Protein AF-A0A535XKU3-F1 (afdb_monomer_lite)

Structure (mmCIF, N/CA/C/O backbone):
data_AF-A0A535XKU3-F1
#
_entry.id   AF-A0A535XKU3-F1
#
loop_
_atom_site.group_PDB
_atom_site.id
_atom_site.type_symbol
_atom_site.label_atom_id
_atom_site.label_alt_id
_atom_site.label_comp_id
_atom_site.label_asym_id
_atom_site.label_entity_id
_atom_site.label_seq_id
_atom_site.pdbx_PDB_ins_code
_atom_site.Cartn_x
_atom_site.Cartn_y
_atom_site.Cartn_z
_atom_site.occupancy
_atom_site.B_iso_or_equiv
_atom_site.auth_seq_id
_atom_site.auth_comp_id
_atom_site.auth_asym_id
_atom_site.auth_atom_id
_atom_site.pdbx_PDB_model_num
ATOM 1 N N . MET A 1 1 ? -12.700 18.873 -24.920 1.00 51.47 1 MET A N 1
ATOM 2 C CA . MET A 1 1 ? -11.256 18.627 -25.142 1.00 51.47 1 MET A CA 1
ATOM 3 C C . MET A 1 1 ? -10.896 19.449 -26.360 1.00 51.47 1 MET A C 1
ATOM 5 O O . MET A 1 1 ? -11.514 19.213 -27.385 1.00 51.47 1 MET A O 1
ATOM 9 N N . LEU A 1 2 ? -10.023 20.450 -26.223 1.00 60.78 2 LEU A N 1
ATOM 10 C CA . LEU A 1 2 ? -9.558 21.243 -27.368 1.00 60.78 2 LEU A CA 1
ATOM 11 C C . LEU A 1 2 ? -8.724 20.337 -28.286 1.00 60.78 2 LEU A C 1
ATOM 13 O O . LEU A 1 2 ? -8.028 19.442 -27.786 1.00 60.78 2 LEU A O 1
ATOM 17 N N . ASP A 1 3 ? -8.842 20.503 -29.600 1.00 53.78 3 ASP A N 1
ATOM 18 C CA . ASP A 1 3 ? -8.375 19.524 -30.586 1.00 53.78 3 ASP A CA 1
ATOM 19 C C . ASP A 1 3 ? -6.848 19.604 -30.783 1.00 53.78 3 ASP A C 1
ATOM 21 O O . ASP A 1 3 ? -6.345 20.221 -31.712 1.00 53.78 3 ASP A O 1
ATOM 25 N N . ARG A 1 4 ? -6.103 19.029 -29.823 1.00 57.22 4 ARG A N 1
ATOM 26 C CA . ARG A 1 4 ? -4.641 18.780 -29.814 1.00 57.22 4 ARG A CA 1
ATOM 27 C C . ARG A 1 4 ? -3.812 19.767 -30.660 1.00 57.22 4 ARG A C 1
ATOM 29 O O . ARG A 1 4 ? -3.172 19.344 -31.629 1.00 57.22 4 ARG A O 1
ATOM 36 N N . PRO A 1 5 ? -3.762 21.053 -30.290 1.00 54.91 5 PRO A N 1
ATOM 37 C CA . PRO A 1 5 ? -3.045 22.015 -31.102 1.00 54.91 5 PRO A CA 1
ATOM 38 C C . PRO A 1 5 ? -1.519 21.767 -30.997 1.00 54.91 5 PRO A C 1
ATOM 40 O O . PRO A 1 5 ? -1.044 21.229 -29.985 1.00 54.91 5 PRO A O 1
ATOM 43 N N . PRO A 1 6 ? -0.736 22.057 -32.055 1.00 56.41 6 PRO A N 1
ATOM 44 C CA . PRO A 1 6 ? 0.703 21.788 -32.091 1.00 56.41 6 PRO A CA 1
ATOM 45 C C . PRO A 1 6 ? 1.466 22.561 -31.001 1.00 56.41 6 PRO A C 1
ATOM 47 O O . PRO A 1 6 ? 0.994 23.562 -30.470 1.00 56.41 6 PRO A O 1
ATOM 50 N N . ALA A 1 7 ? 2.680 22.115 -30.659 1.00 53.59 7 ALA A N 1
ATOM 51 C CA . ALA A 1 7 ? 3.541 22.878 -29.753 1.00 53.59 7 ALA A CA 1
ATOM 52 C C . ALA A 1 7 ? 3.771 24.289 -30.336 1.00 53.59 7 ALA A C 1
ATOM 54 O O . ALA A 1 7 ? 4.195 24.390 -31.484 1.00 53.59 7 ALA A O 1
ATOM 55 N N . ASN A 1 8 ? 3.500 25.337 -29.544 1.00 58.53 8 ASN A N 1
ATOM 56 C CA . ASN A 1 8 ? 3.530 26.772 -29.909 1.00 58.53 8 ASN A CA 1
ATOM 57 C C . ASN A 1 8 ? 2.250 27.343 -30.553 1.00 58.53 8 ASN A C 1
ATOM 59 O O . ASN A 1 8 ? 2.294 28.380 -31.206 1.00 58.53 8 ASN A O 1
ATOM 63 N N . SER A 1 9 ? 1.096 26.717 -30.347 1.00 62.38 9 SER A N 1
ATOM 64 C CA . SER A 1 9 ? -0.198 27.178 -30.866 1.00 62.38 9 SER A CA 1
ATOM 65 C C . SER A 1 9 ? -0.868 28.302 -30.063 1.00 62.38 9 SER A C 1
ATOM 67 O O . SER A 1 9 ? -2.088 28.421 -30.098 1.00 62.38 9 SER A O 1
ATOM 69 N N . TYR A 1 10 ? -0.137 29.073 -29.253 1.00 69.56 10 TYR A N 1
ATOM 70 C CA . TYR A 1 10 ? -0.736 30.164 -28.471 1.00 69.56 10 TYR A CA 1
ATOM 71 C C . TYR A 1 10 ? -0.954 31.382 -29.383 1.00 69.56 10 TYR A C 1
ATOM 73 O O . TYR A 1 10 ? -0.220 32.368 -29.333 1.00 69.56 10 TYR A O 1
ATOM 81 N N . ASP A 1 11 ? -1.935 31.245 -30.271 1.00 72.94 11 ASP A N 1
ATOM 82 C CA . ASP A 1 11 ? -2.368 32.220 -31.264 1.00 72.94 11 ASP A CA 1
ATOM 83 C C . ASP A 1 11 ? -3.844 32.599 -31.055 1.00 72.94 11 ASP A C 1
ATOM 85 O O . ASP A 1 11 ? -4.521 32.124 -30.138 1.00 72.94 11 ASP A O 1
ATOM 89 N N . LYS A 1 12 ? -4.355 33.504 -31.892 1.00 77.00 12 LYS A N 1
ATOM 90 C CA . LYS A 1 12 ? -5.713 34.035 -31.740 1.00 77.00 12 LYS A CA 1
ATOM 91 C C . LYS A 1 12 ? -6.785 32.954 -31.907 1.00 77.00 12 LYS A C 1
ATOM 93 O O . LYS A 1 12 ? -7.783 33.003 -31.196 1.00 77.00 12 LYS A O 1
ATOM 98 N N . ALA A 1 13 ? -6.589 31.999 -32.815 1.00 80.00 13 ALA A N 1
ATOM 99 C CA . ALA A 1 13 ? -7.567 30.945 -33.070 1.00 80.00 13 ALA A CA 1
ATOM 100 C C . ALA A 1 13 ? -7.682 30.018 -31.855 1.00 80.00 13 ALA A C 1
ATOM 102 O O . ALA A 1 13 ? -8.785 29.759 -31.376 1.00 80.00 13 ALA A O 1
ATOM 103 N N . PHE A 1 14 ? -6.544 29.623 -31.281 1.00 80.44 14 PHE A N 1
ATOM 104 C CA . PHE A 1 14 ? -6.528 28.855 -30.041 1.00 80.44 14 PHE A CA 1
ATOM 105 C C . PHE A 1 14 ? -7.216 29.598 -28.890 1.00 80.44 14 PHE A C 1
ATOM 107 O O . PHE A 1 14 ? -8.011 28.998 -28.167 1.00 80.44 14 PHE A O 1
ATOM 114 N N . MET A 1 15 ? -6.959 30.902 -28.723 1.00 82.25 15 MET A N 1
ATOM 115 C CA . MET A 1 15 ? -7.605 31.678 -27.657 1.00 82.25 15 MET A CA 1
ATOM 116 C C . MET A 1 15 ? -9.124 31.774 -27.841 1.00 82.25 15 MET A C 1
ATOM 118 O O . MET A 1 15 ? -9.846 31.731 -26.850 1.00 82.25 15 MET A O 1
ATOM 122 N N . GLN A 1 16 ? -9.622 31.825 -29.080 1.00 85.38 16 GLN A N 1
ATOM 123 C CA . GLN A 1 16 ? -11.060 31.784 -29.372 1.00 85.38 16 GLN A CA 1
ATOM 124 C C . GLN A 1 16 ? -11.686 30.419 -29.058 1.00 85.38 16 GLN A C 1
ATOM 126 O O . GLN A 1 16 ? -12.783 30.356 -28.504 1.00 85.38 16 GLN A O 1
ATOM 131 N N . GLU A 1 17 ? -11.000 29.319 -29.373 1.00 85.19 17 GLU A N 1
ATOM 132 C CA . GLU A 1 17 ? -11.467 27.978 -29.003 1.00 85.19 17 GLU A CA 1
ATOM 133 C C . GLU A 1 17 ? -11.475 27.778 -27.484 1.00 85.19 17 GLU A C 1
ATOM 135 O O . GLU A 1 17 ? -12.427 27.225 -26.924 1.00 85.19 17 GLU A O 1
ATOM 140 N N . LEU A 1 18 ? -10.426 28.253 -26.809 1.00 83.56 18 LEU A N 1
ATOM 141 C CA . LEU A 1 18 ? -10.328 28.224 -25.356 1.00 83.56 18 LEU A CA 1
ATOM 142 C C . LEU A 1 18 ? -11.462 29.034 -24.718 1.00 83.56 18 LEU A C 1
ATOM 144 O O . LEU A 1 18 ? -12.114 28.540 -23.800 1.00 83.56 18 LEU A O 1
ATOM 148 N N . ASP A 1 19 ? -11.732 30.231 -25.234 1.00 87.06 19 ASP A N 1
ATOM 149 C CA . ASP A 1 19 ? -12.830 31.092 -24.796 1.00 87.06 19 ASP A CA 1
ATOM 150 C C . ASP A 1 19 ? -14.194 30.388 -24.886 1.00 87.06 19 ASP A C 1
ATOM 152 O O . ASP A 1 19 ? -14.945 30.337 -23.906 1.00 87.06 19 ASP A O 1
ATOM 156 N N . ALA A 1 20 ? -14.481 29.763 -26.032 1.00 88.25 20 ALA A N 1
ATOM 157 C CA . ALA A 1 20 ? -15.722 29.026 -26.255 1.00 88.25 20 ALA A CA 1
ATOM 158 C C . ALA A 1 20 ? -15.867 27.828 -25.300 1.00 88.25 20 ALA A C 1
ATOM 160 O O . ALA A 1 20 ? -16.939 27.615 -24.727 1.00 88.25 20 ALA A O 1
ATOM 161 N N . ALA A 1 21 ? -14.785 27.075 -25.079 1.00 87.69 21 ALA A N 1
ATOM 162 C CA . ALA A 1 21 ? -14.783 25.935 -24.164 1.00 87.69 21 ALA A CA 1
ATOM 163 C C . ALA A 1 21 ? -14.995 26.356 -22.699 1.00 87.69 21 ALA A C 1
ATOM 165 O O . ALA A 1 21 ? -15.673 25.656 -21.942 1.00 87.69 21 ALA A O 1
ATOM 166 N N . ILE A 1 22 ? -14.440 27.503 -22.292 1.00 86.88 22 ILE A N 1
ATOM 167 C CA . ILE A 1 22 ? -14.681 28.072 -20.961 1.00 86.88 22 ILE A CA 1
ATOM 168 C C . ILE A 1 22 ? -16.154 28.455 -20.817 1.00 86.88 22 ILE A C 1
ATOM 170 O O . ILE A 1 22 ? -16.773 28.116 -19.808 1.00 86.88 22 ILE A O 1
ATOM 174 N N . ASP A 1 23 ? -16.735 29.124 -21.811 1.00 89.44 23 ASP A N 1
ATOM 175 C CA . ASP A 1 23 ? -18.141 29.533 -21.767 1.00 89.44 23 ASP A CA 1
ATOM 176 C C . ASP A 1 23 ? -19.107 28.346 -21.701 1.00 89.44 23 ASP A C 1
ATOM 178 O O . ASP A 1 23 ? -20.092 28.401 -20.959 1.00 89.44 23 ASP A O 1
ATOM 182 N N . GLU A 1 24 ? -18.821 27.262 -22.418 1.00 90.56 24 GLU A N 1
ATOM 183 C CA . GLU A 1 24 ? -19.588 26.018 -22.325 1.00 90.56 24 GLU A CA 1
ATOM 184 C C . GLU A 1 24 ? -19.524 25.436 -20.903 1.00 90.56 24 GLU A C 1
ATOM 186 O O . GLU A 1 24 ? -20.558 25.230 -20.261 1.00 90.56 24 GLU A O 1
ATOM 191 N N . ALA A 1 25 ? -18.315 25.258 -20.361 1.00 88.94 25 ALA A N 1
ATOM 192 C CA . ALA A 1 25 ? -18.111 24.686 -19.030 1.00 88.94 25 ALA A CA 1
ATOM 193 C C . ALA A 1 25 ? -18.710 25.545 -17.901 1.00 88.94 25 ALA A C 1
ATOM 195 O O . ALA A 1 25 ? -19.148 25.022 -16.873 1.00 88.94 25 ALA A O 1
ATOM 196 N N . ARG A 1 26 ? -18.744 26.871 -18.078 1.00 88.25 26 ARG A N 1
ATOM 197 C CA . ARG A 1 26 ? -19.343 27.814 -17.122 1.00 88.25 26 ARG A CA 1
ATOM 198 C C . ARG A 1 26 ? -20.859 27.697 -17.041 1.00 88.25 26 ARG A C 1
ATOM 200 O O . ARG A 1 26 ? -21.403 27.901 -15.957 1.00 88.25 26 ARG A O 1
ATOM 207 N N . ARG A 1 27 ? -21.521 27.390 -18.160 1.00 89.31 27 ARG A N 1
ATOM 208 C CA . ARG A 1 27 ? -22.987 27.278 -18.259 1.00 89.31 27 ARG A CA 1
ATOM 209 C C . ARG A 1 27 ? -23.516 25.908 -17.842 1.00 89.31 27 ARG A C 1
ATOM 211 O O . ARG A 1 27 ? -24.702 25.792 -17.557 1.00 89.31 27 ARG A O 1
ATOM 218 N N . ASP A 1 28 ? -22.664 24.889 -17.790 1.00 91.31 28 ASP A N 1
ATOM 219 C CA . ASP A 1 28 ? -23.056 23.549 -17.359 1.00 91.31 28 ASP A CA 1
ATOM 220 C C . ASP A 1 28 ? -23.010 23.410 -15.824 1.00 91.31 28 ASP A C 1
ATOM 222 O O . ASP A 1 28 ? -21.952 23.449 -15.187 1.00 91.31 28 ASP A O 1
ATOM 226 N N . ASP A 1 29 ? -24.169 23.221 -15.195 1.00 90.62 29 ASP A N 1
ATOM 227 C CA . ASP A 1 29 ? -24.290 23.017 -13.748 1.00 90.62 29 ASP A CA 1
ATOM 228 C C . ASP A 1 29 ? -23.737 21.673 -13.256 1.00 90.62 29 ASP A C 1
ATOM 230 O O . ASP A 1 29 ? -23.380 21.552 -12.072 1.00 90.62 29 ASP A O 1
ATOM 234 N N . ALA A 1 30 ? -23.622 20.671 -14.132 1.00 91.50 30 ALA A N 1
ATOM 235 C CA . ALA A 1 30 ? -22.990 19.395 -13.811 1.00 91.50 30 ALA A CA 1
ATOM 236 C C . ALA A 1 30 ? -21.473 19.552 -13.628 1.00 91.50 30 ALA A C 1
ATOM 238 O O . ALA A 1 30 ? -20.871 18.846 -12.812 1.00 91.50 30 ALA A O 1
ATOM 239 N N . VAL A 1 31 ? -20.857 20.518 -14.316 1.00 89.12 31 VAL A N 1
ATOM 240 C CA . VAL A 1 31 ? -19.437 20.844 -14.159 1.00 89.12 31 VAL A CA 1
ATOM 241 C C . VAL A 1 31 ? -19.216 21.552 -12.821 1.00 89.12 31 VAL A C 1
ATOM 243 O O . VAL A 1 31 ? -19.847 22.566 -12.516 1.00 89.12 31 VAL A O 1
ATOM 246 N N . LYS A 1 32 ? -18.308 21.012 -11.997 1.00 89.06 32 LYS A N 1
ATOM 247 C CA . LYS A 1 32 ? -17.927 21.586 -10.688 1.00 89.06 32 LYS A CA 1
ATOM 248 C C . LYS A 1 32 ? -16.533 22.213 -10.676 1.00 89.06 32 LYS A C 1
ATOM 250 O O . LYS A 1 32 ? -16.275 23.090 -9.859 1.00 89.06 32 LYS A O 1
ATOM 255 N N . ALA A 1 33 ? -15.664 21.786 -11.587 1.00 91.38 33 ALA A N 1
ATOM 256 C CA . ALA A 1 33 ? -14.316 22.308 -11.748 1.00 91.38 33 ALA A CA 1
ATOM 257 C C . ALA A 1 33 ? -13.871 22.192 -13.212 1.00 91.38 33 ALA A C 1
ATOM 259 O O . ALA A 1 33 ? -14.327 21.299 -13.930 1.00 91.38 33 ALA A O 1
ATOM 260 N N . ILE A 1 34 ? -12.967 23.073 -13.633 1.00 90.00 34 ILE A N 1
ATOM 261 C CA . ILE A 1 34 ? -12.342 23.091 -14.956 1.00 90.00 34 ILE A CA 1
ATOM 262 C C . ILE A 1 34 ? -10.872 22.711 -14.776 1.00 90.00 34 ILE A C 1
ATOM 264 O O . ILE A 1 34 ? -10.136 23.384 -14.063 1.00 90.00 34 ILE A O 1
ATOM 268 N N . LEU A 1 35 ? -10.436 21.625 -15.416 1.00 89.50 35 LEU A N 1
ATOM 269 C CA . LEU A 1 35 ? -9.040 21.189 -15.386 1.00 89.50 35 LEU A CA 1
ATOM 270 C C . LEU A 1 35 ? -8.351 21.558 -16.698 1.00 89.50 35 LEU A C 1
ATOM 272 O O . LEU A 1 35 ? -8.635 20.967 -17.743 1.00 89.50 35 LEU A O 1
ATOM 276 N N . LEU A 1 36 ? -7.403 22.482 -16.624 1.00 88.88 36 LEU A N 1
ATOM 277 C CA . LEU A 1 36 ? -6.532 22.838 -17.729 1.00 88.88 36 LEU A CA 1
ATOM 278 C C . LEU A 1 36 ? -5.290 21.942 -17.703 1.00 88.88 36 LEU A C 1
ATOM 280 O O . LEU A 1 36 ? -4.497 21.976 -16.763 1.00 88.88 36 LEU A O 1
ATOM 284 N N . ARG A 1 37 ? -5.124 21.121 -18.739 1.00 86.75 37 ARG A N 1
ATOM 285 C CA . ARG A 1 37 ? -3.999 20.189 -18.885 1.00 86.75 37 ARG A CA 1
ATOM 286 C C . ARG A 1 37 ? -3.537 20.123 -20.329 1.00 86.75 37 ARG A C 1
ATOM 288 O O . ARG A 1 37 ? -4.346 20.249 -21.247 1.00 86.75 37 ARG A O 1
ATOM 295 N N . SER A 1 38 ? -2.263 19.814 -20.519 1.00 81.88 38 SER A N 1
ATOM 296 C CA . SER A 1 38 ? -1.728 19.546 -21.848 1.00 81.88 38 SER A CA 1
ATOM 297 C C . SER A 1 38 ? -2.027 18.121 -22.316 1.00 81.88 38 SER A C 1
ATOM 299 O O . SER A 1 38 ? -2.174 17.182 -21.522 1.00 81.88 38 SER A O 1
ATOM 301 N N . ALA A 1 39 ? -2.118 17.963 -23.635 1.00 75.12 39 ALA A N 1
ATOM 302 C CA . ALA A 1 39 ? -2.051 16.664 -24.299 1.00 75.12 39 ALA A CA 1
ATOM 303 C C . ALA A 1 39 ? -0.596 16.210 -24.534 1.00 75.12 39 ALA A C 1
ATOM 305 O O . ALA A 1 39 ? -0.365 15.036 -24.812 1.00 75.12 39 ALA A O 1
ATOM 306 N N . SER A 1 40 ? 0.370 17.127 -24.421 1.00 75.75 40 SER A N 1
ATOM 307 C CA . SER A 1 40 ? 1.803 16.855 -24.505 1.00 75.75 40 SER A CA 1
ATOM 308 C C . SER A 1 40 ? 2.372 16.524 -23.128 1.00 75.75 40 SER A C 1
ATOM 310 O O . SER A 1 40 ? 2.024 17.147 -22.127 1.00 75.75 40 SER A O 1
ATOM 312 N N . GLU A 1 41 ? 3.293 15.566 -23.085 1.00 73.06 41 GLU A N 1
ATOM 313 C CA . GLU A 1 41 ? 4.081 15.255 -21.884 1.00 73.06 41 GLU A CA 1
ATOM 314 C C . GLU A 1 41 ? 5.313 16.162 -21.748 1.00 73.06 41 GLU A C 1
ATOM 316 O O . GLU A 1 41 ? 5.941 16.210 -20.698 1.00 73.06 41 GLU A O 1
ATOM 321 N N . LYS A 1 42 ? 5.673 16.903 -22.807 1.00 80.94 42 LYS A N 1
ATOM 322 C CA . LYS A 1 42 ? 6.863 17.766 -22.817 1.00 80.94 42 LYS A CA 1
ATOM 323 C C . LYS A 1 42 ? 6.548 19.211 -22.433 1.00 80.94 42 LYS A C 1
ATOM 325 O O . LYS A 1 42 ? 7.361 19.866 -21.784 1.00 80.94 42 LYS A O 1
ATOM 330 N N . PHE A 1 43 ? 5.383 19.714 -22.831 1.00 84.44 43 PHE A N 1
ATOM 331 C CA . PHE A 1 43 ? 4.981 21.105 -22.625 1.00 84.44 43 PHE A CA 1
ATOM 332 C C . PHE A 1 43 ? 3.595 21.157 -22.000 1.00 84.44 43 PHE A C 1
ATOM 334 O O . PHE A 1 43 ? 2.662 20.597 -22.567 1.00 84.44 43 PHE A O 1
ATOM 341 N N . PHE A 1 44 ? 3.453 21.876 -20.886 1.00 85.81 44 PHE A N 1
ATOM 342 C CA . PHE A 1 44 ? 2.147 22.346 -20.430 1.00 85.81 44 PHE A CA 1
ATOM 343 C C . PHE A 1 44 ? 1.601 23.370 -21.433 1.00 85.81 44 PHE A C 1
ATOM 345 O O . PHE A 1 44 ? 0.498 23.227 -21.947 1.00 85.81 44 PHE A O 1
ATOM 352 N N . SER A 1 45 ? 2.434 24.354 -21.769 1.00 83.81 45 SER A N 1
ATOM 353 C CA . SER A 1 45 ? 2.299 25.220 -22.936 1.00 83.81 45 SER A CA 1
ATOM 354 C C . SER A 1 45 ? 3.633 25.938 -23.148 1.00 83.81 45 SER A C 1
ATOM 356 O O . SER A 1 45 ? 4.283 26.360 -22.188 1.00 83.81 45 SER A O 1
ATOM 358 N N . ALA A 1 46 ? 4.057 26.023 -24.407 1.00 67.81 46 ALA A N 1
ATOM 359 C CA . ALA A 1 46 ? 5.312 26.649 -24.811 1.00 67.81 46 ALA A CA 1
ATOM 360 C C . ALA A 1 46 ? 5.181 28.163 -25.073 1.00 67.81 46 ALA A C 1
ATOM 362 O O . ALA A 1 46 ? 6.173 28.800 -25.411 1.00 67.81 46 ALA A O 1
ATOM 363 N N . GLY A 1 47 ? 3.980 28.733 -24.912 1.00 72.62 47 GLY A N 1
ATOM 364 C CA . GLY A 1 47 ? 3.701 30.132 -25.239 1.00 72.62 47 GLY A CA 1
ATOM 365 C C . GLY A 1 47 ? 3.458 30.370 -26.735 1.00 72.62 47 GLY A C 1
ATOM 366 O O . GLY A 1 47 ? 3.197 29.430 -27.491 1.00 72.62 47 GLY A O 1
ATOM 367 N N . ALA A 1 48 ? 3.472 31.646 -27.136 1.00 69.81 48 ALA A N 1
ATOM 368 C CA . ALA A 1 48 ? 3.238 32.075 -28.517 1.00 69.81 48 ALA A CA 1
ATOM 369 C C . ALA A 1 48 ? 4.448 31.810 -29.415 1.00 69.81 48 ALA A C 1
ATOM 371 O O . ALA A 1 48 ? 5.594 31.891 -28.970 1.00 69.81 48 ALA A O 1
ATOM 372 N N . ASP A 1 49 ? 4.199 31.563 -30.701 1.00 70.25 49 ASP A N 1
ATOM 373 C CA . ASP A 1 49 ? 5.265 31.508 -31.696 1.00 70.25 49 ASP A CA 1
ATOM 374 C C . ASP A 1 49 ? 5.845 32.914 -31.938 1.00 70.25 49 ASP A C 1
ATOM 376 O O . ASP A 1 49 ? 5.234 33.782 -32.569 1.00 70.25 49 ASP A O 1
ATOM 380 N N . VAL A 1 50 ? 7.065 33.126 -31.440 1.00 68.88 50 VAL A N 1
ATOM 381 C CA . VAL A 1 50 ? 7.810 34.389 -31.555 1.00 68.88 50 VAL A CA 1
ATOM 382 C C . VAL A 1 50 ? 8.020 34.802 -33.016 1.00 68.88 50 VAL A C 1
ATOM 384 O O . VAL A 1 50 ? 8.014 35.994 -33.327 1.00 68.88 50 VAL A O 1
ATOM 387 N N . SER A 1 51 ? 8.169 33.842 -33.933 1.00 66.38 51 SER A N 1
ATOM 388 C CA . SER A 1 51 ? 8.376 34.124 -35.357 1.00 66.38 51 SER A CA 1
ATOM 389 C C . SER A 1 51 ? 7.105 34.621 -36.046 1.00 66.38 51 SER A C 1
ATOM 391 O O . SER A 1 51 ? 7.187 35.449 -36.954 1.00 66.38 51 SER A O 1
ATOM 393 N N . VAL A 1 52 ? 5.937 34.165 -35.587 1.00 65.38 52 VAL A N 1
ATOM 394 C CA . VAL A 1 52 ? 4.627 34.643 -36.049 1.00 65.38 52 VAL A CA 1
ATOM 395 C C . VAL A 1 52 ? 4.371 36.044 -35.504 1.00 65.38 52 VAL A C 1
ATOM 397 O O . VAL A 1 52 ? 4.008 36.942 -36.263 1.00 65.38 52 VAL A O 1
ATOM 400 N N . PHE A 1 53 ? 4.665 36.270 -34.223 1.00 65.75 53 PHE A N 1
ATOM 401 C CA . PHE A 1 53 ? 4.563 37.591 -33.604 1.00 65.75 53 PHE A CA 1
ATOM 402 C C . PHE A 1 53 ? 5.429 38.636 -34.311 1.00 65.75 53 PHE A C 1
ATOM 404 O O . PHE A 1 53 ? 4.931 39.707 -34.647 1.00 65.75 53 PHE A O 1
ATOM 411 N N . ALA A 1 54 ? 6.689 38.311 -34.612 1.00 66.75 54 ALA A N 1
ATOM 412 C CA . ALA A 1 54 ? 7.611 39.217 -35.299 1.00 66.75 54 ALA A CA 1
ATOM 413 C C . ALA A 1 54 ? 7.192 39.566 -36.743 1.00 66.75 54 ALA A C 1
ATOM 415 O O . ALA A 1 54 ? 7.666 40.559 -37.290 1.00 66.75 54 ALA A O 1
ATOM 416 N N . ARG A 1 55 ? 6.328 38.753 -37.369 1.00 68.88 55 ARG A N 1
ATOM 417 C CA . ARG A 1 55 ? 5.808 38.964 -38.733 1.00 68.88 55 ARG A CA 1
ATOM 418 C C . ARG A 1 55 ? 4.441 39.653 -38.771 1.00 68.88 55 ARG A C 1
ATOM 420 O O . ARG A 1 55 ? 4.026 40.067 -39.849 1.00 68.88 55 ARG A O 1
ATOM 427 N N . SER A 1 56 ? 3.753 39.745 -37.634 1.00 69.31 56 SER A N 1
ATOM 428 C CA . SER A 1 56 ? 2.394 40.291 -37.531 1.00 69.31 56 SER A CA 1
ATOM 429 C C . SER A 1 56 ? 2.416 41.812 -37.372 1.00 69.31 56 SER A C 1
ATOM 431 O O . SER A 1 56 ? 3.316 42.364 -36.734 1.00 69.31 56 SER A O 1
ATOM 433 N N . GLY A 1 57 ? 1.412 42.499 -37.920 1.00 77.81 57 GLY A N 1
ATOM 434 C CA . GLY A 1 57 ? 1.241 43.943 -37.719 1.00 77.81 57 GLY A CA 1
ATOM 435 C C . GLY A 1 57 ? 0.822 44.293 -36.282 1.00 77.81 57 GLY A C 1
ATOM 436 O O . GLY A 1 57 ? 0.290 43.453 -35.558 1.00 77.81 57 GLY A O 1
ATOM 437 N N . LEU A 1 58 ? 1.008 45.555 -35.873 1.00 75.31 58 LEU A N 1
ATOM 438 C CA . LEU A 1 58 ? 0.602 46.057 -34.546 1.00 75.31 58 LEU A CA 1
ATOM 439 C C . LEU A 1 58 ? -0.883 45.791 -34.234 1.00 75.31 58 LEU A C 1
ATOM 441 O O . LEU A 1 58 ? -1.218 45.403 -33.116 1.00 75.31 58 LEU A O 1
ATOM 445 N N . ASP A 1 59 ? -1.768 45.945 -35.222 1.00 78.69 59 ASP A N 1
ATOM 446 C CA . ASP A 1 59 ? -3.208 45.715 -35.049 1.00 78.69 59 ASP A CA 1
ATOM 447 C C . ASP A 1 59 ? -3.542 44.237 -34.793 1.00 78.69 59 ASP A C 1
ATOM 449 O O . ASP A 1 59 ? -4.397 43.923 -33.963 1.00 78.69 59 ASP A O 1
ATOM 453 N N . GLU A 1 60 ? -2.839 43.313 -35.452 1.00 75.12 60 GLU A N 1
ATOM 454 C CA . GLU A 1 60 ? -3.019 41.870 -35.257 1.00 75.12 60 GLU A CA 1
ATOM 455 C C . GLU A 1 60 ? -2.503 41.423 -33.888 1.00 75.12 60 GLU A C 1
ATOM 457 O O . GLU A 1 60 ? -3.173 40.651 -33.196 1.00 75.12 60 GLU A O 1
ATOM 462 N N . GLN A 1 61 ? -1.354 41.959 -33.462 1.00 72.56 61 GLN A N 1
ATOM 463 C CA . GLN A 1 61 ? -0.808 41.727 -32.125 1.00 72.56 61 GLN A CA 1
ATOM 464 C C . GLN A 1 61 ? -1.771 42.237 -31.045 1.00 72.56 61 GLN A C 1
ATOM 466 O O . GLN A 1 61 ? -2.090 41.502 -30.112 1.00 72.56 61 GLN A O 1
ATOM 471 N N . ASN A 1 62 ? -2.306 43.451 -31.196 1.00 76.88 62 ASN A N 1
ATOM 472 C CA . ASN A 1 62 ? -3.289 44.007 -30.265 1.00 76.88 62 ASN A CA 1
ATOM 473 C C . ASN A 1 62 ? -4.574 43.168 -30.218 1.00 76.88 62 ASN A C 1
ATOM 475 O O . ASN A 1 62 ? -5.073 42.865 -29.134 1.00 76.88 62 ASN A O 1
ATOM 479 N N . ALA A 1 63 ? -5.093 42.738 -31.371 1.00 78.75 63 ALA A N 1
ATOM 480 C CA . ALA A 1 63 ? -6.288 41.900 -31.436 1.00 78.75 63 ALA A CA 1
ATOM 481 C C . ALA A 1 63 ? -6.090 40.536 -30.753 1.00 78.75 63 ALA A C 1
ATOM 483 O O . ALA A 1 63 ? -7.013 40.028 -30.114 1.00 78.75 63 ALA A O 1
ATOM 484 N N . PHE A 1 64 ? -4.899 39.944 -30.872 1.00 78.94 64 PHE A N 1
ATOM 485 C CA . PHE A 1 64 ? -4.543 38.741 -30.125 1.00 78.94 64 PHE A CA 1
ATOM 486 C C . PHE A 1 64 ? -4.515 39.002 -28.615 1.00 78.94 64 PHE A C 1
ATOM 488 O O . PHE A 1 64 ? -5.130 38.252 -27.864 1.00 78.94 64 PHE A O 1
ATOM 495 N N . VAL A 1 65 ? -3.852 40.074 -28.169 1.00 76.69 65 VAL A N 1
ATOM 496 C CA . VAL A 1 65 ? -3.727 40.421 -26.742 1.00 76.69 65 VAL A CA 1
ATOM 497 C C . VAL A 1 65 ? -5.093 40.642 -26.096 1.00 76.69 65 VAL A C 1
ATOM 499 O O . VAL A 1 65 ? -5.334 40.165 -24.986 1.00 76.69 65 VAL A O 1
ATOM 502 N N . VAL A 1 66 ? -6.004 41.339 -26.780 1.00 81.75 66 VAL A N 1
ATOM 503 C CA . VAL A 1 66 ? -7.377 41.545 -26.294 1.00 81.75 66 VAL A CA 1
ATOM 504 C C . VAL A 1 66 ? -8.098 40.206 -26.156 1.00 81.75 66 VAL A C 1
ATOM 506 O O . VAL A 1 66 ? -8.583 39.891 -25.072 1.00 81.75 66 VAL A O 1
ATOM 509 N N . CYS A 1 67 ? -8.081 39.379 -27.205 1.00 82.25 67 CYS A N 1
ATOM 510 C CA . CYS A 1 67 ? -8.714 38.060 -27.189 1.00 82.25 67 CYS A CA 1
ATOM 511 C C . CYS A 1 67 ? -8.145 37.156 -26.083 1.00 82.25 67 CYS A C 1
ATOM 513 O O . CYS A 1 67 ? -8.900 36.490 -25.377 1.00 82.25 67 CYS A O 1
ATOM 515 N N . ALA A 1 68 ? -6.825 37.172 -25.888 1.00 79.19 68 ALA A N 1
ATOM 516 C CA . ALA A 1 68 ? -6.171 36.389 -24.855 1.00 79.19 68 ALA A CA 1
ATOM 517 C C . ALA A 1 68 ? -6.586 36.837 -23.446 1.00 79.19 68 ALA A C 1
ATOM 519 O O . ALA A 1 68 ? -6.920 35.990 -22.622 1.00 79.19 68 ALA A O 1
ATOM 520 N N . ASN A 1 69 ? -6.617 38.148 -23.175 1.00 80.69 69 ASN A N 1
ATOM 521 C CA . ASN A 1 69 ? -7.041 38.677 -21.874 1.00 80.69 69 ASN A CA 1
ATOM 522 C C . ASN A 1 69 ? -8.524 38.429 -21.584 1.00 80.69 69 ASN A C 1
ATOM 524 O O . ASN A 1 69 ? -8.878 38.164 -20.436 1.00 80.69 69 ASN A O 1
ATOM 528 N N . GLU A 1 70 ? -9.389 38.516 -22.594 1.00 83.31 70 GLU A N 1
ATOM 529 C CA . GLU A 1 70 ? -10.811 38.199 -22.443 1.00 83.31 70 GLU A CA 1
ATOM 530 C C . GLU A 1 70 ? -10.999 36.721 -22.095 1.00 83.31 70 GLU A C 1
ATOM 532 O O . GLU A 1 70 ? -11.622 36.409 -21.078 1.00 83.31 70 GLU A O 1
ATOM 537 N N . ALA A 1 71 ? -10.382 35.825 -22.868 1.00 83.88 71 ALA A N 1
ATOM 538 C CA . ALA A 1 71 ? -10.460 34.386 -22.646 1.00 83.88 71 ALA A CA 1
ATOM 539 C C . ALA A 1 71 ? -9.905 33.983 -21.271 1.00 83.88 71 ALA A C 1
ATOM 541 O O . ALA A 1 71 ? -10.567 33.272 -20.514 1.00 83.88 71 ALA A O 1
ATOM 542 N N . THR A 1 72 ? -8.716 34.468 -20.891 1.00 81.31 72 THR A N 1
ATOM 543 C CA . THR A 1 72 ? -8.119 34.120 -19.591 1.00 81.31 72 THR A CA 1
ATOM 544 C C . THR A 1 72 ? -8.811 34.809 -18.416 1.00 81.31 72 THR A C 1
ATOM 546 O O . THR A 1 72 ? -8.913 34.220 -17.340 1.00 81.31 72 THR A O 1
ATOM 549 N N . GLY A 1 73 ? -9.370 36.008 -18.600 1.00 82.88 73 GLY A N 1
ATOM 550 C CA . GLY A 1 73 ? -10.180 36.697 -17.588 1.00 82.88 73 GLY A CA 1
ATOM 551 C C . GLY A 1 73 ? -11.473 35.953 -17.227 1.00 82.88 73 GLY A C 1
ATOM 552 O O . GLY A 1 73 ? -11.996 36.088 -16.114 1.00 82.88 73 GLY A O 1
ATOM 553 N N . LYS A 1 74 ? -11.983 35.096 -18.119 1.00 87.00 74 LYS A N 1
ATOM 554 C CA . LYS A 1 74 ? -13.125 34.223 -17.810 1.00 87.00 74 LYS A CA 1
ATOM 555 C C . LYS A 1 74 ? -12.795 33.134 -16.789 1.00 87.00 74 LYS A C 1
ATOM 557 O O . LYS A 1 74 ? -13.719 32.685 -16.110 1.00 87.00 74 LYS A O 1
ATOM 562 N N . PHE A 1 75 ? -11.523 32.757 -16.623 1.00 83.25 75 PHE A N 1
ATOM 563 C CA . PHE A 1 75 ? -11.106 31.846 -15.552 1.00 83.25 75 PHE A CA 1
ATOM 564 C C . PHE A 1 75 ? -11.272 32.456 -14.155 1.00 83.25 75 PHE A C 1
ATOM 566 O O . PHE A 1 75 ? -11.616 31.745 -13.224 1.00 83.25 75 PHE A O 1
ATOM 573 N N . GLU A 1 76 ? -11.104 33.769 -14.002 1.00 76.88 76 GLU A N 1
ATOM 574 C CA . GLU A 1 76 ? -11.242 34.433 -12.694 1.00 76.88 76 GLU A CA 1
ATOM 575 C C . GLU A 1 76 ? -12.699 34.758 -12.350 1.00 76.88 76 GLU A C 1
ATOM 577 O O . GLU A 1 76 ? -13.077 34.843 -11.186 1.00 76.88 76 GLU A O 1
ATOM 582 N N . SER A 1 77 ? -13.530 34.975 -13.372 1.00 84.38 77 SER A N 1
ATOM 583 C CA . SER A 1 77 ? -14.945 35.321 -13.193 1.00 84.38 77 SER A CA 1
ATOM 584 C C . SER A 1 77 ? -15.876 34.109 -13.235 1.00 84.38 77 SER A C 1
ATOM 586 O O . SER A 1 77 ? -17.099 34.259 -13.134 1.00 84.38 77 SER A O 1
ATOM 588 N N . THR A 1 78 ? -15.351 32.900 -13.446 1.00 86.69 78 THR A N 1
ATOM 589 C CA . THR A 1 78 ? -16.173 31.690 -13.417 1.00 86.69 78 THR A CA 1
ATOM 590 C C . THR A 1 78 ? -16.533 31.300 -11.981 1.00 86.69 78 THR A C 1
ATOM 592 O O . THR A 1 78 ? -15.691 31.372 -11.095 1.00 86.69 78 THR A O 1
ATOM 595 N N . PRO A 1 79 ? -17.768 30.828 -11.723 1.00 84.75 79 PRO A N 1
ATOM 596 C CA . PRO A 1 79 ? -18.122 30.242 -10.430 1.00 84.75 79 PRO A CA 1
ATOM 597 C C . PRO A 1 79 ? -17.530 28.833 -10.223 1.00 84.75 79 PRO A C 1
ATOM 599 O O . PRO A 1 79 ? -17.753 28.220 -9.180 1.00 84.75 79 PRO A O 1
ATOM 602 N N . LYS A 1 80 ? -16.851 28.269 -11.231 1.00 89.25 80 LYS A N 1
ATOM 603 C CA . LYS A 1 80 ? -16.235 26.935 -11.186 1.00 89.25 80 LYS A CA 1
ATOM 604 C C . LYS A 1 80 ? -14.770 27.058 -10.776 1.00 89.25 80 LYS A C 1
ATOM 606 O O . LYS A 1 80 ? -14.081 27.909 -11.317 1.00 89.25 80 LYS A O 1
ATOM 611 N N . VAL A 1 81 ? -14.286 26.144 -9.934 1.00 91.25 81 VAL A N 1
ATOM 612 C CA . VAL A 1 81 ? -12.857 26.070 -9.584 1.00 91.25 81 VAL A CA 1
ATOM 613 C C . VAL A 1 81 ? -12.037 25.691 -10.818 1.00 91.25 81 VAL A C 1
ATOM 615 O O . VAL A 1 81 ? -12.302 24.653 -11.429 1.00 91.25 81 VAL A O 1
ATOM 618 N N . VAL A 1 82 ? -11.035 26.485 -11.176 1.00 92.25 82 VAL A N 1
ATOM 619 C CA . VAL A 1 82 ? -10.135 26.247 -12.310 1.00 92.25 82 VAL A CA 1
ATOM 620 C C . VAL A 1 82 ? -8.770 25.782 -11.807 1.00 92.25 82 VAL A C 1
ATOM 622 O O . VAL A 1 82 ? -8.135 26.442 -10.988 1.00 92.25 82 VAL A O 1
ATOM 625 N N . VAL A 1 83 ? -8.290 24.644 -12.311 1.00 93.44 83 VAL A N 1
ATOM 626 C CA . VAL A 1 83 ? -7.007 24.047 -11.913 1.00 93.44 83 VAL A CA 1
ATOM 627 C C . VAL A 1 83 ? -6.088 23.904 -13.122 1.00 93.44 83 VAL A C 1
ATOM 629 O O . VAL A 1 83 ? -6.450 23.245 -14.096 1.00 93.44 83 VAL A O 1
ATOM 632 N N . ALA A 1 84 ? -4.875 24.449 -13.043 1.00 92.62 84 ALA A N 1
ATOM 633 C CA . ALA A 1 84 ? -3.793 24.171 -13.982 1.00 92.62 84 ALA A CA 1
ATOM 634 C C . ALA A 1 84 ? -3.009 22.934 -13.524 1.00 92.62 84 ALA A C 1
ATOM 636 O O . ALA A 1 84 ? -2.352 22.964 -12.485 1.00 92.62 84 ALA A O 1
ATOM 637 N N . ALA A 1 85 ? -3.057 21.854 -14.306 1.00 92.62 85 ALA A N 1
ATOM 638 C CA . ALA A 1 85 ? -2.239 20.660 -14.107 1.00 92.62 85 ALA A CA 1
ATOM 639 C C . ALA A 1 85 ? -0.997 20.717 -15.004 1.00 92.62 85 ALA A C 1
ATOM 641 O O . ALA A 1 85 ? -1.035 20.346 -16.181 1.00 92.62 85 ALA A O 1
ATOM 642 N N . ILE A 1 86 ? 0.102 21.199 -14.433 1.00 91.75 86 ILE A N 1
ATOM 643 C CA . ILE A 1 86 ? 1.375 21.430 -15.110 1.00 91.75 86 ILE A CA 1
ATOM 644 C C . ILE A 1 86 ? 2.198 20.141 -15.067 1.00 91.75 86 ILE A C 1
ATOM 646 O O . ILE A 1 86 ? 2.635 19.720 -14.008 1.00 91.75 86 ILE A O 1
ATOM 650 N N . ASN A 1 87 ? 2.420 19.500 -16.213 1.00 88.62 87 ASN A N 1
ATOM 651 C CA . ASN A 1 87 ? 3.166 18.237 -16.322 1.00 88.62 87 ASN A CA 1
ATOM 652 C C . ASN A 1 87 ? 4.355 18.304 -17.297 1.00 88.62 87 ASN A C 1
ATOM 654 O O . ASN A 1 87 ? 4.897 17.278 -17.688 1.00 88.62 87 ASN A O 1
ATOM 658 N N . GLY A 1 88 ? 4.732 19.511 -17.708 1.00 88.19 88 GLY A N 1
ATOM 659 C CA . GLY A 1 88 ? 5.785 19.785 -18.674 1.00 88.19 88 GLY A CA 1
ATOM 660 C C . GLY A 1 88 ? 6.093 21.278 -18.689 1.00 88.19 88 GLY A C 1
ATOM 661 O O . GLY A 1 88 ? 5.513 22.041 -17.916 1.00 88.19 88 GLY A O 1
ATOM 662 N N . HIS A 1 89 ? 6.983 21.715 -19.580 1.00 91.31 89 HIS A N 1
ATOM 663 C CA . HIS A 1 89 ? 7.411 23.115 -19.651 1.00 91.31 89 HIS A CA 1
ATOM 664 C C . HIS A 1 89 ? 6.211 24.077 -19.678 1.00 91.31 89 HIS A C 1
ATOM 666 O O . HIS A 1 89 ? 5.329 23.954 -20.531 1.00 91.31 89 HIS A O 1
ATOM 672 N N . CYS A 1 90 ? 6.185 25.002 -18.720 1.00 91.25 90 CYS A N 1
ATOM 673 C CA . CYS A 1 90 ? 5.139 26.001 -18.516 1.00 91.25 90 CYS A CA 1
ATOM 674 C C . CYS A 1 90 ? 5.799 27.372 -18.643 1.00 91.25 90 CYS A C 1
ATOM 676 O O . CYS A 1 90 ? 6.318 27.922 -17.668 1.00 91.25 90 CYS A O 1
ATOM 678 N N . LEU A 1 91 ? 5.897 27.844 -19.883 1.00 88.62 91 LEU A N 1
ATOM 679 C CA . LEU A 1 91 ? 6.720 28.993 -20.249 1.00 88.62 91 LEU A CA 1
ATOM 680 C C . LEU A 1 91 ? 5.848 30.081 -20.880 1.00 88.62 91 LEU A C 1
ATOM 682 O O . LEU A 1 91 ? 4.895 29.768 -21.599 1.00 88.62 91 LEU A O 1
ATOM 686 N N . GLY A 1 92 ? 6.140 31.343 -20.573 1.00 84.69 92 GLY A N 1
ATOM 687 C CA . GLY A 1 92 ? 5.491 32.498 -21.197 1.00 84.69 92 GLY A CA 1
ATOM 688 C C . GLY A 1 92 ? 3.987 32.502 -21.070 1.00 84.69 92 GLY A C 1
ATOM 689 O O . GLY A 1 92 ? 3.455 32.409 -19.966 1.00 84.69 92 GLY A O 1
ATOM 690 N N . GLY A 1 93 ? 3.304 32.542 -22.218 1.00 80.25 93 GLY A N 1
ATOM 691 C CA . GLY A 1 93 ? 1.843 32.456 -22.308 1.00 80.25 93 GLY A CA 1
ATOM 692 C C . GLY A 1 93 ? 1.259 31.225 -21.598 1.00 80.25 93 GLY A C 1
ATOM 693 O O . GLY A 1 93 ? 0.163 31.275 -21.048 1.00 80.25 93 GLY A O 1
ATOM 694 N N . GLY A 1 94 ? 2.016 30.125 -21.518 1.00 85.06 94 GLY A N 1
ATOM 695 C CA . GLY A 1 94 ? 1.632 28.955 -20.734 1.00 85.06 94 GLY A CA 1
ATOM 696 C C . GLY A 1 94 ? 1.606 29.211 -19.229 1.00 85.06 94 GLY A C 1
ATOM 697 O O . GLY A 1 94 ? 0.676 28.775 -18.550 1.00 85.06 94 GLY A O 1
ATOM 698 N N . LEU A 1 95 ? 2.596 29.944 -18.714 1.00 88.31 95 LEU A N 1
ATOM 699 C CA . LEU A 1 95 ? 2.610 30.372 -17.318 1.00 88.31 95 LEU A CA 1
ATOM 700 C C . LEU A 1 95 ? 1.533 31.427 -17.064 1.00 88.31 95 LEU A C 1
ATOM 702 O O . LEU A 1 95 ? 0.825 31.334 -16.070 1.00 88.31 95 LEU A O 1
ATOM 706 N N . GLU A 1 96 ? 1.348 32.380 -17.976 1.00 86.62 96 GLU A N 1
ATOM 707 C CA . GLU A 1 96 ? 0.270 33.371 -17.904 1.00 86.62 96 GLU A CA 1
ATOM 708 C C . GLU A 1 96 ? -1.106 32.726 -17.732 1.00 86.62 96 GLU A C 1
ATOM 710 O O . GLU A 1 96 ? -1.846 33.090 -16.821 1.00 86.62 96 GLU A O 1
ATOM 715 N N . MET A 1 97 ? -1.406 31.712 -18.541 1.00 85.75 97 MET A N 1
ATOM 716 C CA . MET A 1 97 ? -2.653 30.960 -18.457 1.00 85.75 97 MET A CA 1
ATOM 717 C C . MET A 1 97 ? -2.775 30.177 -17.138 1.00 85.75 97 MET A C 1
ATOM 719 O O . MET A 1 97 ? -3.847 30.141 -16.534 1.00 85.75 97 MET A O 1
ATOM 723 N N . ALA A 1 98 ? -1.678 29.586 -16.648 1.00 90.00 98 ALA A N 1
ATOM 724 C CA . ALA A 1 98 ? -1.670 28.914 -15.349 1.00 90.00 98 ALA A CA 1
ATOM 725 C C . ALA A 1 98 ? -1.938 29.890 -14.190 1.00 90.00 98 ALA A C 1
ATOM 727 O O . ALA A 1 98 ? -2.661 29.547 -13.256 1.00 90.00 98 ALA A O 1
ATOM 728 N N . LEU A 1 99 ? -1.404 31.114 -14.257 1.00 89.19 99 LEU A N 1
ATOM 729 C CA . LEU A 1 99 ? -1.598 32.163 -13.247 1.00 89.19 99 LEU A CA 1
ATOM 730 C C . LEU A 1 99 ? -3.047 32.667 -13.163 1.00 89.19 99 LEU A C 1
ATOM 732 O O . LEU A 1 99 ? -3.407 33.269 -12.156 1.00 89.19 99 LEU A O 1
ATOM 736 N N . CYS A 1 100 ? -3.869 32.428 -14.188 1.00 88.19 100 CYS A N 1
ATOM 737 C CA . CYS A 1 100 ? -5.300 32.743 -14.186 1.00 88.19 100 CYS A CA 1
ATOM 738 C C . CYS A 1 100 ? -6.168 31.665 -13.519 1.00 88.19 100 CYS A C 1
ATOM 740 O O . CYS A 1 100 ? -7.356 31.892 -13.312 1.00 88.19 100 CYS A O 1
ATOM 742 N N . CYS A 1 101 ? -5.606 30.493 -13.212 1.00 90.25 101 CYS A N 1
ATOM 743 C CA . CYS A 1 101 ? -6.324 29.412 -12.538 1.00 90.25 101 CYS A CA 1
ATOM 744 C C . CYS A 1 101 ? -6.330 29.623 -11.016 1.00 90.25 101 CYS A C 1
ATOM 746 O O . CYS A 1 101 ? -5.337 30.094 -10.456 1.00 90.25 101 CYS A O 1
ATOM 748 N N . ASP A 1 102 ? -7.398 29.190 -10.339 1.00 89.94 102 ASP A N 1
ATOM 749 C CA . ASP A 1 102 ? -7.505 29.229 -8.872 1.00 89.94 102 ASP A CA 1
ATOM 750 C C . ASP A 1 102 ? -6.400 28.411 -8.196 1.00 89.94 102 ASP A C 1
ATOM 752 O O . ASP A 1 102 ? -5.856 28.818 -7.169 1.00 89.94 102 ASP A O 1
ATOM 756 N N . PHE A 1 103 ? -6.055 27.264 -8.791 1.00 91.12 103 PHE A N 1
ATOM 757 C CA . PHE A 1 103 ? -5.037 26.349 -8.283 1.00 91.12 103 PHE A CA 1
ATOM 758 C C . PHE A 1 103 ? -4.072 25.904 -9.387 1.00 91.12 103 PHE A C 1
ATOM 760 O O . PHE A 1 103 ? -4.472 25.644 -10.523 1.00 91.12 103 PHE A O 1
ATOM 767 N N . ARG A 1 104 ? -2.793 25.771 -9.054 1.00 93.38 104 ARG A N 1
ATOM 768 C CA . ARG A 1 104 ? -1.698 25.379 -9.946 1.00 93.38 104 ARG A CA 1
ATOM 769 C C . ARG A 1 104 ? -0.981 24.191 -9.324 1.00 93.38 104 ARG A C 1
ATOM 771 O O . ARG A 1 104 ? -0.231 24.345 -8.363 1.00 93.38 104 ARG A O 1
ATOM 778 N N . ILE A 1 105 ? -1.218 23.008 -9.874 1.00 93.50 105 ILE A N 1
ATOM 779 C CA . ILE A 1 105 ? -0.596 21.762 -9.429 1.00 93.50 105 ILE A CA 1
ATOM 780 C C . ILE A 1 105 ? 0.449 21.372 -10.463 1.00 93.50 105 ILE A C 1
ATOM 782 O O . ILE A 1 105 ? 0.119 21.145 -11.628 1.00 93.50 105 ILE A O 1
ATOM 786 N N . ALA A 1 106 ? 1.703 21.286 -10.045 1.00 91.56 106 ALA A N 1
ATOM 787 C CA . ALA A 1 106 ? 2.803 20.845 -10.883 1.00 91.56 106 ALA A CA 1
ATOM 788 C C . ALA A 1 106 ? 3.166 19.386 -10.603 1.00 91.56 106 ALA A C 1
ATOM 790 O O . ALA A 1 106 ? 3.160 18.932 -9.468 1.00 91.56 106 ALA A O 1
ATOM 791 N N . ALA A 1 107 ? 3.514 18.644 -11.643 1.00 88.00 107 ALA A N 1
ATOM 792 C CA . ALA A 1 107 ? 4.173 17.356 -11.526 1.00 88.00 107 ALA A CA 1
ATOM 793 C C . ALA A 1 107 ? 5.644 17.551 -11.136 1.00 88.00 107 ALA A C 1
ATOM 795 O O . ALA A 1 107 ? 6.298 18.447 -11.668 1.00 88.00 107 ALA A O 1
ATOM 796 N N . GLU A 1 108 ? 6.213 16.696 -10.299 1.00 85.69 108 GLU A N 1
ATOM 797 C CA . GLU A 1 108 ? 7.667 16.615 -10.162 1.00 85.69 108 GLU A CA 1
ATOM 798 C C . GLU A 1 108 ? 8.303 16.257 -11.517 1.00 85.69 108 GLU A C 1
ATOM 800 O O . GLU A 1 108 ? 7.748 15.466 -12.287 1.00 85.69 108 GLU A O 1
ATOM 805 N N . GLY A 1 109 ? 9.459 16.844 -11.840 1.00 84.19 109 GLY A N 1
ATOM 806 C CA . GLY A 1 109 ? 10.117 16.579 -13.119 1.00 84.19 109 GLY A CA 1
ATOM 807 C C . GLY A 1 109 ? 11.240 17.545 -13.484 1.00 84.19 109 GLY A C 1
ATOM 808 O O . GLY A 1 109 ? 11.502 18.536 -12.810 1.00 84.19 109 GLY A O 1
ATOM 809 N N . SER A 1 110 ? 11.909 17.261 -14.604 1.00 84.88 110 SER A N 1
ATOM 810 C CA . SER A 1 110 ? 13.066 18.022 -15.106 1.00 84.88 110 SER A CA 1
ATOM 811 C C . SER A 1 110 ? 12.707 19.200 -16.025 1.00 84.88 110 SER A C 1
ATOM 813 O O . SER A 1 110 ? 13.585 19.784 -16.664 1.00 84.88 110 SER A O 1
ATOM 815 N N . TYR A 1 111 ? 11.426 19.558 -16.116 1.00 89.75 111 TYR A N 1
ATOM 816 C CA . TYR A 1 111 ? 10.957 20.664 -16.946 1.00 89.75 111 TYR A CA 1
ATOM 817 C C . TYR A 1 111 ? 11.067 22.012 -16.217 1.00 89.75 111 TYR A C 1
ATOM 819 O O . TYR A 1 111 ? 11.452 22.100 -15.050 1.00 89.75 111 TYR A O 1
ATOM 827 N N . ARG A 1 112 ? 10.778 23.095 -16.943 1.00 93.12 112 ARG A N 1
ATOM 828 C CA . ARG A 1 112 ? 10.970 24.473 -16.472 1.00 93.12 112 ARG A CA 1
ATOM 829 C C . ARG A 1 112 ? 9.661 25.255 -16.446 1.00 93.12 112 ARG A C 1
ATOM 831 O O . ARG A 1 112 ? 8.861 25.131 -17.373 1.00 93.12 112 ARG A O 1
ATOM 838 N N . ILE A 1 113 ? 9.496 26.070 -15.407 1.00 92.81 113 ILE A N 1
ATOM 839 C CA . ILE A 1 113 ? 8.390 27.012 -15.208 1.00 92.81 113 ILE A CA 1
ATOM 840 C C . ILE A 1 113 ? 8.980 28.424 -15.148 1.00 92.81 113 ILE A C 1
ATOM 842 O O . ILE A 1 113 ? 9.950 28.645 -14.421 1.00 92.81 113 ILE A O 1
ATOM 846 N N . GLY A 1 114 ? 8.450 29.372 -15.919 1.00 90.12 114 GLY A N 1
ATOM 847 C CA . GLY A 1 114 ? 8.942 30.754 -15.900 1.00 90.12 114 GLY A CA 1
ATOM 848 C C . GLY A 1 114 ? 8.562 31.575 -17.129 1.00 90.12 114 GLY A C 1
ATOM 849 O O . GLY A 1 114 ? 7.729 31.158 -17.928 1.00 90.12 114 GLY A O 1
ATOM 850 N N . LEU A 1 115 ? 9.195 32.740 -17.275 1.00 86.50 115 LEU A N 1
ATOM 851 C CA . LEU A 1 115 ? 8.936 33.704 -18.355 1.00 86.50 115 LEU A CA 1
ATOM 852 C C . LEU A 1 115 ? 10.200 33.966 -19.195 1.00 86.50 115 LEU A C 1
ATOM 854 O O . LEU A 1 115 ? 10.775 35.052 -19.116 1.00 86.50 115 LEU A O 1
ATOM 858 N N . PRO A 1 116 ? 10.715 32.984 -19.954 1.00 84.31 116 PRO A N 1
ATOM 859 C CA . PRO A 1 116 ? 11.974 33.146 -20.679 1.00 84.31 116 PRO A CA 1
ATOM 860 C C . PRO A 1 116 ? 11.910 34.171 -21.825 1.00 84.31 116 PRO A C 1
ATOM 862 O O . PRO A 1 116 ? 12.954 34.523 -22.368 1.00 84.31 116 PRO A O 1
ATOM 865 N N . GLU A 1 117 ? 10.736 34.678 -22.199 1.00 75.12 117 GLU A N 1
ATOM 866 C CA . GLU A 1 117 ? 10.518 35.554 -23.363 1.00 75.12 117 GLU A CA 1
ATOM 867 C C . GLU A 1 117 ? 11.311 36.865 -23.265 1.00 75.12 117 GLU A C 1
ATOM 869 O O . GLU A 1 117 ? 11.737 37.416 -24.279 1.00 75.12 117 GLU A O 1
ATOM 874 N N . VAL A 1 118 ? 11.611 37.307 -22.042 1.00 73.75 118 VAL A N 1
ATOM 875 C CA . VAL A 1 118 ? 12.455 38.480 -21.764 1.00 73.75 118 VAL A CA 1
ATOM 876 C C . VAL A 1 118 ? 13.855 38.315 -22.348 1.00 73.75 118 VAL A C 1
ATOM 878 O O . VAL A 1 118 ? 14.431 39.263 -22.879 1.00 73.75 118 VAL A O 1
ATOM 881 N N . THR A 1 119 ? 14.395 37.094 -22.310 1.00 75.69 119 THR A N 1
ATOM 882 C CA . THR A 1 119 ? 15.713 36.785 -22.889 1.00 75.69 119 THR A CA 1
ATOM 883 C C . THR A 1 119 ? 15.715 36.863 -24.416 1.00 75.69 119 THR A C 1
ATOM 885 O O . THR A 1 119 ? 16.775 36.986 -25.024 1.00 75.69 119 THR A O 1
ATOM 888 N N . LEU A 1 120 ? 14.528 36.850 -25.030 1.00 69.50 120 LEU A N 1
ATOM 889 C CA . LEU A 1 120 ? 14.303 37.014 -26.464 1.00 69.50 120 LEU A CA 1
ATOM 890 C C . LEU A 1 120 ? 13.937 38.463 -26.836 1.00 69.50 120 LEU A C 1
ATOM 892 O O . LEU A 1 120 ? 13.574 38.724 -27.980 1.00 69.50 120 LEU A O 1
ATOM 896 N N . GLY A 1 121 ? 14.026 39.408 -25.890 1.00 67.31 121 GLY A N 1
ATOM 897 C CA . GLY A 1 121 ? 13.700 40.820 -26.109 1.00 67.31 121 GLY A CA 1
ATOM 898 C C . GLY A 1 121 ? 12.202 41.138 -26.085 1.00 67.31 121 GLY A C 1
ATOM 899 O O . GLY A 1 121 ? 11.810 42.234 -26.480 1.00 67.31 121 GLY A O 1
ATOM 900 N N . LEU A 1 122 ? 11.362 40.207 -25.623 1.00 68.50 122 LEU A N 1
ATOM 901 C CA . LEU A 1 122 ? 9.919 40.399 -25.494 1.00 68.50 122 LEU A CA 1
ATOM 902 C C . LEU A 1 122 ? 9.560 40.742 -24.048 1.00 68.50 122 LEU A C 1
ATOM 904 O O . LEU A 1 122 ? 9.953 40.038 -23.119 1.00 68.50 122 LEU A O 1
ATOM 908 N N . LEU A 1 123 ? 8.783 41.806 -23.845 1.00 64.12 123 LEU A N 1
ATOM 909 C CA . LEU A 1 123 ? 8.283 42.132 -22.513 1.00 64.12 123 LEU A CA 1
ATOM 910 C C . LEU A 1 123 ? 7.070 41.247 -22.168 1.00 64.12 123 LEU A C 1
ATOM 912 O O . LEU A 1 123 ? 6.099 41.236 -22.927 1.00 64.12 123 LEU A O 1
ATOM 916 N N . PRO A 1 124 ? 7.090 40.527 -21.033 1.00 66.81 124 PRO A N 1
ATOM 917 C CA . PRO A 1 124 ? 5.928 39.803 -20.535 1.00 66.81 124 PRO A CA 1
ATOM 918 C C . PRO A 1 124 ? 4.817 40.789 -20.156 1.00 66.81 124 PRO A C 1
ATOM 920 O O . PRO A 1 124 ? 5.098 41.870 -19.635 1.00 66.81 124 PRO A O 1
ATOM 923 N N . GLY A 1 125 ? 3.555 40.425 -20.396 1.00 61.88 125 GLY A N 1
ATOM 924 C CA . GLY A 1 125 ? 2.436 41.334 -20.105 1.00 61.88 125 GLY A CA 1
ATOM 925 C C . GLY A 1 125 ? 1.164 41.124 -20.915 1.00 61.88 125 GLY A C 1
ATOM 926 O O . GLY A 1 125 ? 0.231 41.910 -20.771 1.00 61.88 125 GLY A O 1
ATOM 927 N N . THR A 1 126 ? 1.110 40.115 -21.782 1.00 59.66 126 THR A N 1
ATOM 928 C CA . THR A 1 126 ? 0.081 40.022 -22.822 1.00 59.66 126 THR A CA 1
ATOM 929 C C . THR A 1 126 ? -1.112 39.136 -22.461 1.00 59.66 126 THR A C 1
ATOM 931 O O . THR A 1 126 ? -2.107 39.191 -23.179 1.00 59.66 126 THR A O 1
ATOM 934 N N . GLY A 1 127 ? -1.102 38.412 -21.331 1.00 60.12 127 GLY A N 1
ATOM 935 C CA . GLY A 1 127 ? -2.278 37.616 -20.937 1.00 60.12 127 GLY A CA 1
ATOM 936 C C . GLY A 1 127 ? -2.379 37.111 -19.493 1.00 60.12 127 GLY A C 1
ATOM 937 O O . GLY A 1 127 ? -3.365 36.447 -19.171 1.00 60.12 127 GLY A O 1
ATOM 938 N N . GLY A 1 128 ? -1.423 37.401 -18.598 1.00 69.12 128 GLY A N 1
ATOM 939 C CA . GLY A 1 128 ? -1.407 36.769 -17.263 1.00 69.12 128 GLY A CA 1
ATOM 940 C C . GLY A 1 128 ? -0.443 37.326 -16.217 1.00 69.12 128 GLY A C 1
ATOM 941 O O . GLY A 1 128 ? -0.739 37.289 -15.021 1.00 69.12 128 GLY A O 1
ATOM 942 N N . THR A 1 129 ? 0.707 37.854 -16.630 1.00 77.38 129 THR A N 1
ATOM 943 C CA . THR A 1 129 ? 1.818 38.209 -15.726 1.00 77.38 129 THR A CA 1
ATOM 944 C C . THR A 1 129 ? 1.530 39.352 -14.754 1.00 77.38 129 THR A C 1
ATOM 946 O O . THR A 1 129 ? 2.131 39.397 -13.678 1.00 77.38 129 THR A O 1
ATOM 949 N N . GLN A 1 130 ? 0.533 40.196 -15.027 1.00 79.00 130 GLN A N 1
ATOM 950 C CA . GLN A 1 130 ? 0.012 41.204 -14.096 1.00 79.00 130 GLN A CA 1
ATOM 951 C C . GLN A 1 130 ? -0.504 40.611 -12.769 1.00 79.00 130 GLN A C 1
ATOM 953 O O . GLN A 1 130 ? -0.693 41.340 -11.793 1.00 79.00 130 GLN A O 1
ATOM 958 N N . ARG A 1 131 ? -0.711 39.288 -12.710 1.00 83.25 131 ARG A N 1
ATOM 959 C CA . ARG A 1 131 ? -1.150 38.538 -11.520 1.00 83.25 131 ARG A CA 1
ATOM 960 C C . ARG A 1 131 ? 0.009 38.142 -10.604 1.00 83.25 131 ARG A C 1
ATOM 962 O O . ARG A 1 131 ? -0.197 37.984 -9.401 1.00 83.25 131 ARG A O 1
ATOM 969 N N . LEU A 1 132 ? 1.240 38.066 -11.124 1.00 85.81 132 LEU A N 1
ATOM 970 C CA . LEU A 1 132 ? 2.425 37.676 -10.349 1.00 85.81 132 LEU A CA 1
ATOM 971 C C . LEU A 1 132 ? 2.640 38.528 -9.091 1.00 85.81 132 LEU A C 1
ATOM 973 O O . LEU A 1 132 ? 2.870 37.944 -8.033 1.00 85.81 132 LEU A O 1
ATOM 977 N N . PRO A 1 133 ? 2.530 39.874 -9.121 1.00 87.94 133 PRO A N 1
ATOM 978 C CA . PRO A 1 133 ? 2.734 40.678 -7.919 1.00 87.94 133 PRO A CA 1
ATOM 979 C C . PRO A 1 133 ? 1.771 40.341 -6.777 1.00 87.94 133 PRO A C 1
ATOM 981 O O . PRO A 1 133 ? 2.156 40.482 -5.618 1.00 87.94 133 PRO A O 1
ATOM 984 N N . ARG A 1 134 ? 0.544 39.895 -7.089 1.00 84.38 134 ARG A N 1
ATOM 985 C CA . ARG A 1 134 ? -0.442 39.467 -6.083 1.00 84.38 134 ARG A CA 1
ATOM 986 C C . ARG A 1 134 ? -0.104 38.097 -5.500 1.00 84.38 134 ARG A C 1
ATOM 988 O O . ARG A 1 134 ? -0.341 37.881 -4.320 1.00 84.38 134 ARG A O 1
ATOM 995 N N . LEU A 1 135 ? 0.457 37.206 -6.315 1.00 83.88 135 LEU A N 1
ATOM 996 C CA . LEU A 1 135 ? 0.772 35.829 -5.929 1.00 83.88 135 LEU A CA 1
ATOM 997 C C . LEU A 1 135 ? 2.093 35.718 -5.159 1.00 83.88 135 LEU A C 1
ATOM 999 O O . LEU A 1 135 ? 2.143 35.105 -4.099 1.00 83.88 135 LEU A O 1
ATOM 1003 N N . ILE A 1 136 ? 3.160 36.337 -5.669 1.00 87.75 136 ILE A N 1
ATOM 1004 C CA . ILE A 1 136 ? 4.529 36.144 -5.155 1.00 87.75 136 ILE A CA 1
ATOM 1005 C C . ILE A 1 136 ? 5.170 37.432 -4.620 1.00 87.75 136 ILE A C 1
ATOM 1007 O O . ILE A 1 136 ? 6.327 37.434 -4.197 1.00 87.75 136 ILE A O 1
ATOM 1011 N N . GLY A 1 137 ? 4.426 38.540 -4.617 1.00 88.81 137 GLY A N 1
ATOM 1012 C CA . GLY A 1 137 ? 4.909 39.856 -4.208 1.00 88.81 137 GLY A CA 1
ATOM 1013 C C . GLY A 1 137 ? 5.636 40.610 -5.327 1.00 88.81 137 GLY A C 1
ATOM 1014 O O . GLY A 1 137 ? 6.272 40.031 -6.210 1.00 88.81 137 GLY A O 1
ATOM 1015 N N . ARG A 1 138 ? 5.564 41.948 -5.280 1.00 88.62 138 ARG A N 1
ATOM 1016 C CA . ARG A 1 138 ? 6.051 42.847 -6.346 1.00 88.62 138 ARG A CA 1
ATOM 1017 C C . ARG A 1 138 ? 7.527 42.648 -6.697 1.00 88.62 138 ARG A C 1
ATOM 1019 O O . ARG A 1 138 ? 7.867 42.664 -7.873 1.00 88.62 138 ARG A O 1
ATOM 1026 N N . GLN A 1 139 ? 8.394 42.461 -5.703 1.00 88.12 139 GLN A N 1
ATOM 1027 C CA . GLN A 1 139 ? 9.836 42.329 -5.931 1.00 88.12 139 GLN A CA 1
ATOM 1028 C C . GLN A 1 139 ? 10.183 41.044 -6.693 1.00 88.12 139 GLN A C 1
ATOM 1030 O O . GLN A 1 139 ? 10.878 41.110 -7.702 1.00 88.12 139 GLN A O 1
ATOM 1035 N N . LYS A 1 140 ? 9.656 39.890 -6.256 1.00 86.31 140 LYS A N 1
ATOM 1036 C CA . LYS A 1 140 ? 9.876 38.601 -6.931 1.00 86.31 140 LYS A CA 1
ATOM 1037 C C . LYS A 1 140 ? 9.241 38.575 -8.320 1.00 86.31 140 LYS A C 1
ATOM 1039 O O . LYS A 1 140 ? 9.842 38.062 -9.256 1.00 86.31 140 LYS A O 1
ATOM 1044 N N . ALA A 1 141 ? 8.054 39.166 -8.460 1.00 87.75 141 ALA A N 1
ATOM 1045 C CA . ALA A 1 141 ? 7.388 39.299 -9.748 1.00 87.75 141 ALA A CA 1
ATOM 1046 C C . ALA A 1 141 ? 8.230 40.111 -10.744 1.00 87.75 141 ALA A C 1
ATOM 1048 O O . ALA A 1 141 ? 8.430 39.666 -11.868 1.00 87.75 141 ALA A O 1
ATOM 1049 N N . LEU A 1 142 ? 8.760 41.269 -10.331 1.00 87.06 142 LEU A N 1
ATOM 1050 C CA . LEU A 1 142 ? 9.642 42.082 -11.174 1.00 87.06 142 LEU A CA 1
ATOM 1051 C C . LEU A 1 142 ? 10.936 41.349 -11.527 1.00 87.06 142 LEU A C 1
ATOM 1053 O O . LEU A 1 142 ? 11.372 41.431 -12.667 1.00 87.06 142 LEU A O 1
ATOM 1057 N N . ASP A 1 143 ? 11.530 40.610 -10.591 1.00 85.12 143 ASP A N 1
ATOM 1058 C CA . ASP A 1 143 ? 12.730 39.817 -10.871 1.00 85.12 143 ASP A CA 1
ATOM 1059 C C . ASP A 1 143 ? 12.471 38.751 -11.949 1.00 85.12 143 ASP A C 1
ATOM 1061 O O . ASP A 1 143 ? 13.203 38.680 -12.937 1.00 85.12 143 ASP A O 1
ATOM 1065 N N . LEU A 1 144 ? 11.368 38.001 -11.824 1.00 85.62 144 LEU A N 1
ATOM 1066 C CA . LEU A 1 144 ? 10.944 37.010 -12.817 1.00 85.62 144 LEU A CA 1
ATOM 1067 C C . LEU A 1 144 ? 10.688 37.658 -14.190 1.00 85.62 144 LEU A C 1
ATOM 1069 O O . LEU A 1 144 ? 11.149 37.145 -15.207 1.00 85.62 144 LEU A O 1
ATOM 1073 N N . MET A 1 145 ? 9.987 38.798 -14.206 1.00 85.19 145 MET A N 1
ATOM 1074 C CA . MET A 1 145 ? 9.607 39.525 -15.424 1.00 85.19 145 MET A CA 1
ATOM 1075 C C . MET A 1 145 ? 10.761 40.287 -16.090 1.00 85.19 145 MET A C 1
ATOM 1077 O O . MET A 1 145 ? 10.658 40.594 -17.269 1.00 85.19 145 MET A O 1
ATOM 1081 N N . LEU A 1 146 ? 11.836 40.626 -15.373 1.00 85.12 146 LEU A N 1
ATOM 1082 C CA . LEU A 1 146 ? 12.975 41.373 -15.932 1.00 85.12 146 LEU A CA 1
ATOM 1083 C C . LEU A 1 146 ? 14.162 40.479 -16.284 1.00 85.12 146 LEU A C 1
ATOM 1085 O O . LEU A 1 146 ? 14.933 40.814 -17.180 1.00 85.12 146 LEU A O 1
ATOM 1089 N N . ARG A 1 147 ? 14.342 39.358 -15.580 1.00 85.56 147 ARG A N 1
ATOM 1090 C CA . ARG A 1 147 ? 15.457 38.430 -15.829 1.00 85.56 147 ARG A CA 1
ATOM 1091 C C . ARG A 1 147 ? 15.068 37.237 -16.692 1.00 85.56 147 ARG A C 1
ATOM 1093 O O . ARG A 1 147 ? 15.948 36.533 -17.177 1.00 85.56 147 ARG A O 1
ATOM 1100 N N . GLY A 1 148 ? 13.770 36.986 -16.850 1.00 83.69 148 GLY A N 1
ATOM 1101 C CA . GLY A 1 148 ? 13.253 35.813 -17.545 1.00 83.69 148 GLY A CA 1
ATOM 1102 C C . GLY A 1 148 ? 13.650 34.491 -16.888 1.00 83.69 148 GLY A C 1
ATOM 1103 O O . GLY A 1 148 ? 13.837 33.474 -17.558 1.00 83.69 148 GLY A O 1
ATOM 1104 N N . THR A 1 149 ? 13.828 34.506 -15.564 1.00 85.31 149 THR A N 1
ATOM 1105 C CA . THR A 1 149 ? 14.268 33.340 -14.800 1.00 85.31 149 THR A CA 1
ATOM 1106 C C . THR A 1 149 ? 13.259 32.206 -14.955 1.00 85.31 149 THR A C 1
ATOM 1108 O O . THR A 1 149 ? 12.057 32.379 -14.752 1.00 85.31 149 THR A O 1
ATOM 1111 N N . THR A 1 150 ? 13.761 31.016 -15.278 1.00 90.31 150 THR A N 1
ATOM 1112 C CA . THR A 1 150 ? 12.985 29.779 -15.185 1.00 90.31 150 THR A CA 1
ATOM 1113 C C . THR A 1 150 ? 13.438 28.980 -13.979 1.00 90.31 150 THR A C 1
ATOM 1115 O O . THR A 1 150 ? 14.567 29.144 -13.516 1.00 90.31 150 THR A O 1
ATOM 1118 N N . MET A 1 151 ? 12.591 28.085 -13.487 1.00 93.06 151 MET A N 1
ATOM 1119 C CA . MET A 1 151 ? 12.872 27.269 -12.309 1.00 93.06 151 MET A CA 1
ATOM 1120 C C . MET A 1 151 ? 12.232 25.881 -12.420 1.00 93.06 151 MET A C 1
ATOM 1122 O O . MET A 1 151 ? 11.406 25.653 -13.308 1.00 93.06 151 MET A O 1
ATOM 1126 N N . GLY A 1 152 ? 12.676 24.931 -11.593 1.00 92.94 152 GLY A N 1
ATOM 1127 C CA . GLY A 1 152 ? 12.053 23.604 -11.530 1.00 92.94 152 GLY A CA 1
ATOM 1128 C C . GLY A 1 152 ? 10.716 23.643 -10.776 1.00 92.94 152 GLY A C 1
ATOM 1129 O O . GLY A 1 152 ? 10.421 24.651 -10.130 1.00 92.94 152 GLY A O 1
ATOM 1130 N N . PRO A 1 153 ? 9.914 22.564 -10.805 1.00 91.50 153 PRO A N 1
ATOM 1131 C CA . PRO A 1 153 ? 8.632 22.503 -10.095 1.00 91.50 153 PRO A CA 1
ATOM 1132 C C . PRO A 1 153 ? 8.745 22.842 -8.602 1.00 91.50 153 PRO A C 1
ATOM 1134 O O . PRO A 1 153 ? 7.987 23.666 -8.097 1.00 91.50 153 PRO A O 1
ATOM 1137 N N . GLN A 1 154 ? 9.743 22.283 -7.911 1.00 88.44 154 GLN A N 1
ATOM 1138 C CA . GLN A 1 154 ? 9.966 22.534 -6.481 1.00 88.44 154 GLN A CA 1
ATOM 1139 C C . GLN A 1 154 ? 10.369 23.981 -6.172 1.00 88.44 154 GLN A C 1
ATOM 1141 O O . GLN A 1 154 ? 9.891 24.573 -5.205 1.00 88.44 154 GLN A O 1
ATOM 1146 N N . ASP A 1 155 ? 11.197 24.589 -7.020 1.00 90.75 155 ASP A N 1
ATOM 1147 C CA . ASP A 1 155 ? 11.555 26.002 -6.882 1.00 90.75 155 ASP A CA 1
ATOM 1148 C C . ASP A 1 155 ? 10.340 26.906 -7.145 1.00 90.75 155 ASP A C 1
ATOM 1150 O O . ASP A 1 155 ? 10.150 27.906 -6.456 1.00 90.75 155 ASP A O 1
ATOM 1154 N N . ALA A 1 156 ? 9.483 26.535 -8.105 1.00 91.75 156 ALA A N 1
ATOM 1155 C CA . ALA A 1 156 ? 8.237 27.242 -8.390 1.00 91.75 156 ALA A CA 1
ATOM 1156 C C . ALA A 1 156 ? 7.256 27.165 -7.215 1.00 91.75 156 ALA A C 1
ATOM 1158 O O . ALA A 1 156 ? 6.579 28.154 -6.925 1.00 91.75 156 ALA A O 1
ATOM 1159 N N . LEU A 1 157 ? 7.211 26.029 -6.511 1.00 91.75 157 LEU A N 1
ATOM 1160 C CA . LEU A 1 157 ? 6.437 25.874 -5.280 1.00 91.75 157 LEU A CA 1
ATOM 1161 C C . LEU A 1 157 ? 6.983 26.791 -4.184 1.00 91.75 157 LEU A C 1
ATOM 1163 O O . LEU A 1 157 ? 6.238 27.570 -3.594 1.00 91.75 157 LEU A O 1
ATOM 1167 N N . ALA A 1 158 ? 8.300 26.775 -3.962 1.00 89.38 158 ALA A N 1
ATOM 1168 C CA . ALA A 1 158 ? 8.958 27.647 -2.988 1.00 89.38 158 ALA A CA 1
ATOM 1169 C C . ALA A 1 158 ? 8.797 29.144 -3.320 1.00 89.38 158 ALA A C 1
ATOM 1171 O O . ALA A 1 158 ? 8.745 29.994 -2.424 1.00 89.38 158 ALA A O 1
ATOM 1172 N N . ALA A 1 159 ? 8.702 29.484 -4.606 1.00 87.62 159 ALA A N 1
ATOM 1173 C CA . ALA A 1 159 ? 8.458 30.840 -5.073 1.00 87.62 159 ALA A CA 1
ATOM 1174 C C . ALA A 1 159 ? 6.996 31.292 -4.905 1.00 87.62 159 ALA A C 1
ATOM 1176 O O . ALA A 1 159 ? 6.761 32.499 -4.935 1.00 87.62 159 ALA A O 1
ATOM 1177 N N . GLY A 1 160 ? 6.046 30.369 -4.699 1.00 89.00 160 GLY A N 1
ATOM 1178 C CA . GLY A 1 160 ? 4.602 30.639 -4.663 1.00 89.00 160 GLY A CA 1
ATOM 1179 C C . GLY A 1 160 ? 3.960 30.748 -6.052 1.00 89.00 160 GLY A C 1
ATOM 1180 O O . GLY A 1 160 ? 2.884 31.321 -6.196 1.00 89.00 160 GLY A O 1
ATOM 1181 N N . ILE A 1 161 ? 4.640 30.250 -7.089 1.00 91.31 161 ILE A N 1
ATOM 1182 C CA . ILE A 1 161 ? 4.151 30.254 -8.474 1.00 91.31 161 ILE A CA 1
ATOM 1183 C C . ILE A 1 161 ? 3.192 29.085 -8.703 1.00 91.31 161 ILE A C 1
ATOM 1185 O O . ILE A 1 161 ? 2.183 29.251 -9.383 1.00 91.31 161 ILE A O 1
ATOM 1189 N N . VAL A 1 162 ? 3.479 27.922 -8.119 1.00 92.62 162 VAL A N 1
ATOM 1190 C CA . VAL A 1 162 ? 2.559 26.777 -8.069 1.00 92.62 162 VAL A CA 1
ATOM 1191 C C . VAL A 1 162 ? 2.141 26.529 -6.626 1.00 92.62 162 VAL A C 1
ATOM 1193 O O . VAL A 1 162 ? 2.892 26.839 -5.704 1.00 92.62 162 VAL A O 1
ATOM 1196 N N . ASP A 1 163 ? 0.935 26.010 -6.432 1.00 90.12 163 ASP A N 1
ATOM 1197 C CA . ASP A 1 163 ? 0.352 25.785 -5.107 1.00 90.12 163 ASP A CA 1
ATOM 1198 C C . ASP A 1 163 ? 0.753 24.426 -4.529 1.00 90.12 163 ASP A C 1
ATOM 1200 O O . ASP A 1 163 ? 0.840 24.264 -3.312 1.00 90.12 163 ASP A O 1
ATOM 1204 N N . GLU A 1 164 ? 1.011 23.448 -5.401 1.00 87.88 164 GLU A N 1
ATOM 1205 C CA . GLU A 1 164 ? 1.389 22.093 -5.013 1.00 87.88 164 GLU A CA 1
ATOM 1206 C C . GLU A 1 164 ? 2.290 21.452 -6.074 1.00 87.88 164 GLU A C 1
ATOM 1208 O O . GLU A 1 164 ? 2.082 21.645 -7.273 1.00 87.88 164 GLU A O 1
ATOM 1213 N N . VAL A 1 165 ? 3.281 20.672 -5.634 1.00 82.31 165 VAL A N 1
ATOM 1214 C CA . VAL A 1 165 ? 4.054 19.775 -6.504 1.00 82.31 165 VAL A CA 1
ATOM 1215 C C . VAL A 1 165 ? 3.761 18.343 -6.094 1.00 82.31 165 VAL A C 1
ATOM 1217 O O . VAL A 1 165 ? 3.984 17.967 -4.943 1.00 82.31 165 VAL A O 1
ATOM 1220 N N . VAL A 1 166 ? 3.273 17.550 -7.040 1.00 79.88 166 VAL A N 1
ATOM 1221 C CA . VAL A 1 166 ? 2.920 16.143 -6.853 1.00 79.88 166 VAL A CA 1
ATOM 1222 C C . VAL A 1 166 ? 3.826 15.267 -7.702 1.00 79.88 166 VAL A C 1
ATOM 1224 O O . VAL A 1 166 ? 4.146 15.599 -8.838 1.00 79.88 166 VAL A O 1
ATOM 1227 N N . ASP A 1 167 ? 4.245 14.124 -7.178 1.00 77.81 167 ASP A N 1
ATOM 1228 C CA . ASP A 1 167 ? 4.973 13.143 -7.982 1.00 77.81 167 ASP A CA 1
ATOM 1229 C C . ASP A 1 167 ? 4.050 12.536 -9.061 1.00 77.81 167 ASP A C 1
ATOM 1231 O O . ASP A 1 167 ? 2.818 12.618 -8.972 1.00 77.81 167 ASP A O 1
ATOM 1235 N N . THR A 1 168 ? 4.622 11.907 -10.085 1.00 77.56 168 THR A N 1
ATOM 1236 C CA . THR A 1 168 ? 3.847 11.295 -11.172 1.00 77.56 168 THR A CA 1
ATOM 1237 C C . THR A 1 168 ? 4.194 9.838 -11.393 1.00 77.56 168 THR A C 1
ATOM 1239 O O . THR A 1 168 ? 5.277 9.352 -11.081 1.00 77.56 168 THR A O 1
ATOM 1242 N N . ILE A 1 169 ? 3.230 9.114 -11.959 1.00 81.56 169 ILE A N 1
ATOM 1243 C CA . ILE A 1 169 ? 3.427 7.740 -12.390 1.00 81.56 169 ILE A CA 1
ATOM 1244 C C . ILE A 1 169 ? 2.830 7.559 -13.786 1.00 81.56 169 ILE A C 1
ATOM 1246 O O . ILE A 1 169 ? 1.759 8.114 -14.061 1.00 81.56 169 ILE A O 1
ATOM 1250 N N . PRO A 1 170 ? 3.461 6.767 -14.670 1.00 79.19 170 PRO A N 1
ATOM 1251 C CA . PRO A 1 170 ? 2.859 6.436 -15.951 1.00 79.19 170 PRO A CA 1
ATOM 1252 C C . PRO A 1 170 ? 1.485 5.788 -15.764 1.00 79.19 170 PRO A C 1
ATOM 1254 O O . PRO A 1 170 ? 1.302 4.909 -14.917 1.00 79.19 170 PRO A O 1
ATOM 1257 N N . LYS A 1 171 ? 0.503 6.184 -16.575 1.00 82.81 171 LYS A N 1
ATOM 1258 C CA . LYS A 1 171 ? -0.746 5.431 -16.693 1.00 82.81 171 LYS A CA 1
ATOM 1259 C C . LYS A 1 171 ? -0.552 4.391 -17.789 1.00 82.81 171 LYS A C 1
ATOM 1261 O O . LYS A 1 171 ? -0.642 4.725 -18.964 1.00 82.81 171 LYS A O 1
ATOM 1266 N N . GLY A 1 172 ? -0.312 3.149 -17.381 1.00 85.25 172 GLY A N 1
ATOM 1267 C CA . GLY A 1 172 ? -0.131 2.050 -18.318 1.00 85.25 172 GLY A CA 1
ATOM 1268 C C . GLY A 1 172 ? -1.366 1.795 -19.184 1.00 85.25 172 GLY A C 1
ATOM 1269 O O . GLY A 1 172 ? -2.485 2.194 -18.847 1.00 85.25 172 GLY A O 1
ATOM 1270 N N . SER A 1 173 ? -1.136 1.076 -20.274 1.00 87.62 173 SER A N 1
ATOM 1271 C CA . SER A 1 173 ? -2.089 0.652 -21.298 1.00 87.62 173 SER A CA 1
ATOM 1272 C C . SER A 1 173 ? -2.151 -0.877 -21.408 1.00 87.62 173 SER A C 1
ATOM 1274 O O . SER A 1 173 ? -1.276 -1.598 -20.921 1.00 87.62 173 SER A O 1
ATOM 1276 N N . ALA A 1 174 ? -3.169 -1.402 -22.095 1.00 90.12 174 ALA A N 1
ATOM 1277 C CA . ALA A 1 174 ? -3.262 -2.837 -22.375 1.00 90.12 174 ALA A CA 1
ATOM 1278 C C . ALA A 1 174 ? -2.062 -3.367 -23.190 1.00 90.12 174 ALA A C 1
ATOM 1280 O O . ALA A 1 174 ? -1.616 -4.489 -22.960 1.00 90.12 174 ALA A O 1
ATOM 1281 N N . SER A 1 175 ? -1.497 -2.556 -24.092 1.00 91.62 175 SER A N 1
ATOM 1282 C CA . SER A 1 175 ? -0.281 -2.905 -24.841 1.00 91.62 175 SER A CA 1
ATOM 1283 C C . SER A 1 175 ? 0.956 -3.009 -23.951 1.00 91.62 175 SER A C 1
ATOM 1285 O O . SER A 1 175 ? 1.784 -3.891 -24.156 1.00 91.62 175 SER A O 1
ATOM 1287 N N . GLU A 1 176 ? 1.084 -2.157 -22.933 1.00 90.19 176 GLU A N 1
ATOM 1288 C CA . GLU A 1 176 ? 2.195 -2.252 -21.977 1.00 90.19 176 GLU A CA 1
ATOM 1289 C C . GLU A 1 176 ? 2.035 -3.443 -21.029 1.00 90.19 176 GLU A C 1
ATOM 1291 O O . GLU A 1 176 ? 3.031 -4.039 -20.620 1.00 90.19 176 GLU A O 1
ATOM 1296 N N . VAL A 1 177 ? 0.794 -3.840 -20.717 1.00 96.81 177 VAL A N 1
ATOM 1297 C CA . VAL A 1 177 ? 0.521 -5.102 -20.013 1.00 96.81 177 VAL A CA 1
ATOM 1298 C C . VAL A 1 177 ? 1.028 -6.293 -20.822 1.00 96.81 177 VAL A C 1
ATOM 1300 O O . VAL A 1 177 ? 1.758 -7.118 -20.272 1.00 96.81 177 VAL A O 1
ATOM 1303 N N . ASP A 1 178 ? 0.677 -6.369 -22.107 1.00 97.19 178 ASP A N 1
ATOM 1304 C CA . ASP A 1 178 ? 1.149 -7.428 -23.006 1.00 97.19 178 ASP A CA 1
ATOM 1305 C C . ASP A 1 178 ? 2.682 -7.434 -23.076 1.00 97.19 178 ASP A C 1
ATOM 1307 O O . ASP A 1 178 ? 3.312 -8.437 -22.743 1.00 97.19 178 ASP A O 1
ATOM 1311 N N . ALA A 1 179 ? 3.301 -6.277 -23.337 1.00 96.31 179 ALA A N 1
ATOM 1312 C CA . ALA A 1 179 ? 4.755 -6.144 -23.398 1.00 96.31 179 ALA A CA 1
ATOM 1313 C C . ALA A 1 179 ? 5.458 -6.606 -22.105 1.00 96.31 179 ALA A C 1
ATOM 1315 O O . ALA A 1 179 ? 6.462 -7.322 -22.165 1.00 96.31 179 ALA A O 1
ATOM 1316 N N . ALA A 1 180 ? 4.928 -6.248 -20.930 1.00 97.50 180 ALA A N 1
ATOM 1317 C CA . ALA A 1 180 ? 5.490 -6.658 -19.644 1.00 97.50 180 ALA A CA 1
ATOM 1318 C C . ALA A 1 180 ? 5.347 -8.168 -19.396 1.00 97.50 180 ALA A C 1
ATOM 1320 O O . ALA A 1 180 ? 6.277 -8.809 -18.895 1.00 97.50 180 ALA A O 1
ATOM 1321 N N . VAL A 1 181 ? 4.203 -8.761 -19.752 1.00 98.62 181 VAL A N 1
ATOM 1322 C CA . VAL A 1 181 ? 3.983 -10.206 -19.603 1.00 98.62 181 VAL A CA 1
ATOM 1323 C C . VAL A 1 181 ? 4.822 -11.000 -20.606 1.00 98.62 181 VAL A C 1
ATOM 1325 O O . VAL A 1 181 ? 5.383 -12.037 -20.244 1.00 98.62 181 VAL A O 1
ATOM 1328 N N . GLU A 1 182 ? 4.977 -10.512 -21.833 1.00 98.44 182 GLU A N 1
ATOM 1329 C CA . GLU A 1 182 ? 5.852 -11.098 -22.850 1.00 98.44 182 GLU A CA 1
ATOM 1330 C C . GLU A 1 182 ? 7.324 -11.055 -22.430 1.00 98.44 182 GLU A C 1
ATOM 1332 O O . GLU A 1 182 ? 8.024 -12.071 -22.513 1.00 98.44 182 GLU A O 1
ATOM 1337 N N . ALA A 1 183 ? 7.789 -9.927 -21.888 1.00 98.06 183 ALA A N 1
ATOM 1338 C CA . ALA A 1 183 ? 9.129 -9.814 -21.316 1.00 98.06 183 ALA A CA 1
ATOM 1339 C C . ALA A 1 183 ? 9.337 -10.814 -20.164 1.00 98.06 183 ALA A C 1
ATOM 1341 O O . ALA A 1 183 ? 10.354 -11.516 -20.124 1.00 98.06 183 ALA A O 1
ATOM 1342 N N . ALA A 1 184 ? 8.346 -10.951 -19.275 1.00 98.69 184 ALA A N 1
ATOM 1343 C CA . ALA A 1 184 ? 8.372 -11.924 -18.186 1.00 98.69 184 ALA A CA 1
ATOM 1344 C C . ALA A 1 184 ? 8.407 -13.374 -18.676 1.00 98.69 184 ALA A C 1
ATOM 1346 O O . ALA A 1 184 ? 9.160 -14.192 -18.137 1.00 98.69 184 ALA A O 1
ATOM 1347 N N . ALA A 1 185 ? 7.627 -13.705 -19.703 1.00 98.69 185 ALA A N 1
ATOM 1348 C CA . ALA A 1 185 ? 7.613 -15.034 -20.301 1.00 98.69 185 ALA A CA 1
ATOM 1349 C C . ALA A 1 185 ? 8.944 -15.353 -21.001 1.00 98.69 185 ALA A C 1
ATOM 1351 O O . ALA A 1 185 ? 9.460 -16.463 -20.857 1.00 98.69 185 ALA A O 1
ATOM 1352 N N . LYS A 1 186 ? 9.535 -14.379 -21.703 1.00 98.56 186 LYS A N 1
ATOM 1353 C CA . LYS A 1 186 ? 10.830 -14.518 -22.386 1.00 98.56 186 LYS A CA 1
ATOM 1354 C C . LYS A 1 186 ? 11.990 -14.718 -21.407 1.00 98.56 186 LYS A C 1
ATOM 1356 O O . LYS A 1 186 ? 12.876 -15.526 -21.676 1.00 98.56 186 LYS A O 1
ATOM 1361 N N . ALA A 1 187 ? 11.987 -14.019 -20.272 1.00 98.44 187 ALA A N 1
ATOM 1362 C CA . ALA A 1 187 ? 13.043 -14.119 -19.259 1.00 98.44 187 ALA A CA 1
ATOM 1363 C C . ALA A 1 187 ? 12.962 -15.400 -18.403 1.00 98.44 187 ALA A C 1
ATOM 1365 O O . ALA A 1 187 ? 13.966 -15.834 -17.826 1.00 98.44 187 ALA A O 1
ATOM 1366 N N . LEU A 1 188 ? 11.781 -16.023 -18.326 1.00 98.50 188 LEU A N 1
ATOM 1367 C CA . LEU A 1 188 ? 11.501 -17.142 -17.426 1.00 98.50 188 LEU A CA 1
ATOM 1368 C C . LEU A 1 188 ? 12.455 -18.338 -17.580 1.00 98.50 188 LEU A C 1
ATOM 1370 O O . LEU A 1 188 ? 12.962 -18.783 -16.550 1.00 98.50 188 LEU A O 1
ATOM 1374 N N . PRO A 1 189 ? 12.750 -18.870 -18.786 1.00 98.31 189 PRO A N 1
ATOM 1375 C CA . PRO A 1 189 ? 13.612 -20.047 -18.911 1.00 98.31 189 PRO A CA 1
ATOM 1376 C C . PRO A 1 189 ? 15.017 -19.815 -18.344 1.00 98.31 189 PRO A C 1
ATOM 1378 O O . PRO A 1 189 ? 15.522 -20.650 -17.593 1.00 98.31 189 PRO A O 1
ATOM 1381 N N . ALA A 1 190 ? 15.620 -18.659 -18.643 1.00 98.00 190 ALA A N 1
ATOM 1382 C CA . ALA A 1 190 ? 16.953 -18.308 -18.161 1.00 98.00 190 ALA A CA 1
ATOM 1383 C C . ALA A 1 190 ? 16.966 -18.158 -16.633 1.00 98.00 190 ALA A C 1
ATOM 1385 O O . ALA A 1 190 ? 17.788 -18.779 -15.960 1.00 98.00 190 ALA A O 1
ATOM 1386 N N . TRP A 1 191 ? 16.010 -17.417 -16.065 1.00 98.25 191 TRP A N 1
ATOM 1387 C CA . TRP A 1 191 ? 15.918 -17.211 -14.617 1.00 98.25 191 TRP A CA 1
ATOM 1388 C C . TRP A 1 191 ? 15.621 -18.501 -13.836 1.00 98.25 191 TRP A C 1
ATOM 1390 O O . TRP A 1 191 ? 16.265 -18.793 -12.822 1.00 98.25 191 TRP A O 1
ATOM 1400 N N . ALA A 1 192 ? 14.693 -19.319 -14.336 1.00 96.69 192 ALA A N 1
ATOM 1401 C CA . ALA A 1 192 ? 14.330 -20.603 -13.742 1.00 96.69 192 ALA A CA 1
ATOM 1402 C C . ALA A 1 192 ? 15.478 -21.626 -13.787 1.00 96.69 192 ALA A C 1
ATOM 1404 O O . ALA A 1 192 ? 15.532 -22.516 -12.936 1.00 96.69 192 ALA A O 1
ATOM 1405 N N . SER A 1 193 ? 16.388 -21.506 -14.762 1.00 95.94 193 SER A N 1
ATOM 1406 C CA . SER A 1 193 ? 17.554 -22.388 -14.903 1.00 95.94 193 SER A CA 1
ATOM 1407 C C . SER A 1 193 ? 18.678 -22.097 -13.902 1.00 95.94 193 SER A C 1
ATOM 1409 O O . SER A 1 193 ? 19.513 -22.968 -13.652 1.00 95.94 193 SER A O 1
ATOM 1411 N N . LEU A 1 194 ? 18.705 -20.900 -13.300 1.00 96.81 194 LEU A N 1
ATOM 1412 C CA . LEU A 1 194 ? 19.696 -20.562 -12.280 1.00 96.81 194 LEU A CA 1
ATOM 1413 C C . LEU A 1 194 ? 19.554 -21.481 -11.059 1.00 96.81 194 LEU A C 1
ATOM 1415 O O . LEU A 1 194 ? 18.455 -21.898 -10.686 1.00 96.81 194 LEU A O 1
ATOM 1419 N N . SER A 1 195 ? 20.668 -21.771 -10.384 1.00 95.75 195 SER A N 1
ATOM 1420 C CA . SER A 1 195 ? 20.607 -22.444 -9.086 1.00 95.75 195 SER A CA 1
ATOM 1421 C C . SER A 1 195 ? 19.947 -21.536 -8.044 1.00 95.75 195 SER A C 1
ATOM 1423 O O . SER A 1 195 ? 19.993 -20.306 -8.151 1.00 95.75 195 SER A O 1
ATOM 1425 N N . GLY A 1 196 ? 19.364 -22.140 -7.004 1.00 95.56 196 GLY A N 1
ATOM 1426 C CA . GLY A 1 196 ? 18.801 -21.395 -5.875 1.00 95.56 196 GLY A CA 1
ATOM 1427 C C . GLY A 1 196 ? 19.804 -20.412 -5.266 1.00 95.56 196 GLY A C 1
ATOM 1428 O O . GLY A 1 196 ? 19.467 -19.256 -5.046 1.00 95.56 196 GLY A O 1
ATOM 1429 N N . THR A 1 197 ? 21.066 -20.828 -5.124 1.00 97.19 197 THR A N 1
ATOM 1430 C CA . THR A 1 197 ? 22.169 -19.994 -4.623 1.00 97.19 197 THR A CA 1
ATOM 1431 C C . THR A 1 197 ? 22.449 -18.777 -5.509 1.00 97.19 197 THR A C 1
ATOM 1433 O O . THR A 1 197 ? 22.648 -17.680 -4.994 1.00 97.19 197 THR A O 1
ATOM 1436 N N . LYS A 1 198 ? 22.419 -18.926 -6.844 1.00 97.75 198 LYS A N 1
ATOM 1437 C CA . LYS A 1 198 ? 22.602 -17.789 -7.766 1.00 97.75 198 LYS A CA 1
ATOM 1438 C C . LYS A 1 198 ? 21.449 -16.790 -7.662 1.00 97.75 198 LYS A C 1
ATOM 1440 O O . LYS A 1 198 ? 21.693 -15.589 -7.647 1.00 97.75 198 LYS A O 1
ATOM 1445 N N . ARG A 1 199 ? 20.203 -17.265 -7.536 1.00 98.00 199 ARG A N 1
ATOM 1446 C CA . ARG A 1 199 ? 19.048 -16.379 -7.291 1.00 98.00 199 ARG A CA 1
ATOM 1447 C C . ARG A 1 199 ? 19.140 -15.688 -5.929 1.00 98.00 199 ARG A C 1
ATOM 1449 O O . ARG A 1 199 ? 18.893 -14.489 -5.843 1.00 98.00 199 ARG A O 1
ATOM 1456 N N . ALA A 1 200 ? 19.552 -16.417 -4.890 1.00 98.00 200 ALA A N 1
ATOM 1457 C CA . ALA A 1 200 ? 19.757 -15.875 -3.550 1.00 98.00 200 ALA A CA 1
ATOM 1458 C C . ALA A 1 200 ? 20.792 -14.742 -3.534 1.00 98.00 200 ALA A C 1
ATOM 1460 O O . ALA A 1 200 ? 20.576 -13.744 -2.855 1.00 98.00 200 ALA A O 1
ATOM 1461 N N . ALA A 1 201 ? 21.875 -14.849 -4.313 1.00 98.31 201 ALA A N 1
ATOM 1462 C CA . ALA A 1 201 ? 22.896 -13.804 -4.403 1.00 98.31 201 ALA A CA 1
ATOM 1463 C C . ALA A 1 201 ? 22.318 -12.452 -4.869 1.00 98.31 201 ALA A C 1
ATOM 1465 O O . ALA A 1 201 ? 22.569 -11.432 -4.229 1.00 98.31 201 ALA A O 1
ATOM 1466 N N . PHE A 1 202 ? 21.477 -12.446 -5.914 1.00 98.38 202 PHE A N 1
ATOM 1467 C CA . PHE A 1 202 ? 20.771 -11.231 -6.349 1.00 98.38 202 PHE A CA 1
ATOM 1468 C C . PHE A 1 202 ? 19.855 -10.679 -5.252 1.00 98.38 202 PHE A C 1
ATOM 1470 O O . PHE A 1 202 ? 19.847 -9.479 -4.994 1.00 98.38 202 PHE A O 1
ATOM 1477 N N . MET A 1 203 ? 19.100 -11.549 -4.578 1.00 98.50 203 MET A N 1
ATOM 1478 C CA . MET A 1 203 ? 18.168 -11.135 -3.527 1.00 98.50 203 MET A CA 1
ATOM 1479 C C . MET A 1 203 ? 18.885 -10.564 -2.293 1.00 98.50 203 MET A C 1
ATOM 1481 O O . MET A 1 203 ? 18.431 -9.564 -1.742 1.00 98.50 203 MET A O 1
ATOM 1485 N N . HIS A 1 204 ? 20.023 -11.136 -1.886 1.00 98.62 204 HIS A N 1
ATOM 1486 C CA . HIS A 1 204 ? 20.857 -10.584 -0.815 1.00 98.62 204 HIS A CA 1
ATOM 1487 C C . HIS A 1 204 ? 21.448 -9.223 -1.195 1.00 98.62 204 HIS A C 1
ATOM 1489 O O . HIS A 1 204 ? 21.397 -8.293 -0.391 1.00 98.62 204 HIS A O 1
ATOM 1495 N N . ALA A 1 205 ? 21.950 -9.069 -2.424 1.00 98.44 205 ALA A N 1
ATOM 1496 C CA . ALA A 1 205 ? 22.431 -7.777 -2.909 1.00 98.44 205 ALA A CA 1
ATOM 1497 C C . ALA A 1 205 ? 21.309 -6.723 -2.910 1.00 98.44 205 ALA A C 1
ATOM 1499 O O . ALA A 1 205 ? 21.512 -5.594 -2.453 1.00 98.44 205 ALA A O 1
ATOM 1500 N N . ALA A 1 206 ? 20.108 -7.100 -3.365 1.00 98.44 206 ALA A N 1
ATOM 1501 C CA . ALA A 1 206 ? 18.935 -6.231 -3.345 1.00 98.44 206 ALA A CA 1
ATOM 1502 C C . ALA A 1 206 ? 18.554 -5.827 -1.913 1.00 98.44 206 ALA A C 1
ATOM 1504 O O . ALA A 1 206 ? 18.273 -4.655 -1.673 1.00 98.44 206 ALA A O 1
ATOM 1505 N N . ALA A 1 207 ? 18.602 -6.751 -0.947 1.00 98.56 207 ALA A N 1
ATOM 1506 C CA . ALA A 1 207 ? 18.304 -6.448 0.452 1.00 98.56 207 ALA A CA 1
ATOM 1507 C C . ALA A 1 207 ? 19.228 -5.365 1.030 1.00 98.56 207 ALA A C 1
ATOM 1509 O O . ALA A 1 207 ? 18.750 -4.436 1.681 1.00 98.56 207 ALA A O 1
ATOM 1510 N N . VAL A 1 208 ? 20.532 -5.432 0.733 1.00 98.56 208 VAL A N 1
ATOM 1511 C CA . VAL A 1 208 ? 21.512 -4.417 1.160 1.00 98.56 208 VAL A CA 1
ATOM 1512 C C . VAL A 1 208 ? 21.170 -3.043 0.578 1.00 98.56 208 VAL A C 1
ATOM 1514 O O . VAL A 1 208 ? 21.145 -2.052 1.310 1.00 98.56 208 VAL A O 1
ATOM 1517 N N . LYS A 1 209 ? 20.863 -2.973 -0.724 1.00 97.81 209 LYS A N 1
ATOM 1518 C CA . LYS A 1 209 ? 20.498 -1.714 -1.396 1.00 97.81 209 LYS A CA 1
ATOM 1519 C C . LYS A 1 209 ? 19.185 -1.135 -0.871 1.00 97.81 209 LYS A C 1
ATOM 1521 O O . LYS A 1 209 ? 19.125 0.056 -0.579 1.00 97.81 209 LYS A O 1
ATOM 1526 N N . VAL A 1 210 ? 18.164 -1.972 -0.685 1.00 98.25 210 VAL A N 1
ATOM 1527 C CA . VAL A 1 210 ? 16.874 -1.552 -0.116 1.00 98.25 210 VAL A CA 1
ATOM 1528 C C . VAL A 1 210 ? 17.059 -1.024 1.301 1.00 98.25 210 VAL A C 1
ATOM 1530 O O . VAL A 1 210 ? 16.531 0.037 1.616 1.00 98.25 210 VAL A O 1
ATOM 1533 N N . LYS A 1 211 ? 17.853 -1.703 2.138 1.00 98.38 211 LYS A N 1
ATOM 1534 C CA . LYS A 1 211 ? 18.143 -1.259 3.508 1.00 98.38 211 LYS A CA 1
ATOM 1535 C C . LYS A 1 211 ? 18.787 0.130 3.541 1.00 98.38 211 LYS A C 1
ATOM 1537 O O . LYS A 1 211 ? 18.413 0.944 4.379 1.00 98.38 211 LYS A O 1
ATOM 1542 N N . ALA A 1 212 ? 19.708 0.413 2.620 1.00 97.69 212 ALA A N 1
ATOM 1543 C CA . ALA A 1 212 ? 20.325 1.733 2.492 1.00 97.69 212 ALA A CA 1
ATOM 1544 C C . ALA A 1 212 ? 19.332 2.815 2.020 1.00 97.69 212 ALA A C 1
ATOM 1546 O O . ALA A 1 212 ? 19.436 3.963 2.441 1.00 97.69 212 ALA A O 1
ATOM 1547 N N . ALA A 1 213 ? 18.348 2.449 1.194 1.00 96.88 213 ALA A N 1
ATOM 1548 C CA . ALA A 1 213 ? 17.327 3.355 0.665 1.00 96.88 213 ALA A CA 1
ATOM 1549 C C . ALA A 1 213 ? 16.102 3.547 1.588 1.00 96.88 213 ALA A C 1
ATOM 1551 O O . ALA A 1 213 ? 15.207 4.324 1.254 1.00 96.88 213 ALA A O 1
ATOM 1552 N N . VAL A 1 214 ? 16.040 2.876 2.749 1.00 98.50 214 VAL A N 1
ATOM 1553 C CA . VAL A 1 214 ? 14.901 2.961 3.688 1.00 98.50 214 VAL A CA 1
ATOM 1554 C C . VAL A 1 214 ? 14.505 4.402 4.037 1.00 98.50 214 VAL A C 1
ATOM 1556 O O . VAL A 1 214 ? 13.305 4.670 3.995 1.00 98.50 214 VAL A O 1
ATOM 1559 N N . PRO A 1 215 ? 15.426 5.339 4.354 1.00 97.88 215 PRO A N 1
ATOM 1560 C CA . PRO A 1 215 ? 15.035 6.707 4.701 1.00 97.88 215 PRO A CA 1
ATOM 1561 C C . PRO A 1 215 ? 14.260 7.419 3.584 1.00 97.88 215 PRO A C 1
ATOM 1563 O O . PRO A 1 215 ? 13.258 8.080 3.850 1.00 97.88 215 PRO A O 1
ATOM 1566 N N . GLU A 1 216 ? 14.687 7.241 2.332 1.00 95.50 216 GLU A N 1
ATOM 1567 C CA . GLU A 1 216 ? 14.041 7.834 1.156 1.00 95.50 216 GLU A CA 1
ATOM 1568 C C . GLU A 1 216 ? 12.680 7.178 0.882 1.00 95.50 216 GLU A C 1
ATOM 1570 O O . GLU A 1 216 ? 11.664 7.863 0.766 1.00 95.50 216 GLU A O 1
ATOM 1575 N N . ILE A 1 217 ? 12.643 5.841 0.855 1.00 97.75 217 ILE A N 1
ATOM 1576 C CA . ILE A 1 217 ? 11.427 5.060 0.589 1.00 97.75 217 ILE A CA 1
ATOM 1577 C C . ILE A 1 217 ? 10.358 5.324 1.659 1.00 97.75 217 ILE A C 1
ATOM 1579 O O . ILE A 1 217 ? 9.177 5.455 1.339 1.00 97.75 217 ILE A O 1
ATOM 1583 N N . ALA A 1 218 ? 10.754 5.411 2.932 1.00 98.00 218 ALA A N 1
ATOM 1584 C CA . ALA A 1 218 ? 9.834 5.661 4.035 1.00 98.00 218 ALA A CA 1
ATOM 1585 C C . ALA A 1 218 ? 9.222 7.065 3.966 1.00 98.00 218 ALA A C 1
ATOM 1587 O O . ALA A 1 218 ? 8.017 7.205 4.166 1.00 98.00 218 ALA A O 1
ATOM 1588 N N . LYS A 1 219 ? 10.024 8.086 3.635 1.00 96.38 219 LYS A N 1
ATOM 1589 C CA . LYS A 1 219 ? 9.524 9.451 3.430 1.00 96.38 219 LYS A CA 1
ATOM 1590 C C . LYS A 1 219 ? 8.477 9.484 2.318 1.00 96.38 219 LYS A C 1
ATOM 1592 O O . LYS A 1 219 ? 7.393 10.020 2.524 1.00 96.38 219 LYS A O 1
ATOM 1597 N N . LEU A 1 220 ? 8.774 8.862 1.177 1.00 94.00 220 LEU A N 1
ATOM 1598 C CA . LEU A 1 220 ? 7.851 8.793 0.043 1.00 94.00 220 LEU A CA 1
ATOM 1599 C C . LEU A 1 220 ? 6.546 8.072 0.411 1.00 94.00 220 LEU A C 1
ATOM 1601 O O . LEU A 1 220 ? 5.463 8.558 0.098 1.00 94.00 220 LEU A O 1
ATOM 1605 N N . LEU A 1 221 ? 6.639 6.964 1.155 1.00 96.69 221 LEU A N 1
ATOM 1606 C CA . LEU A 1 221 ? 5.470 6.222 1.632 1.00 96.69 221 LEU A CA 1
ATOM 1607 C C . LEU A 1 221 ? 4.593 7.051 2.586 1.00 96.69 221 LEU A C 1
ATOM 1609 O O . LEU A 1 221 ? 3.367 6.966 2.527 1.00 96.69 221 LEU A O 1
ATOM 1613 N N . THR A 1 222 ? 5.197 7.838 3.477 1.00 96.94 222 THR A N 1
ATOM 1614 C CA . THR A 1 222 ? 4.450 8.739 4.364 1.00 96.94 222 THR A CA 1
ATOM 1615 C C . THR A 1 222 ? 3.739 9.835 3.582 1.00 96.94 222 THR A C 1
ATOM 1617 O O . THR A 1 222 ? 2.571 10.090 3.862 1.00 96.94 222 THR A O 1
ATOM 1620 N N . LEU A 1 223 ? 4.396 10.433 2.586 1.00 91.75 223 LEU A N 1
ATOM 1621 C CA . LEU A 1 223 ? 3.797 11.480 1.756 1.00 91.75 223 LEU A CA 1
ATOM 1622 C C . LEU A 1 223 ? 2.631 10.957 0.902 1.00 91.75 223 LEU A C 1
ATOM 1624 O O . LEU A 1 223 ? 1.620 11.639 0.786 1.00 91.75 223 LEU A O 1
ATOM 1628 N N . GLU A 1 224 ? 2.736 9.747 0.341 1.00 90.50 224 GLU A N 1
ATOM 1629 C CA . GLU A 1 224 ? 1.685 9.204 -0.536 1.00 90.50 224 GLU A CA 1
ATOM 1630 C C . GLU A 1 224 ? 0.520 8.544 0.223 1.00 90.50 224 GLU A C 1
ATOM 1632 O O . GLU A 1 224 ? -0.625 8.620 -0.215 1.00 90.50 224 GLU A O 1
ATOM 1637 N N . GLN A 1 225 ? 0.792 7.852 1.338 1.00 95.00 225 GLN A N 1
ATOM 1638 C CA . GLN A 1 225 ? -0.213 7.045 2.045 1.00 95.00 225 GLN A CA 1
ATOM 1639 C C . GLN A 1 225 ? -0.708 7.712 3.336 1.00 95.00 225 GLN A C 1
ATOM 1641 O O . GLN A 1 225 ? -1.820 7.427 3.784 1.00 95.00 225 GLN A O 1
ATOM 1646 N N . GLY A 1 226 ? 0.103 8.578 3.948 1.00 94.62 226 GLY A N 1
ATOM 1647 C CA . GLY A 1 226 ? -0.237 9.337 5.154 1.00 94.62 226 GLY A CA 1
ATOM 1648 C C . GLY A 1 226 ? 0.204 8.714 6.484 1.00 94.62 226 GLY A C 1
ATOM 1649 O O . GLY A 1 226 ? 0.116 9.376 7.519 1.00 94.62 226 GLY A O 1
ATOM 1650 N N . LYS A 1 227 ? 0.690 7.464 6.530 1.00 96.81 227 LYS A N 1
ATOM 1651 C CA . LYS A 1 227 ? 1.145 6.860 7.799 1.00 96.81 227 LYS A CA 1
ATOM 1652 C C . LYS A 1 227 ? 2.338 7.612 8.398 1.00 96.81 227 LYS A C 1
ATOM 1654 O O . LYS A 1 227 ? 3.213 8.047 7.650 1.00 96.81 227 LYS A O 1
ATOM 1659 N N . PRO A 1 228 ? 2.452 7.658 9.739 1.00 97.81 228 PRO A N 1
ATOM 1660 C CA . PRO A 1 228 ? 3.614 8.233 10.407 1.00 97.81 228 PRO A CA 1
ATOM 1661 C C . PRO A 1 228 ? 4.939 7.667 9.896 1.00 97.81 228 PRO A C 1
ATOM 1663 O O . PRO A 1 228 ? 5.045 6.457 9.661 1.00 97.81 228 PRO A O 1
ATOM 1666 N N . LEU A 1 229 ? 5.963 8.517 9.798 1.00 98.06 229 LEU A N 1
ATOM 1667 C CA . LEU A 1 229 ? 7.279 8.154 9.265 1.00 98.06 229 LEU A CA 1
ATOM 1668 C C . LEU A 1 229 ? 7.883 6.934 9.972 1.00 98.06 229 LEU A C 1
ATOM 1670 O O . LEU A 1 229 ? 8.408 6.032 9.323 1.00 98.06 229 LEU A O 1
ATOM 1674 N N . ALA A 1 230 ? 7.726 6.834 11.295 1.00 96.69 230 ALA A N 1
ATOM 1675 C CA . ALA A 1 230 ? 8.177 5.669 12.057 1.00 96.69 230 ALA A CA 1
ATOM 1676 C C . ALA A 1 230 ? 7.531 4.354 11.572 1.00 96.69 230 ALA A C 1
ATOM 1678 O O . ALA A 1 230 ? 8.194 3.319 11.497 1.00 96.69 230 ALA A O 1
ATOM 1679 N N . HIS A 1 231 ? 6.248 4.382 11.196 1.00 96.50 231 HIS A N 1
ATOM 1680 C CA . HIS A 1 231 ? 5.552 3.216 10.647 1.00 96.50 231 HIS A CA 1
ATOM 1681 C C . HIS A 1 231 ? 6.017 2.903 9.222 1.00 96.50 231 HIS A C 1
ATOM 1683 O O . HIS A 1 231 ? 6.189 1.730 8.880 1.00 96.50 231 HIS A O 1
ATOM 1689 N N . ALA A 1 232 ? 6.257 3.931 8.406 1.00 97.88 232 ALA A N 1
ATOM 1690 C CA . ALA A 1 232 ? 6.796 3.765 7.061 1.00 97.88 232 ALA A CA 1
ATOM 1691 C C . ALA A 1 232 ? 8.211 3.158 7.073 1.00 97.88 232 ALA A C 1
ATOM 1693 O O . ALA A 1 232 ? 8.488 2.253 6.288 1.00 97.88 232 ALA A O 1
ATOM 1694 N N . VAL A 1 233 ? 9.074 3.564 8.013 1.00 98.31 233 VAL A N 1
ATOM 1695 C CA . VAL A 1 233 ? 10.417 2.982 8.211 1.00 98.31 233 VAL A CA 1
ATOM 1696 C C . VAL A 1 233 ? 10.332 1.494 8.549 1.00 98.31 233 VAL A C 1
ATOM 1698 O O . VAL A 1 233 ? 11.062 0.691 7.962 1.00 98.31 233 VAL A O 1
ATOM 1701 N N . ILE A 1 234 ? 9.420 1.103 9.448 1.00 97.12 234 ILE A N 1
ATOM 1702 C CA . ILE A 1 234 ? 9.185 -0.312 9.786 1.00 97.12 234 ILE A CA 1
ATOM 1703 C C . ILE A 1 234 ? 8.783 -1.100 8.533 1.00 97.12 234 ILE A C 1
ATOM 1705 O O . ILE A 1 234 ? 9.286 -2.202 8.301 1.00 97.12 234 ILE A O 1
ATOM 1709 N N . GLU A 1 235 ? 7.886 -0.548 7.716 1.00 97.56 235 GLU A N 1
ATOM 1710 C CA . GLU A 1 235 ? 7.408 -1.221 6.511 1.00 97.56 235 GLU A CA 1
ATOM 1711 C C . GLU A 1 235 ? 8.482 -1.333 5.421 1.00 97.56 235 GLU A C 1
ATOM 1713 O O . GLU A 1 235 ? 8.648 -2.405 4.839 1.00 97.56 235 GLU A O 1
ATOM 1718 N N . ALA A 1 236 ? 9.230 -0.260 5.162 1.00 97.94 236 ALA A N 1
ATOM 1719 C CA . ALA A 1 236 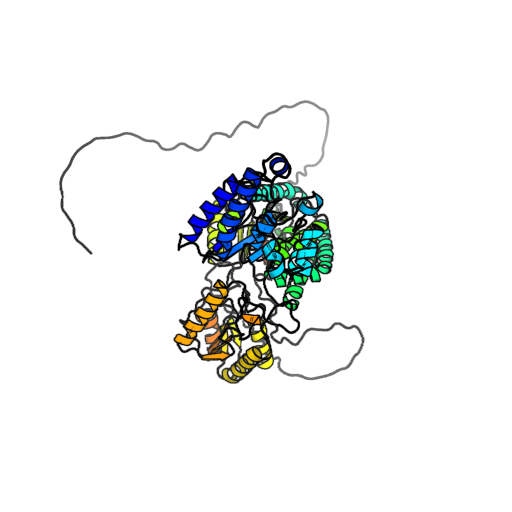? 10.313 -0.255 4.184 1.00 97.94 236 ALA A CA 1
ATOM 1720 C C . ALA A 1 236 ? 11.434 -1.226 4.592 1.00 97.94 236 ALA A C 1
ATOM 1722 O O . ALA A 1 236 ? 11.903 -2.018 3.774 1.00 97.94 236 ALA A O 1
ATOM 1723 N N . THR A 1 237 ? 11.792 -1.257 5.880 1.00 98.31 237 THR A N 1
ATOM 1724 C CA . THR A 1 237 ? 12.780 -2.209 6.422 1.00 98.31 237 THR A CA 1
ATOM 1725 C C . THR A 1 237 ? 12.346 -3.659 6.202 1.00 98.31 237 THR A C 1
ATOM 1727 O O . THR A 1 237 ? 13.163 -4.508 5.838 1.00 98.31 237 THR A O 1
ATOM 1730 N N . ARG A 1 238 ? 11.044 -3.951 6.337 1.00 96.31 238 ARG A N 1
ATOM 1731 C CA . ARG A 1 238 ? 10.491 -5.299 6.131 1.00 96.31 238 ARG A CA 1
ATOM 1732 C C . ARG A 1 238 ? 10.740 -5.843 4.722 1.00 96.31 238 ARG A C 1
ATOM 1734 O O . ARG A 1 238 ? 10.783 -7.060 4.546 1.00 96.31 238 ARG A O 1
ATOM 1741 N N . VAL A 1 239 ? 10.898 -4.982 3.715 1.00 98.00 239 VAL A N 1
ATOM 1742 C CA . VAL A 1 239 ? 11.226 -5.417 2.349 1.00 98.00 239 VAL A CA 1
ATOM 1743 C C . VAL A 1 239 ? 12.602 -6.080 2.310 1.00 98.00 239 VAL A C 1
ATOM 1745 O O . VAL A 1 239 ? 12.721 -7.180 1.771 1.00 98.00 239 VAL A O 1
ATOM 1748 N N . ALA A 1 240 ? 13.614 -5.457 2.923 1.00 97.94 240 ALA A N 1
ATOM 1749 C CA . ALA A 1 240 ? 14.962 -6.018 3.007 1.00 97.94 240 ALA A CA 1
ATOM 1750 C C . ALA A 1 240 ? 14.966 -7.347 3.782 1.00 97.94 240 ALA A C 1
ATOM 1752 O O . ALA A 1 240 ? 15.512 -8.337 3.300 1.00 97.94 240 ALA A O 1
ATOM 1753 N N . GLU A 1 241 ? 14.263 -7.407 4.916 1.00 97.56 241 GLU A N 1
ATOM 1754 C CA . GLU A 1 241 ? 14.126 -8.642 5.702 1.00 97.56 241 GLU A CA 1
ATOM 1755 C C . GLU A 1 241 ? 13.457 -9.774 4.904 1.00 97.56 241 GLU A C 1
ATOM 1757 O O . GLU A 1 241 ? 13.869 -10.930 4.986 1.00 97.56 241 GLU A O 1
ATOM 1762 N N . ASN A 1 242 ? 12.426 -9.463 4.110 1.00 97.75 242 ASN A N 1
ATOM 1763 C CA . ASN A 1 242 ? 11.757 -10.447 3.258 1.00 97.75 242 ASN A CA 1
ATOM 1764 C C . ASN A 1 242 ? 12.674 -10.948 2.134 1.00 97.75 242 ASN A C 1
ATOM 1766 O O . ASN A 1 242 ? 12.673 -12.144 1.837 1.00 97.75 242 ASN A O 1
ATOM 1770 N N . LEU A 1 243 ? 13.454 -10.057 1.518 1.00 98.38 243 LEU A N 1
ATOM 1771 C CA . LEU A 1 243 ? 14.452 -10.440 0.520 1.00 98.38 243 LEU A CA 1
ATOM 1772 C C . LEU A 1 243 ? 15.482 -11.396 1.129 1.00 98.38 243 LEU A C 1
ATOM 1774 O O . LEU A 1 243 ? 15.697 -12.468 0.570 1.00 98.38 243 LEU A O 1
ATOM 1778 N N . GLU A 1 244 ? 16.047 -11.068 2.294 1.00 97.69 244 GLU A N 1
ATOM 1779 C CA . GLU A 1 244 ? 17.000 -11.930 3.012 1.00 97.69 244 GLU A CA 1
ATOM 1780 C C . GLU A 1 244 ? 16.388 -13.284 3.377 1.00 97.69 244 GLU A C 1
ATOM 1782 O O . GLU A 1 244 ? 16.989 -14.334 3.133 1.00 97.69 244 GLU A O 1
ATOM 1787 N N . PHE A 1 245 ? 15.171 -13.270 3.918 1.00 97.50 245 PHE A N 1
ATOM 1788 C CA . PHE A 1 245 ? 14.474 -14.479 4.335 1.00 97.50 245 PHE A CA 1
ATOM 1789 C C . PHE A 1 245 ? 14.247 -15.444 3.165 1.00 97.50 245 PHE A C 1
ATOM 1791 O O . PHE A 1 245 ? 14.575 -16.628 3.260 1.00 97.50 245 PHE A O 1
ATOM 1798 N N . PHE A 1 246 ? 13.712 -14.951 2.043 1.00 97.69 246 PHE A N 1
ATOM 1799 C CA . PHE A 1 246 ? 13.436 -15.794 0.878 1.00 97.69 246 PHE A CA 1
ATOM 1800 C C . PHE A 1 246 ? 14.690 -16.115 0.057 1.00 97.69 246 PHE A C 1
ATOM 1802 O O . PHE A 1 246 ? 14.738 -17.187 -0.549 1.00 97.69 246 PHE A O 1
ATOM 1809 N N . ALA A 1 247 ? 15.730 -15.277 0.090 1.00 97.06 247 ALA A N 1
ATOM 1810 C CA . ALA A 1 247 ? 17.051 -15.634 -0.429 1.00 97.06 247 ALA A CA 1
ATOM 1811 C C . ALA A 1 247 ? 17.592 -16.870 0.298 1.00 97.06 247 ALA A C 1
ATOM 1813 O O . ALA A 1 247 ? 17.970 -17.854 -0.339 1.00 97.06 247 ALA A O 1
ATOM 1814 N N . GLY A 1 248 ? 17.488 -16.874 1.631 1.00 94.94 248 GLY A N 1
ATOM 1815 C CA . GLY A 1 248 ? 17.804 -18.022 2.472 1.00 94.94 248 GLY A CA 1
ATOM 1816 C C . GLY A 1 248 ? 16.924 -19.247 2.216 1.00 94.94 248 GLY A C 1
ATOM 1817 O O . GLY A 1 248 ? 17.254 -20.324 2.699 1.00 94.94 248 GLY A O 1
ATOM 1818 N N . PHE A 1 249 ? 15.831 -19.136 1.462 1.00 92.50 249 PHE A N 1
ATOM 1819 C CA . PHE A 1 249 ? 14.980 -20.267 1.097 1.00 92.50 249 PHE A CA 1
ATOM 1820 C C . PHE A 1 249 ? 15.193 -20.762 -0.343 1.00 92.50 249 PHE A C 1
ATOM 1822 O O . PHE A 1 249 ? 14.850 -21.902 -0.663 1.00 92.50 249 PHE A O 1
ATOM 1829 N N . ALA A 1 250 ? 15.788 -19.947 -1.218 1.00 94.69 250 ALA A N 1
ATOM 1830 C CA . ALA A 1 250 ? 15.869 -20.217 -2.654 1.00 94.69 250 ALA A CA 1
ATOM 1831 C C . ALA A 1 250 ? 16.603 -21.527 -3.005 1.00 94.69 250 ALA A C 1
ATOM 1833 O O . ALA A 1 250 ? 16.275 -22.157 -4.014 1.00 94.69 250 ALA A O 1
ATOM 1834 N N . ASP A 1 251 ? 17.564 -21.960 -2.181 1.00 91.50 251 ASP A N 1
ATOM 1835 C CA . ASP A 1 251 ? 18.318 -23.215 -2.329 1.00 91.50 251 ASP A CA 1
ATOM 1836 C C . ASP A 1 251 ? 17.747 -24.400 -1.526 1.00 91.50 251 ASP A C 1
ATOM 1838 O O . ASP A 1 251 ? 18.248 -25.517 -1.630 1.00 91.50 251 ASP A O 1
ATOM 1842 N N . LYS A 1 252 ? 16.664 -24.187 -0.768 1.00 92.88 252 LYS A N 1
ATOM 1843 C CA . LYS A 1 252 ? 16.023 -25.199 0.099 1.00 92.88 252 LYS A CA 1
ATOM 1844 C C . LYS A 1 252 ? 14.778 -25.821 -0.532 1.00 92.88 252 LYS A C 1
ATOM 1846 O O . LYS A 1 252 ? 14.138 -26.691 0.063 1.00 92.88 252 LYS A O 1
ATOM 1851 N N . LEU A 1 253 ? 14.442 -25.404 -1.752 1.00 87.69 253 LEU A N 1
ATOM 1852 C CA . LEU A 1 253 ? 13.345 -25.942 -2.550 1.00 87.69 253 LEU A CA 1
ATOM 1853 C C . LEU A 1 253 ? 13.685 -27.347 -3.057 1.00 87.69 253 LEU A C 1
ATOM 1855 O O . LEU A 1 253 ? 14.237 -27.523 -4.142 1.00 87.69 253 LEU A O 1
ATOM 1859 N N . ARG A 1 254 ? 13.327 -28.354 -2.259 1.00 87.75 254 ARG A N 1
ATOM 1860 C CA . ARG A 1 254 ? 13.571 -29.767 -2.560 1.00 87.75 254 ARG A CA 1
ATOM 1861 C C . ARG A 1 254 ? 12.309 -30.527 -2.956 1.00 87.75 254 ARG A C 1
ATOM 1863 O O . ARG A 1 254 ? 11.185 -30.165 -2.607 1.00 87.75 254 ARG A O 1
ATOM 1870 N N . GLY A 1 255 ? 12.545 -31.577 -3.727 1.00 88.88 255 GLY A N 1
ATOM 1871 C CA . GLY A 1 255 ? 11.588 -32.626 -4.029 1.00 88.88 255 GLY A CA 1
ATOM 1872 C C . GLY A 1 255 ? 11.533 -33.714 -2.957 1.00 88.88 255 GLY A C 1
ATOM 1873 O O . GLY A 1 255 ? 12.236 -33.627 -1.953 1.00 88.88 255 GLY A O 1
ATOM 1874 N N . ASP A 1 256 ? 10.751 -34.759 -3.222 1.00 92.12 256 ASP A N 1
ATOM 1875 C CA . ASP A 1 256 ? 10.654 -35.946 -2.361 1.00 92.12 256 ASP A CA 1
ATOM 1876 C C . ASP A 1 256 ? 10.917 -37.223 -3.163 1.00 92.12 256 ASP A C 1
ATOM 1878 O O . ASP A 1 256 ? 10.474 -37.334 -4.310 1.00 92.12 256 ASP A O 1
ATOM 1882 N N . TYR A 1 257 ? 11.571 -38.198 -2.533 1.00 92.25 257 TYR A N 1
ATOM 1883 C CA . TYR A 1 257 ? 11.582 -39.589 -2.982 1.00 92.25 257 TYR A CA 1
ATOM 1884 C C . TYR A 1 257 ? 10.304 -40.283 -2.508 1.00 92.25 257 TYR A C 1
ATOM 1886 O O . TYR A 1 257 ? 9.906 -40.131 -1.352 1.00 92.25 257 TYR A O 1
ATOM 1894 N N . VAL A 1 258 ? 9.663 -41.040 -3.394 1.00 91.94 258 VAL A N 1
ATOM 1895 C CA . VAL A 1 258 ? 8.438 -41.783 -3.102 1.00 91.94 258 VAL A CA 1
ATOM 1896 C C . VAL A 1 258 ? 8.712 -43.267 -3.346 1.00 91.94 258 VAL A C 1
ATOM 1898 O O . VAL A 1 258 ? 8.904 -43.650 -4.505 1.00 91.94 258 VAL A O 1
ATOM 1901 N N . PRO A 1 259 ? 8.750 -44.104 -2.291 1.00 87.00 259 PRO A N 1
ATOM 1902 C CA . PRO A 1 259 ? 8.841 -45.544 -2.471 1.00 87.00 259 PRO A CA 1
ATOM 1903 C C . PRO A 1 259 ? 7.574 -46.041 -3.169 1.00 87.00 259 PRO A C 1
ATOM 1905 O O . PRO A 1 259 ? 6.464 -45.618 -2.838 1.00 87.00 259 PRO A O 1
ATOM 1908 N N . LEU A 1 260 ? 7.755 -46.914 -4.153 1.00 91.62 260 LEU A N 1
ATOM 1909 C CA . LEU A 1 260 ? 6.669 -47.549 -4.888 1.00 91.62 260 LEU A CA 1
ATOM 1910 C C . LEU A 1 260 ? 6.573 -49.017 -4.478 1.00 91.62 260 LEU A C 1
ATOM 1912 O O . LEU A 1 260 ? 7.525 -49.581 -3.943 1.00 91.62 260 LEU A O 1
ATOM 1916 N N . GLU A 1 261 ? 5.412 -49.622 -4.717 1.00 92.75 261 GLU A N 1
ATOM 1917 C CA . GLU A 1 261 ? 5.178 -51.041 -4.432 1.00 92.75 261 GLU A CA 1
ATOM 1918 C C . GLU A 1 261 ? 6.135 -51.939 -5.232 1.00 92.75 261 GLU A C 1
ATOM 1920 O O . GLU A 1 261 ? 6.785 -52.823 -4.678 1.00 92.75 261 GLU A O 1
ATOM 1925 N N . ASP A 1 262 ? 6.288 -51.638 -6.524 1.00 92.12 262 ASP A N 1
ATOM 1926 C CA . ASP A 1 262 ? 7.278 -52.260 -7.399 1.00 92.12 262 ASP A CA 1
ATOM 1927 C C . ASP A 1 262 ? 8.689 -51.759 -7.050 1.00 92.12 262 ASP A C 1
ATOM 1929 O O . ASP A 1 262 ? 9.047 -50.621 -7.360 1.00 92.12 262 ASP A O 1
ATOM 1933 N N . GLN A 1 263 ? 9.495 -52.628 -6.435 1.00 87.50 263 GLN A N 1
ATOM 1934 C CA . GLN A 1 263 ? 10.857 -52.325 -5.975 1.00 87.50 263 GLN A CA 1
ATOM 1935 C C . GLN A 1 263 ? 11.842 -52.008 -7.117 1.00 87.50 263 GLN A C 1
ATOM 1937 O O . GLN A 1 263 ? 12.903 -51.437 -6.866 1.00 87.50 263 GLN A O 1
ATOM 1942 N N . ASN A 1 264 ? 11.498 -52.319 -8.374 1.00 91.69 264 ASN A N 1
ATOM 1943 C CA . ASN A 1 264 ? 12.303 -51.951 -9.547 1.00 91.69 264 ASN A CA 1
ATOM 1944 C C . ASN A 1 264 ? 11.982 -50.542 -10.072 1.00 91.69 264 ASN A C 1
ATOM 1946 O O . ASN A 1 264 ? 12.580 -50.068 -11.047 1.00 91.69 264 ASN A O 1
ATOM 1950 N N . LYS A 1 265 ? 11.034 -49.849 -9.436 1.00 90.38 265 LYS A N 1
ATOM 1951 C CA . LYS A 1 265 ? 10.637 -48.483 -9.762 1.00 90.38 265 LYS A CA 1
ATOM 1952 C C . LYS A 1 265 ? 10.801 -47.593 -8.542 1.00 90.38 265 LYS A C 1
ATOM 1954 O O . LYS A 1 265 ? 10.625 -48.001 -7.401 1.00 90.38 265 LYS A O 1
ATOM 1959 N N . PHE A 1 266 ? 11.076 -46.324 -8.797 1.00 89.38 266 PHE A N 1
ATOM 1960 C CA . PHE A 1 266 ? 11.036 -45.307 -7.758 1.00 89.38 266 PHE A CA 1
ATOM 1961 C C . PHE A 1 266 ? 10.319 -44.061 -8.262 1.00 89.38 266 PHE A C 1
ATOM 1963 O O . PHE A 1 266 ? 10.402 -43.697 -9.439 1.00 89.38 266 PHE A O 1
ATOM 1970 N N . GLY A 1 267 ? 9.590 -43.408 -7.361 1.00 92.00 267 GLY A N 1
ATOM 1971 C CA . GLY A 1 267 ? 8.954 -42.131 -7.627 1.00 92.00 267 GLY A CA 1
ATOM 1972 C C . GLY A 1 267 ? 9.863 -40.991 -7.193 1.00 92.00 267 GLY A C 1
ATOM 1973 O O . GLY A 1 267 ? 10.423 -41.006 -6.097 1.00 92.00 267 GLY A O 1
ATOM 1974 N N . LEU A 1 268 ? 9.977 -39.964 -8.027 1.00 93.88 268 LEU A N 1
ATOM 1975 C CA . LEU A 1 268 ? 10.533 -38.680 -7.618 1.00 93.88 268 LEU A CA 1
ATOM 1976 C C . LEU A 1 268 ? 9.452 -37.625 -7.759 1.00 93.88 268 LEU A C 1
ATOM 1978 O O . LEU A 1 268 ? 8.707 -37.613 -8.734 1.00 93.88 268 LEU A O 1
ATOM 1982 N N . THR A 1 269 ? 9.386 -36.702 -6.811 1.00 93.62 269 THR A N 1
ATOM 1983 C CA . THR A 1 269 ? 8.606 -35.478 -6.969 1.00 93.62 269 THR A CA 1
ATOM 1984 C C . THR A 1 269 ? 9.545 -34.293 -6.985 1.00 93.62 269 THR A C 1
ATOM 1986 O O . THR A 1 269 ? 10.439 -34.207 -6.158 1.00 93.62 269 THR A O 1
ATOM 1989 N N . MET A 1 270 ? 9.361 -33.382 -7.932 1.00 91.12 270 MET A N 1
ATOM 1990 C CA . MET A 1 270 ? 10.203 -32.204 -8.127 1.00 91.12 270 MET A CA 1
ATOM 1991 C C . MET A 1 270 ? 9.368 -30.942 -7.937 1.00 91.12 270 MET A C 1
ATOM 1993 O O . MET A 1 270 ? 8.217 -30.879 -8.383 1.00 91.12 270 MET A O 1
ATOM 1997 N N . ARG A 1 271 ? 9.960 -29.918 -7.318 1.00 91.12 271 ARG A N 1
ATOM 1998 C CA . ARG A 1 271 ? 9.387 -28.569 -7.221 1.00 91.12 271 ARG A CA 1
ATOM 1999 C C . ARG A 1 271 ? 9.966 -27.704 -8.338 1.00 91.12 271 ARG A C 1
ATOM 2001 O O . ARG A 1 271 ? 11.181 -27.580 -8.457 1.00 91.12 271 ARG A O 1
ATOM 2008 N N . ARG A 1 272 ? 9.105 -27.128 -9.175 1.00 92.25 272 ARG A N 1
ATOM 2009 C CA . ARG A 1 272 ? 9.485 -26.203 -10.260 1.00 92.25 272 ARG A CA 1
ATOM 2010 C C . ARG A 1 272 ? 8.728 -24.880 -10.112 1.00 92.25 272 ARG A C 1
ATOM 2012 O O . ARG A 1 272 ? 7.626 -24.916 -9.557 1.00 92.25 272 ARG A O 1
ATOM 2019 N N . PRO A 1 273 ? 9.262 -23.742 -10.593 1.00 96.06 273 PRO A N 1
ATOM 2020 C CA . PRO A 1 273 ? 8.516 -22.481 -10.608 1.00 96.06 273 PRO A CA 1
ATOM 2021 C C . PRO A 1 273 ? 7.172 -22.647 -11.324 1.00 96.06 273 PRO A C 1
ATOM 2023 O O . PRO A 1 273 ? 7.057 -23.457 -12.248 1.00 96.06 273 PRO A O 1
ATOM 2026 N N . VAL A 1 274 ? 6.141 -21.907 -10.900 1.00 97.06 274 VAL A N 1
ATOM 2027 C CA . VAL A 1 274 ? 4.839 -21.948 -11.600 1.00 97.06 274 VAL A CA 1
ATOM 2028 C C . VAL A 1 274 ? 4.883 -21.285 -12.974 1.00 97.06 274 VAL A C 1
ATOM 2030 O O . VAL A 1 274 ? 4.068 -21.640 -13.818 1.00 97.06 274 VAL A O 1
ATOM 2033 N N . GLY A 1 275 ? 5.805 -20.342 -13.186 1.00 98.12 275 GLY A N 1
ATOM 2034 C CA . GLY A 1 275 ? 5.945 -19.574 -14.420 1.00 98.12 275 GLY A CA 1
ATOM 2035 C C . GLY A 1 275 ? 5.825 -18.071 -14.178 1.00 98.12 275 GLY A C 1
ATOM 2036 O O . GLY A 1 275 ? 6.424 -17.568 -13.228 1.00 98.12 275 GLY A O 1
ATOM 2037 N N . VAL A 1 276 ? 5.064 -17.366 -15.017 1.00 98.81 276 VAL A N 1
ATOM 2038 C CA . VAL A 1 276 ? 4.826 -15.921 -14.873 1.00 98.81 276 VAL A CA 1
ATOM 2039 C C . VAL A 1 276 ? 3.802 -15.667 -13.766 1.00 98.81 276 VAL A C 1
ATOM 2041 O O . VAL A 1 276 ? 2.695 -16.220 -13.779 1.00 98.81 276 VAL A O 1
ATOM 2044 N N . VAL A 1 277 ? 4.171 -14.823 -12.803 1.00 98.81 277 VAL A N 1
ATOM 2045 C CA . VAL A 1 277 ? 3.346 -14.450 -11.650 1.00 98.81 277 VAL A CA 1
ATOM 2046 C C . VAL A 1 277 ? 2.908 -12.995 -11.769 1.00 98.81 277 VAL A C 1
ATOM 2048 O O . VAL A 1 277 ? 3.735 -12.091 -11.798 1.00 98.81 277 VAL A O 1
ATOM 2051 N N . VAL A 1 278 ? 1.602 -12.752 -11.743 1.00 98.69 278 VAL A N 1
ATOM 2052 C CA . VAL A 1 278 ? 1.047 -11.409 -11.552 1.00 98.69 278 VAL A CA 1
ATOM 2053 C C . VAL A 1 278 ? 0.900 -11.137 -10.059 1.00 98.69 278 VAL A C 1
ATOM 2055 O O . VAL A 1 278 ? 0.233 -11.889 -9.342 1.00 98.69 278 VAL A O 1
ATOM 2058 N N . ALA A 1 279 ? 1.510 -10.058 -9.577 1.00 98.38 279 ALA A N 1
ATOM 2059 C CA . ALA A 1 279 ? 1.386 -9.588 -8.202 1.00 98.38 279 ALA A CA 1
ATOM 2060 C C . ALA A 1 279 ? 0.586 -8.282 -8.183 1.00 98.38 279 ALA A C 1
ATOM 2062 O O . ALA A 1 279 ? 1.019 -7.291 -8.753 1.00 98.38 279 ALA A O 1
ATOM 2063 N N . ILE A 1 280 ? -0.568 -8.264 -7.517 1.00 98.38 280 ILE A N 1
ATOM 2064 C CA . ILE A 1 280 ? -1.391 -7.055 -7.365 1.00 98.38 280 ILE A CA 1
ATOM 2065 C C . ILE A 1 280 ? -1.451 -6.701 -5.880 1.00 98.38 280 ILE A C 1
ATOM 2067 O O . ILE A 1 280 ? -1.839 -7.544 -5.058 1.00 98.38 280 ILE A O 1
ATOM 2071 N N . THR A 1 281 ? -1.041 -5.481 -5.530 1.00 97.12 281 THR A N 1
ATOM 2072 C CA . THR A 1 281 ? -0.890 -5.032 -4.136 1.00 97.12 281 THR A CA 1
ATOM 2073 C C . THR A 1 281 ? -1.847 -3.887 -3.788 1.00 97.12 281 THR A C 1
ATOM 2075 O O . THR A 1 281 ? -2.206 -3.095 -4.659 1.00 97.12 281 THR A O 1
ATOM 2078 N N . PRO A 1 282 ? -2.303 -3.803 -2.525 1.00 96.44 282 PRO A N 1
ATOM 2079 C CA . PRO A 1 282 ? -3.191 -2.748 -2.058 1.00 96.44 282 PRO A CA 1
ATOM 2080 C C . PRO A 1 282 ? -2.391 -1.528 -1.589 1.00 96.44 282 PRO A C 1
ATOM 2082 O O . PRO A 1 282 ? -1.165 -1.560 -1.502 1.00 96.44 282 PRO A O 1
ATOM 2085 N N . TRP A 1 283 ? -3.114 -0.473 -1.227 1.00 95.88 283 TRP A N 1
ATOM 2086 C CA . TRP A 1 283 ? -2.552 0.817 -0.832 1.00 95.88 283 TRP A CA 1
ATOM 2087 C C . TRP A 1 283 ? -2.109 0.910 0.633 1.00 95.88 283 TRP A C 1
ATOM 2089 O O . TRP A 1 283 ? -1.362 1.802 1.007 1.00 95.88 283 TRP A O 1
ATOM 2099 N N . ASN A 1 284 ? -2.578 0.017 1.503 1.00 96.50 284 ASN A N 1
ATOM 2100 C CA . ASN A 1 284 ? -2.429 0.194 2.948 1.00 96.50 284 ASN A CA 1
ATOM 2101 C C . ASN A 1 284 ? -1.064 -0.254 3.495 1.00 96.50 284 ASN A C 1
ATOM 2103 O O . ASN A 1 284 ? -0.532 0.382 4.402 1.00 96.50 284 ASN A O 1
ATOM 2107 N N . PHE A 1 285 ? -0.494 -1.323 2.935 1.00 97.12 285 PHE A N 1
ATOM 2108 C CA . PHE A 1 285 ? 0.882 -1.784 3.178 1.00 97.12 285 PHE A CA 1
ATOM 2109 C C . PHE A 1 285 ? 1.546 -2.132 1.839 1.00 97.12 285 PHE A C 1
ATOM 2111 O O . PHE A 1 285 ? 1.783 -3.316 1.556 1.00 97.12 285 PHE A O 1
ATOM 2118 N N . PRO A 1 286 ? 1.766 -1.130 0.969 1.00 97.19 286 PRO A N 1
ATOM 2119 C CA . PRO A 1 286 ? 2.144 -1.364 -0.417 1.00 97.19 286 PRO A CA 1
ATOM 2120 C C . PRO A 1 286 ? 3.500 -2.077 -0.529 1.00 97.19 286 PRO A C 1
ATOM 2122 O O . PRO A 1 286 ? 3.636 -3.005 -1.330 1.00 97.19 286 PRO A O 1
ATOM 2125 N N . LEU A 1 287 ? 4.461 -1.761 0.346 1.00 98.25 287 LEU A N 1
ATOM 2126 C CA . LEU A 1 287 ? 5.813 -2.321 0.315 1.00 98.25 287 LEU A CA 1
ATOM 2127 C C . LEU A 1 287 ? 5.862 -3.732 0.898 1.00 98.25 287 LEU A C 1
ATOM 2129 O O . LEU A 1 287 ? 6.382 -4.660 0.274 1.00 98.25 287 LEU A O 1
ATOM 2133 N N . THR A 1 288 ? 5.286 -3.929 2.087 1.00 96.44 288 THR A N 1
ATOM 2134 C CA . THR A 1 288 ? 5.313 -5.248 2.743 1.00 96.44 288 THR A CA 1
ATOM 2135 C C . THR A 1 288 ? 4.521 -6.279 1.942 1.00 96.44 288 THR A C 1
ATOM 2137 O O . THR A 1 288 ? 4.955 -7.427 1.798 1.00 96.44 288 THR A O 1
ATOM 2140 N N . LEU A 1 289 ? 3.363 -5.897 1.396 1.00 96.81 289 LEU A N 1
ATOM 2141 C CA . LEU A 1 289 ? 2.522 -6.815 0.627 1.00 96.81 289 LEU A CA 1
ATOM 2142 C C . LEU A 1 289 ? 3.067 -7.066 -0.781 1.00 96.81 289 LEU A C 1
ATOM 2144 O O . LEU A 1 289 ? 2.872 -8.168 -1.295 1.00 96.81 289 LEU A O 1
ATOM 2148 N N . MET A 1 290 ? 3.806 -6.118 -1.365 1.00 98.00 290 MET A N 1
ATOM 2149 C CA . MET A 1 290 ? 4.647 -6.374 -2.538 1.00 98.00 290 MET A CA 1
ATOM 2150 C C . MET A 1 290 ? 5.730 -7.403 -2.210 1.00 98.00 290 MET A C 1
ATOM 2152 O O . MET A 1 290 ? 5.798 -8.446 -2.863 1.00 98.00 290 MET A O 1
ATOM 2156 N N . ALA A 1 291 ? 6.537 -7.161 -1.175 1.00 98.06 291 ALA A N 1
ATOM 2157 C CA . ALA A 1 291 ? 7.642 -8.040 -0.795 1.00 98.06 291 ALA A CA 1
ATOM 2158 C C . ALA A 1 291 ? 7.170 -9.479 -0.520 1.00 98.06 291 ALA A C 1
ATOM 2160 O O . ALA A 1 291 ? 7.775 -10.434 -1.007 1.00 98.06 291 ALA A O 1
ATOM 2161 N N . ASN A 1 292 ? 6.029 -9.637 0.159 1.00 95.88 292 ASN A N 1
ATOM 2162 C CA . ASN A 1 292 ? 5.398 -10.934 0.429 1.00 95.88 292 ASN A CA 1
ATOM 2163 C C . ASN A 1 292 ? 5.023 -11.733 -0.831 1.00 95.88 292 ASN A C 1
ATOM 2165 O O . ASN A 1 292 ? 4.803 -12.940 -0.726 1.00 95.88 292 ASN A O 1
ATOM 2169 N N . LYS A 1 293 ? 4.914 -11.083 -1.994 1.00 98.00 293 LYS A N 1
ATOM 2170 C CA . LYS A 1 293 ? 4.573 -11.711 -3.278 1.00 98.00 293 LYS A CA 1
ATOM 2171 C C . LYS A 1 293 ? 5.808 -11.907 -4.146 1.00 98.00 293 LYS A C 1
ATOM 2173 O O . LYS A 1 293 ? 6.023 -13.009 -4.645 1.00 98.00 293 LYS A O 1
ATOM 2178 N N . ILE A 1 294 ? 6.618 -10.860 -4.312 1.00 98.12 294 ILE A N 1
ATOM 2179 C CA . ILE A 1 294 ? 7.742 -10.891 -5.253 1.00 98.12 294 ILE A CA 1
ATOM 2180 C C . ILE A 1 294 ? 8.898 -11.743 -4.721 1.00 98.12 294 ILE A C 1
ATOM 2182 O O . ILE A 1 294 ? 9.453 -12.536 -5.472 1.00 98.12 294 ILE A O 1
ATOM 2186 N N . CYS A 1 295 ? 9.214 -11.672 -3.423 1.00 98.12 295 CYS A N 1
ATOM 2187 C CA . CYS A 1 295 ? 10.354 -12.392 -2.850 1.00 98.12 295 CYS A CA 1
ATOM 2188 C C . CYS A 1 295 ? 10.215 -13.922 -2.978 1.00 98.12 295 CYS A C 1
ATOM 2190 O O . CYS A 1 295 ? 11.136 -14.543 -3.512 1.00 98.12 295 CYS A O 1
ATOM 2192 N N . PRO A 1 296 ? 9.085 -14.559 -2.588 1.00 97.50 296 PRO A N 1
ATOM 2193 C CA . PRO A 1 296 ? 8.921 -15.997 -2.805 1.00 97.50 296 PRO A CA 1
ATOM 2194 C C . PRO A 1 296 ? 8.880 -16.379 -4.290 1.00 97.50 296 PRO A C 1
ATOM 2196 O O . PRO A 1 296 ? 9.385 -17.438 -4.655 1.00 97.50 296 PRO A O 1
ATOM 2199 N N . ALA A 1 297 ? 8.307 -15.538 -5.160 1.00 98.12 297 ALA A N 1
ATOM 2200 C CA . ALA A 1 297 ? 8.264 -15.805 -6.597 1.00 98.12 297 ALA A CA 1
ATOM 2201 C C . ALA A 1 297 ? 9.675 -15.816 -7.211 1.00 98.12 297 ALA A C 1
ATOM 2203 O O . ALA A 1 297 ? 10.040 -16.776 -7.894 1.00 98.12 297 ALA A O 1
ATOM 2204 N N . LEU A 1 298 ? 10.491 -14.804 -6.901 1.00 98.19 298 LEU A N 1
ATOM 2205 C CA . LEU A 1 298 ? 11.880 -14.710 -7.351 1.00 98.19 298 LEU A CA 1
ATOM 2206 C C . LEU A 1 298 ? 12.718 -15.877 -6.817 1.00 98.19 298 LEU A C 1
ATOM 2208 O O . LEU A 1 298 ? 13.393 -16.545 -7.600 1.00 98.19 298 LEU A O 1
ATOM 2212 N N . ALA A 1 299 ? 12.610 -16.194 -5.522 1.00 97.56 299 ALA A N 1
ATOM 2213 C CA . ALA A 1 299 ? 13.317 -17.321 -4.909 1.00 97.56 299 ALA A CA 1
ATOM 2214 C C . ALA A 1 299 ? 12.967 -18.664 -5.576 1.00 97.56 299 ALA A C 1
ATOM 2216 O O . ALA A 1 299 ? 13.857 -19.476 -5.857 1.00 97.56 299 ALA A O 1
ATOM 2217 N N . ALA A 1 300 ? 11.688 -18.868 -5.913 1.00 97.25 300 ALA A N 1
ATOM 2218 C CA . ALA A 1 300 ? 11.201 -20.055 -6.615 1.00 97.25 300 ALA A CA 1
ATOM 2219 C C . ALA A 1 300 ? 11.652 -20.154 -8.084 1.00 97.25 300 ALA A C 1
ATOM 2221 O O . ALA A 1 300 ? 11.515 -21.223 -8.681 1.00 97.25 300 ALA A O 1
ATOM 2222 N N . GLY A 1 301 ? 12.197 -19.080 -8.662 1.00 97.69 301 GLY A N 1
ATOM 2223 C CA . GLY A 1 301 ? 12.587 -19.014 -10.073 1.00 97.69 301 GLY A CA 1
ATOM 2224 C C . GLY A 1 301 ? 11.450 -18.600 -11.010 1.00 97.69 301 GLY A C 1
ATOM 2225 O O . GLY A 1 301 ? 11.501 -18.906 -12.197 1.00 97.69 301 GLY A O 1
ATOM 2226 N N . CYS A 1 302 ? 10.409 -17.947 -10.489 1.00 98.69 302 CYS A N 1
ATOM 2227 C CA . CYS A 1 302 ? 9.355 -17.332 -11.296 1.00 98.69 302 CYS A CA 1
ATOM 2228 C C . CYS A 1 302 ? 9.786 -15.941 -11.781 1.00 98.69 302 CYS A C 1
ATOM 2230 O O . CYS A 1 302 ? 10.628 -15.296 -11.153 1.00 98.69 302 CYS A O 1
ATOM 2232 N N . THR A 1 303 ? 9.158 -15.463 -12.853 1.00 98.88 303 THR A N 1
ATOM 2233 C CA . THR A 1 303 ? 9.191 -14.050 -13.258 1.00 98.88 303 THR A CA 1
ATOM 2234 C C . THR A 1 303 ? 7.911 -13.362 -12.804 1.00 98.88 303 THR A C 1
ATOM 2236 O O . THR A 1 303 ? 6.888 -14.018 -12.581 1.00 98.88 303 THR A O 1
ATOM 2239 N N . VAL A 1 304 ? 7.972 -12.050 -12.592 1.00 98.81 304 VAL A N 1
ATOM 2240 C CA . VAL A 1 304 ? 6.909 -11.292 -11.932 1.00 98.81 304 VAL A CA 1
ATOM 2241 C C . VAL A 1 304 ? 6.515 -10.071 -12.754 1.00 98.81 304 VAL A C 1
ATOM 2243 O O . VAL A 1 304 ? 7.372 -9.331 -13.237 1.00 98.81 304 VAL A O 1
ATOM 2246 N N . VAL A 1 305 ? 5.207 -9.837 -12.853 1.00 98.75 305 VAL A N 1
ATOM 2247 C CA . VAL A 1 305 ? 4.627 -8.559 -13.274 1.00 98.75 305 VAL A CA 1
ATOM 2248 C C . VAL A 1 305 ? 3.837 -7.992 -12.097 1.00 98.75 305 VAL A C 1
ATOM 2250 O O . VAL A 1 305 ? 2.815 -8.545 -11.683 1.00 98.75 305 VAL A O 1
ATOM 2253 N N . LEU A 1 306 ? 4.361 -6.928 -11.499 1.00 98.62 306 LEU A N 1
ATOM 2254 C CA . LEU A 1 306 ? 3.777 -6.229 -10.364 1.00 98.62 306 LEU A CA 1
ATOM 2255 C C . LEU A 1 306 ? 2.845 -5.118 -10.849 1.00 98.62 306 LEU A C 1
ATOM 2257 O O . LEU A 1 306 ? 3.190 -4.343 -11.734 1.00 98.62 306 LEU A O 1
ATOM 2261 N N . LYS A 1 307 ? 1.692 -4.994 -10.201 1.00 98.00 307 LYS A N 1
ATOM 2262 C CA . LYS A 1 307 ? 0.796 -3.853 -10.338 1.00 98.00 307 LYS A CA 1
ATOM 2263 C C . LYS A 1 307 ? 0.459 -3.300 -8.949 1.00 98.00 307 LYS A C 1
ATOM 2265 O O . LYS A 1 307 ? -0.344 -3.920 -8.238 1.00 98.00 307 LYS A O 1
ATOM 2270 N N . PRO A 1 308 ? 1.046 -2.160 -8.550 1.00 96.81 308 PRO A N 1
ATOM 2271 C CA . PRO A 1 308 ? 0.690 -1.513 -7.297 1.00 96.81 308 PRO A CA 1
ATOM 2272 C C . PRO A 1 308 ? -0.705 -0.883 -7.339 1.00 96.81 308 PRO A C 1
ATOM 2274 O O . PRO A 1 308 ? -1.342 -0.762 -8.393 1.00 96.81 308 PRO A O 1
ATOM 2277 N N . ALA A 1 309 ? -1.192 -0.481 -6.166 1.00 95.00 309 ALA A N 1
ATOM 2278 C CA . ALA A 1 309 ? -2.393 0.332 -6.063 1.00 95.00 309 ALA A CA 1
ATOM 2279 C C . ALA A 1 309 ? -2.160 1.698 -6.719 1.00 95.00 309 ALA A C 1
ATOM 2281 O O . ALA A 1 309 ? -1.145 2.345 -6.476 1.00 95.00 309 ALA A O 1
ATOM 2282 N N . SER A 1 310 ? -3.134 2.162 -7.505 1.00 90.31 310 SER A N 1
ATOM 2283 C CA . SER A 1 310 ? -3.033 3.417 -8.266 1.00 90.31 310 SER A CA 1
ATOM 2284 C C . SER A 1 310 ? -2.855 4.659 -7.388 1.00 90.31 310 SER A C 1
ATOM 2286 O O . SER A 1 310 ? -2.430 5.690 -7.883 1.00 90.31 310 SER A O 1
ATOM 2288 N N . THR A 1 311 ? -3.202 4.566 -6.104 1.00 90.31 311 THR A N 1
ATOM 2289 C CA . THR A 1 311 ? -3.169 5.676 -5.146 1.00 90.31 311 THR A CA 1
ATOM 2290 C C . THR A 1 311 ? -1.910 5.716 -4.280 1.00 90.31 311 THR A C 1
ATOM 2292 O O . THR A 1 311 ? -1.737 6.678 -3.553 1.00 90.31 311 THR A O 1
ATOM 2295 N N . THR A 1 312 ? -1.078 4.668 -4.288 1.00 93.38 312 THR A N 1
ATOM 2296 C CA . THR A 1 312 ? 0.213 4.629 -3.561 1.00 93.38 312 THR A CA 1
ATOM 2297 C C . THR A 1 312 ? 1.297 3.904 -4.386 1.00 93.38 312 THR A C 1
ATOM 2299 O O . THR A 1 312 ? 1.812 2.853 -3.968 1.00 93.38 312 THR A O 1
ATOM 2302 N N . PRO A 1 313 ? 1.560 4.335 -5.634 1.00 94.06 313 PRO A N 1
ATOM 2303 C CA . PRO A 1 313 ? 2.483 3.627 -6.510 1.00 94.06 313 PRO A CA 1
ATOM 2304 C C . PRO A 1 313 ? 3.953 4.005 -6.283 1.00 94.06 313 PRO A C 1
ATOM 2306 O O . PRO A 1 313 ? 4.827 3.225 -6.665 1.00 94.06 313 PRO A O 1
ATOM 2309 N N . LEU A 1 314 ? 4.243 5.159 -5.680 1.00 92.94 314 LEU A N 1
ATOM 2310 C CA . LEU A 1 314 ? 5.537 5.838 -5.763 1.00 92.94 314 LEU A CA 1
ATOM 2311 C C . LEU A 1 314 ? 6.596 5.121 -4.929 1.00 92.94 314 LEU A C 1
ATOM 2313 O O . LEU A 1 314 ? 7.635 4.719 -5.456 1.00 92.94 314 LEU A O 1
ATOM 2317 N N . ALA A 1 315 ? 6.315 4.852 -3.648 1.00 95.94 315 ALA A N 1
ATOM 2318 C CA . ALA A 1 315 ? 7.270 4.142 -2.794 1.00 95.94 315 ALA A CA 1
ATOM 2319 C C . ALA A 1 315 ? 7.523 2.718 -3.306 1.00 95.94 315 ALA A C 1
ATOM 2321 O O . ALA A 1 315 ? 8.642 2.200 -3.232 1.00 95.94 315 ALA A O 1
ATOM 2322 N N . THR A 1 316 ? 6.488 2.089 -3.869 1.00 96.81 316 THR A N 1
ATOM 2323 C CA . THR A 1 316 ? 6.604 0.765 -4.489 1.00 96.81 316 THR A CA 1
ATOM 2324 C C . THR A 1 316 ? 7.514 0.813 -5.712 1.00 96.81 316 THR A C 1
ATOM 2326 O O . THR A 1 316 ? 8.430 -0.002 -5.818 1.00 96.81 316 THR A O 1
ATOM 2329 N N . GLN A 1 317 ? 7.299 1.778 -6.607 1.00 95.44 317 GLN A N 1
ATOM 2330 C CA . GLN A 1 317 ? 8.097 1.967 -7.815 1.00 95.44 317 GLN A CA 1
ATOM 2331 C C . GLN A 1 317 ? 9.570 2.216 -7.469 1.00 95.44 317 GLN A C 1
ATOM 2333 O O . GLN A 1 317 ? 10.434 1.471 -7.938 1.00 95.44 317 GLN A O 1
ATOM 2338 N N . LYS A 1 318 ? 9.845 3.152 -6.553 1.00 95.12 318 LYS A N 1
ATOM 2339 C CA . LYS A 1 318 ? 11.202 3.424 -6.059 1.00 95.12 318 LYS A CA 1
ATOM 2340 C C . LYS A 1 318 ? 11.869 2.167 -5.502 1.00 95.12 318 LYS A C 1
ATOM 2342 O O . LYS A 1 318 ? 13.034 1.889 -5.777 1.00 95.12 318 LYS A O 1
ATOM 2347 N N . THR A 1 319 ? 11.129 1.366 -4.736 1.00 98.19 319 THR A N 1
ATOM 2348 C CA . THR A 1 319 ? 11.660 0.119 -4.169 1.00 98.19 319 THR A CA 1
ATOM 2349 C C . THR A 1 319 ? 12.017 -0.895 -5.261 1.00 98.19 319 THR A C 1
ATOM 2351 O O . THR A 1 319 ? 13.052 -1.554 -5.165 1.00 98.19 319 THR A O 1
ATOM 2354 N N . ILE A 1 320 ? 11.202 -1.017 -6.313 1.00 97.38 320 ILE A N 1
ATOM 2355 C CA . ILE A 1 320 ? 11.486 -1.907 -7.448 1.00 97.38 320 ILE A CA 1
ATOM 2356 C C . ILE A 1 320 ? 12.711 -1.445 -8.238 1.00 97.38 320 ILE A C 1
ATOM 2358 O O . ILE A 1 320 ? 13.528 -2.283 -8.613 1.00 97.38 320 ILE A O 1
ATOM 2362 N N . GLU A 1 321 ? 12.888 -0.142 -8.446 1.00 93.75 321 GLU A N 1
ATOM 2363 C CA . GLU A 1 321 ? 14.089 0.414 -9.086 1.00 93.75 321 GLU A CA 1
ATOM 2364 C C . GLU A 1 321 ? 15.354 0.064 -8.300 1.00 93.75 321 GLU A C 1
ATOM 2366 O O . GLU A 1 321 ? 16.332 -0.426 -8.869 1.00 93.75 321 GLU A O 1
ATOM 2371 N N . VAL A 1 322 ? 15.308 0.221 -6.974 1.00 95.94 322 VAL A N 1
ATOM 2372 C CA . VAL A 1 322 ? 16.412 -0.161 -6.086 1.00 95.94 322 VAL A CA 1
ATOM 2373 C C . VAL A 1 322 ? 16.688 -1.664 -6.171 1.00 95.94 322 VAL A C 1
ATOM 2375 O O . VAL A 1 322 ? 17.849 -2.062 -6.272 1.00 95.94 322 VAL A O 1
ATOM 2378 N N . ILE A 1 323 ? 15.651 -2.507 -6.185 1.00 97.75 323 ILE A N 1
ATOM 2379 C CA . ILE A 1 323 ? 15.803 -3.962 -6.336 1.00 97.75 323 ILE A CA 1
ATOM 2380 C C . ILE A 1 323 ? 16.420 -4.314 -7.696 1.00 97.75 323 ILE A C 1
ATOM 2382 O O . ILE A 1 323 ? 17.341 -5.124 -7.747 1.00 97.75 323 ILE A O 1
ATOM 2386 N N . ASN A 1 324 ? 15.967 -3.705 -8.791 1.00 93.81 324 ASN A N 1
ATOM 2387 C CA . ASN A 1 324 ? 16.490 -3.981 -10.131 1.00 93.81 324 ASN A CA 1
ATOM 2388 C C . ASN A 1 324 ? 17.921 -3.452 -10.336 1.00 93.81 324 ASN A C 1
ATOM 2390 O O . ASN A 1 324 ? 18.670 -4.034 -11.122 1.00 93.81 324 ASN A O 1
ATOM 2394 N N . SER A 1 325 ? 18.347 -2.429 -9.583 1.00 94.00 325 SER A N 1
ATOM 2395 C CA . SER A 1 325 ? 19.694 -1.839 -9.679 1.00 94.00 325 SER A CA 1
ATOM 2396 C C . SER A 1 325 ? 20.847 -2.815 -9.401 1.00 94.00 325 SER A C 1
ATOM 2398 O O . SER A 1 325 ? 21.986 -2.539 -9.770 1.00 94.00 325 SER A O 1
ATOM 2400 N N . VAL A 1 326 ? 20.576 -3.974 -8.784 1.00 95.56 326 VAL A N 1
ATOM 2401 C CA . VAL A 1 326 ? 21.594 -5.014 -8.529 1.00 95.56 326 VAL A CA 1
ATOM 2402 C C . VAL A 1 326 ? 21.838 -5.938 -9.724 1.00 95.56 326 VAL A C 1
ATOM 2404 O O . VAL A 1 326 ? 22.566 -6.922 -9.601 1.00 95.56 326 VAL A O 1
ATOM 2407 N N . GLY A 1 327 ? 21.228 -5.643 -10.874 1.00 92.12 327 GLY A N 1
ATOM 2408 C CA . GLY A 1 327 ? 21.419 -6.403 -12.106 1.00 92.12 327 GLY A CA 1
ATOM 2409 C C . GLY A 1 327 ? 20.554 -7.658 -12.193 1.00 92.12 327 GLY A C 1
ATOM 2410 O O . GLY A 1 327 ? 20.975 -8.646 -12.795 1.00 92.12 327 GLY A O 1
ATOM 2411 N N . ILE A 1 328 ? 19.351 -7.644 -11.602 1.00 94.81 328 ILE A N 1
ATOM 2412 C CA . ILE A 1 328 ? 18.351 -8.684 -11.885 1.00 94.81 328 ILE A CA 1
ATOM 2413 C C . ILE A 1 328 ? 18.104 -8.703 -13.407 1.00 94.81 328 ILE A C 1
ATOM 2415 O O . ILE A 1 328 ? 17.904 -7.635 -13.989 1.00 94.81 328 ILE A O 1
ATOM 2419 N N . PRO A 1 329 ? 18.114 -9.876 -14.074 1.00 97.38 329 PRO A N 1
ATOM 2420 C CA . PRO A 1 329 ? 17.956 -9.929 -15.524 1.00 97.38 329 PRO A CA 1
ATOM 2421 C C . PRO A 1 329 ? 16.672 -9.243 -16.004 1.00 97.38 329 PRO A C 1
ATOM 2423 O O . PRO A 1 329 ? 15.602 -9.413 -15.412 1.00 97.38 329 PRO A O 1
ATOM 2426 N N . ALA A 1 330 ? 16.774 -8.497 -17.107 1.00 95.25 330 ALA A N 1
ATOM 2427 C CA . ALA A 1 330 ? 15.640 -7.798 -17.702 1.00 95.25 330 ALA A CA 1
ATOM 2428 C C . ALA A 1 330 ? 14.469 -8.762 -17.968 1.00 95.25 330 ALA A C 1
ATOM 2430 O O . ALA A 1 330 ? 14.664 -9.883 -18.442 1.00 95.25 330 ALA A O 1
ATOM 2431 N N . GLY A 1 331 ? 13.252 -8.330 -17.638 1.00 94.56 331 GLY A N 1
ATOM 2432 C CA . GLY A 1 331 ? 12.047 -9.152 -17.735 1.00 94.56 331 GLY A CA 1
ATOM 2433 C C . GLY A 1 331 ? 11.751 -10.009 -16.499 1.00 94.56 331 GLY A C 1
ATOM 2434 O O . GLY A 1 331 ? 10.639 -10.510 -16.373 1.00 94.56 331 GLY A O 1
ATOM 2435 N N . VAL A 1 332 ? 12.673 -10.188 -15.546 1.00 98.56 332 VAL A N 1
ATOM 2436 C CA . VAL A 1 332 ? 12.392 -11.017 -14.355 1.00 98.56 332 VAL A CA 1
ATOM 2437 C C . VAL A 1 332 ? 11.441 -10.329 -13.375 1.00 98.56 332 VAL A C 1
ATOM 2439 O O . VAL A 1 332 ? 10.572 -10.993 -12.807 1.00 98.56 332 VAL A O 1
ATOM 2442 N N . LEU A 1 333 ? 11.579 -9.016 -13.195 1.00 98.31 333 LEU A N 1
ATOM 2443 C CA . LEU A 1 333 ? 10.739 -8.201 -12.322 1.00 98.31 333 LEU A CA 1
ATOM 2444 C C . LEU A 1 333 ? 10.297 -6.944 -13.072 1.00 98.31 333 LEU A C 1
ATOM 2446 O O . LEU A 1 333 ? 11.091 -6.032 -13.297 1.00 98.31 333 LEU A O 1
ATOM 2450 N N . ASN A 1 334 ? 9.024 -6.921 -13.452 1.00 97.44 334 ASN A N 1
ATOM 2451 C CA . ASN A 1 334 ? 8.401 -5.853 -14.231 1.00 97.44 334 ASN A CA 1
ATOM 2452 C C . ASN A 1 334 ? 7.326 -5.171 -13.385 1.00 97.44 334 ASN A C 1
ATOM 2454 O O . ASN A 1 334 ? 6.704 -5.829 -12.547 1.00 97.44 334 ASN A O 1
ATOM 2458 N N . THR A 1 335 ? 7.052 -3.898 -13.658 1.00 96.81 335 THR A N 1
ATOM 2459 C CA . THR A 1 335 ? 5.971 -3.145 -13.009 1.00 96.81 335 THR A CA 1
ATOM 2460 C C . THR A 1 335 ? 5.096 -2.491 -14.068 1.00 96.81 335 THR A C 1
ATOM 2462 O O . THR A 1 335 ? 5.619 -1.905 -15.011 1.00 96.81 335 THR A O 1
ATOM 2465 N N . VAL A 1 336 ? 3.774 -2.575 -13.910 1.00 96.19 336 VAL A N 1
ATOM 2466 C CA . VAL A 1 336 ? 2.800 -1.863 -14.747 1.00 96.19 336 VAL A CA 1
ATOM 2467 C C . VAL A 1 336 ? 1.827 -1.107 -13.850 1.00 96.19 336 VAL A C 1
ATOM 2469 O O . VAL A 1 336 ? 1.280 -1.652 -12.887 1.00 96.19 336 VAL A O 1
ATOM 2472 N N . HIS A 1 337 ? 1.594 0.157 -14.182 1.00 93.12 337 HIS A N 1
ATOM 2473 C CA . HIS A 1 337 ? 0.754 1.079 -13.420 1.00 93.12 337 HIS A CA 1
ATOM 2474 C C . HIS A 1 337 ? -0.579 1.324 -14.124 1.00 93.12 337 HIS A C 1
ATOM 2476 O O . HIS A 1 337 ? -0.731 1.040 -15.305 1.00 93.12 337 HIS A O 1
ATOM 2482 N N . GLY A 1 338 ? -1.566 1.849 -13.399 1.00 89.62 338 GLY A N 1
ATOM 2483 C CA . GLY A 1 338 ? -2.863 2.244 -13.961 1.00 89.62 338 GLY A CA 1
ATOM 2484 C C . GLY A 1 338 ? -4.062 1.702 -13.178 1.00 89.62 338 GLY A C 1
ATOM 2485 O O . GLY A 1 338 ? -3.884 1.161 -12.082 1.00 89.62 338 GLY A O 1
ATOM 2486 N N . PRO A 1 339 ? -5.298 1.844 -13.686 1.00 90.00 339 PRO A N 1
ATOM 2487 C CA . PRO A 1 339 ? -6.518 1.444 -12.980 1.00 90.00 339 PRO A CA 1
ATOM 2488 C C . PRO A 1 339 ? -6.672 -0.074 -12.815 1.00 90.00 339 PRO A C 1
ATOM 2490 O O . PRO A 1 339 ? -6.136 -0.867 -13.588 1.00 90.00 339 PRO A O 1
ATOM 2493 N N . GLY A 1 340 ? -7.408 -0.512 -11.790 1.00 90.75 340 GLY A N 1
ATOM 2494 C CA . GLY A 1 340 ? -7.707 -1.936 -11.576 1.00 90.75 340 GLY A CA 1
ATOM 2495 C C . GLY A 1 340 ? -8.584 -2.536 -12.680 1.00 90.75 340 GLY A C 1
ATOM 2496 O O . GLY A 1 340 ? -8.242 -3.581 -13.214 1.00 90.75 340 GLY A O 1
ATOM 2497 N N . ALA A 1 341 ? -9.656 -1.837 -13.060 1.00 89.50 341 ALA A N 1
ATOM 2498 C CA . ALA A 1 341 ? -10.630 -2.303 -14.053 1.00 89.50 341 ALA A CA 1
ATOM 2499 C C . ALA A 1 341 ? -10.083 -2.398 -15.491 1.00 89.50 341 ALA A C 1
ATOM 2501 O O . ALA A 1 341 ? -10.695 -3.034 -16.334 1.00 89.50 341 ALA A O 1
ATOM 2502 N N . GLU A 1 342 ? -8.945 -1.761 -15.770 1.00 91.00 342 GLU A N 1
ATOM 2503 C CA . GLU A 1 342 ? -8.313 -1.768 -17.092 1.00 91.00 342 GLU A CA 1
ATOM 2504 C C . GLU A 1 342 ? -7.056 -2.646 -17.053 1.00 91.00 342 GLU A C 1
ATOM 2506 O O . GLU A 1 342 ? -7.028 -3.758 -17.573 1.00 91.00 342 GLU A O 1
ATOM 2511 N N . ILE A 1 343 ? -6.038 -2.194 -16.321 1.00 95.50 343 ILE A N 1
ATOM 2512 C CA . ILE A 1 343 ? -4.730 -2.854 -16.247 1.00 95.50 343 ILE A CA 1
ATOM 2513 C C . ILE A 1 343 ? -4.777 -4.123 -15.401 1.00 95.50 343 ILE A C 1
ATOM 2515 O O . ILE A 1 343 ? -4.138 -5.116 -15.736 1.00 95.50 343 ILE A O 1
ATOM 2519 N N . GLY A 1 344 ? -5.540 -4.119 -14.304 1.00 95.44 344 GLY A N 1
ATOM 2520 C CA . GLY A 1 344 ? -5.708 -5.315 -13.476 1.00 95.44 344 GLY A CA 1
ATOM 2521 C C . GLY A 1 344 ? -6.432 -6.430 -14.227 1.00 95.44 344 GLY A C 1
ATOM 2522 O O . GLY A 1 344 ? -5.938 -7.554 -14.245 1.00 95.44 344 GLY A O 1
ATOM 2523 N N . ASP A 1 345 ? -7.548 -6.110 -14.883 1.00 95.31 345 ASP A N 1
ATOM 2524 C CA . ASP A 1 345 ? -8.334 -7.070 -15.665 1.00 95.31 345 ASP A CA 1
ATOM 2525 C C . ASP A 1 345 ? -7.537 -7.634 -16.853 1.00 95.31 345 ASP A C 1
ATOM 2527 O O . ASP A 1 345 ? -7.535 -8.852 -17.061 1.00 95.31 345 ASP A O 1
ATOM 2531 N N . ALA A 1 346 ? -6.790 -6.786 -17.573 1.00 97.12 346 ALA A N 1
ATOM 2532 C CA . ALA A 1 346 ? -5.890 -7.222 -18.642 1.00 97.12 346 ALA A CA 1
ATOM 2533 C C . ALA A 1 346 ? -4.809 -8.189 -18.126 1.00 97.12 346 ALA A C 1
ATOM 2535 O O . ALA A 1 346 ? -4.593 -9.244 -18.720 1.00 97.12 346 ALA A O 1
ATOM 2536 N N . LEU A 1 347 ? -4.177 -7.880 -16.986 1.00 97.38 347 LEU A N 1
ATOM 2537 C CA . LEU A 1 347 ? -3.146 -8.732 -16.383 1.00 97.38 347 LEU A CA 1
ATOM 2538 C C . LEU A 1 347 ? -3.690 -10.102 -15.968 1.00 97.38 347 LEU A C 1
ATOM 2540 O O . LEU A 1 347 ? -3.074 -11.125 -16.262 1.00 97.38 347 LEU A O 1
ATOM 2544 N N . VAL A 1 348 ? -4.825 -10.147 -15.264 1.00 97.38 348 VAL A N 1
ATOM 2545 C CA . VAL A 1 348 ? -5.358 -11.416 -14.732 1.00 97.38 348 VAL A CA 1
ATOM 2546 C C . VAL A 1 348 ? -5.974 -12.306 -15.810 1.00 97.38 348 VAL A C 1
ATOM 2548 O O . VAL A 1 348 ? -6.040 -13.519 -15.620 1.00 97.38 348 VAL A O 1
ATOM 2551 N N . SER A 1 349 ? -6.380 -11.724 -16.940 1.00 97.38 349 SER A N 1
ATOM 2552 C CA . SER A 1 349 ? -6.959 -12.450 -18.079 1.00 97.38 349 SER A CA 1
ATOM 2553 C C . SER A 1 349 ? -5.907 -12.881 -19.111 1.00 97.38 349 SER A C 1
ATOM 2555 O O . SER A 1 349 ? -6.225 -13.586 -20.072 1.00 97.38 349 SER A O 1
ATOM 2557 N N . HIS A 1 350 ? -4.642 -12.487 -18.936 1.00 98.19 350 HIS A N 1
ATOM 2558 C CA . HIS A 1 350 ? -3.587 -12.756 -19.907 1.00 98.19 350 HIS A CA 1
ATOM 2559 C C . HIS A 1 350 ? -3.179 -14.240 -19.936 1.00 98.19 350 HIS A C 1
ATOM 2561 O O . HIS A 1 350 ? -2.785 -14.823 -18.925 1.00 98.19 350 HIS A O 1
ATOM 2567 N N . LYS A 1 351 ? -3.180 -14.855 -21.127 1.00 97.38 351 LYS A N 1
ATOM 2568 C CA . LYS A 1 351 ? -2.997 -16.313 -21.315 1.00 97.38 351 LYS A CA 1
ATOM 2569 C C . LYS A 1 351 ? -1.645 -16.862 -20.849 1.00 97.38 351 LYS A C 1
ATOM 2571 O O . LYS A 1 351 ? -1.533 -18.041 -20.527 1.00 97.38 351 LYS A O 1
ATOM 2576 N N . LYS A 1 352 ? -0.604 -16.026 -20.830 1.00 98.06 352 LYS A N 1
ATOM 2577 C CA . LYS A 1 352 ? 0.741 -16.415 -20.360 1.00 98.06 352 LYS A CA 1
ATOM 2578 C C . LYS A 1 352 ? 0.928 -16.312 -18.844 1.00 98.06 352 LYS A C 1
ATOM 2580 O O . LYS A 1 352 ? 1.988 -16.678 -18.348 1.00 98.06 352 LYS A O 1
ATOM 2585 N N . VAL A 1 353 ? -0.074 -15.842 -18.101 1.00 98.44 353 VAL A N 1
ATOM 2586 C CA . VAL A 1 353 ? 0.003 -15.731 -16.640 1.00 98.44 353 VAL A CA 1
ATOM 2587 C C . VAL A 1 353 ? -0.367 -17.062 -15.996 1.00 98.44 353 VAL A C 1
ATOM 2589 O O . VAL A 1 353 ? -1.479 -17.569 -16.138 1.00 98.44 353 VAL A O 1
ATOM 2592 N N . ASN A 1 354 ? 0.568 -17.628 -15.232 1.00 98.38 354 ASN A N 1
ATOM 2593 C CA . ASN A 1 354 ? 0.397 -18.934 -14.593 1.00 98.38 354 ASN A CA 1
ATOM 2594 C C . ASN A 1 354 ? -0.138 -18.827 -13.163 1.00 98.38 354 ASN A C 1
ATOM 2596 O O . ASN A 1 354 ? -0.738 -19.773 -12.639 1.00 98.38 354 ASN A O 1
ATOM 2600 N N . LYS A 1 355 ? 0.084 -17.682 -12.512 1.00 98.38 355 LYS A N 1
ATOM 2601 C CA . LYS A 1 355 ? -0.371 -17.434 -11.148 1.00 98.38 355 LYS A CA 1
ATOM 2602 C C . LYS A 1 355 ? -0.684 -15.965 -10.915 1.00 98.38 355 LYS A C 1
ATOM 2604 O O . LYS A 1 355 ? 0.085 -15.096 -11.301 1.00 98.38 355 LYS A O 1
ATOM 2609 N N . ILE A 1 356 ? -1.752 -15.713 -10.170 1.00 98.56 356 ILE A N 1
ATOM 2610 C CA . ILE A 1 356 ? -2.123 -14.393 -9.669 1.00 98.56 356 ILE A CA 1
ATOM 2611 C C . ILE A 1 356 ? -2.010 -14.399 -8.144 1.00 98.56 356 ILE A C 1
ATOM 2613 O O . ILE A 1 356 ? -2.500 -15.307 -7.465 1.00 98.56 356 ILE A O 1
ATOM 2617 N N . ALA A 1 357 ? -1.356 -13.386 -7.590 1.00 98.06 357 ALA A N 1
ATOM 2618 C CA . ALA A 1 357 ? -1.284 -13.124 -6.162 1.00 98.06 357 ALA A CA 1
ATOM 2619 C C . ALA A 1 357 ? -1.889 -11.747 -5.878 1.00 98.06 357 ALA A C 1
ATOM 2621 O O . ALA A 1 357 ? -1.223 -10.724 -6.018 1.00 98.06 357 ALA A O 1
ATOM 2622 N N . PHE A 1 358 ? -3.128 -11.712 -5.401 1.00 98.25 358 PHE A N 1
ATOM 2623 C CA . PHE A 1 358 ? -3.869 -10.481 -5.125 1.00 98.25 358 PHE A CA 1
ATOM 2624 C C . PHE A 1 358 ? -4.030 -10.259 -3.621 1.00 98.25 358 PHE A C 1
ATOM 2626 O O . PHE A 1 358 ? -4.233 -11.209 -2.863 1.00 98.25 358 PHE A O 1
ATOM 2633 N N . THR A 1 359 ? -3.911 -9.006 -3.186 1.00 96.88 359 THR A N 1
ATOM 2634 C CA . THR A 1 359 ? -4.342 -8.587 -1.850 1.00 96.88 359 THR A CA 1
ATOM 2635 C C . THR A 1 359 ? -5.209 -7.341 -1.969 1.00 96.88 359 THR A C 1
ATOM 2637 O O . THR A 1 359 ? -4.800 -6.383 -2.621 1.00 96.88 359 THR A O 1
ATOM 2640 N N . GLY A 1 360 ? -6.391 -7.344 -1.354 1.00 93.50 360 GLY A N 1
ATOM 2641 C CA . GLY A 1 360 ? -7.324 -6.220 -1.432 1.00 93.50 360 GLY A CA 1
ATOM 2642 C C . GLY A 1 360 ? -8.749 -6.587 -1.026 1.00 93.50 360 GLY A C 1
ATOM 2643 O O . GLY A 1 360 ? -8.966 -7.497 -0.234 1.00 93.50 360 GLY A O 1
ATOM 2644 N N . GLN A 1 361 ? -9.733 -5.870 -1.565 1.00 91.56 361 GLN A N 1
ATOM 2645 C CA . GLN A 1 361 ? -11.141 -6.060 -1.208 1.00 91.56 361 GLN A CA 1
ATOM 2646 C C . GLN A 1 361 ? -11.707 -7.396 -1.705 1.00 91.56 361 GLN A C 1
ATOM 2648 O O . GLN A 1 361 ? -11.345 -7.886 -2.779 1.00 91.56 361 GLN A O 1
ATOM 2653 N N . THR A 1 362 ? -12.656 -7.947 -0.943 1.00 91.38 362 THR A N 1
ATOM 2654 C CA . THR A 1 362 ? -13.286 -9.244 -1.224 1.00 91.38 362 THR A CA 1
ATOM 2655 C C . THR A 1 362 ? -13.969 -9.293 -2.589 1.00 91.38 362 THR A C 1
ATOM 2657 O O . THR A 1 362 ? -13.779 -10.261 -3.324 1.00 91.38 362 THR A O 1
ATOM 2660 N N . GLU A 1 363 ? -14.706 -8.249 -2.972 1.00 92.00 363 GLU A N 1
ATOM 2661 C CA . GLU A 1 363 ? -15.407 -8.212 -4.264 1.00 92.00 363 GLU A CA 1
ATOM 2662 C C . GLU A 1 363 ? -14.440 -8.176 -5.454 1.00 92.00 363 GLU A C 1
ATOM 2664 O O . GLU A 1 363 ? -14.620 -8.918 -6.423 1.00 92.00 363 GLU A O 1
ATOM 2669 N N . THR A 1 364 ? -13.342 -7.422 -5.350 1.00 94.31 364 THR A N 1
ATOM 2670 C CA . THR A 1 364 ? -12.268 -7.444 -6.355 1.00 94.31 364 THR A CA 1
ATOM 2671 C C . THR A 1 364 ? -11.611 -8.822 -6.431 1.00 94.31 364 THR A C 1
ATOM 2673 O O . THR A 1 364 ? -11.381 -9.336 -7.524 1.00 94.31 364 THR A O 1
ATOM 2676 N N . GLY A 1 365 ? -11.371 -9.471 -5.288 1.00 95.50 365 GLY A N 1
ATOM 2677 C CA . GLY A 1 365 ? -10.856 -10.841 -5.238 1.00 95.50 365 GLY A CA 1
ATOM 2678 C C . GLY A 1 365 ? -11.774 -11.850 -5.933 1.00 95.50 365 GLY A C 1
ATOM 2679 O O . GLY A 1 365 ? -11.302 -12.670 -6.722 1.00 95.50 365 GLY A O 1
ATOM 2680 N N . LYS A 1 366 ? -13.091 -11.759 -5.703 1.00 95.62 366 LYS A N 1
ATOM 2681 C CA . LYS A 1 366 ? -14.100 -12.578 -6.395 1.00 95.62 366 LYS A CA 1
ATOM 2682 C C . LYS A 1 366 ? -14.087 -12.331 -7.905 1.00 95.62 366 LYS A C 1
ATOM 2684 O O . LYS A 1 366 ? -14.160 -13.295 -8.664 1.00 95.62 366 LYS A O 1
ATOM 2689 N N . ARG A 1 367 ? -13.973 -11.073 -8.353 1.00 96.88 367 ARG A N 1
ATOM 2690 C CA . ARG A 1 367 ? -13.842 -10.736 -9.784 1.00 96.88 367 ARG A CA 1
ATOM 2691 C C . ARG A 1 367 ? -12.595 -11.376 -10.391 1.00 96.88 367 ARG A C 1
ATOM 2693 O O . ARG A 1 367 ? -12.711 -12.066 -11.398 1.00 96.88 367 ARG A O 1
ATOM 2700 N N . ILE A 1 368 ? -11.438 -11.213 -9.750 1.00 97.19 368 ILE A N 1
ATOM 2701 C CA . ILE A 1 368 ? -10.172 -11.809 -10.201 1.00 97.19 368 ILE A CA 1
ATOM 2702 C C . ILE A 1 368 ? -10.289 -13.329 -10.298 1.00 97.19 368 ILE A C 1
ATOM 2704 O O . ILE A 1 368 ? -9.838 -13.908 -11.276 1.00 97.19 368 ILE A O 1
ATOM 2708 N N . MET A 1 369 ? -10.922 -13.981 -9.320 1.00 96.94 369 MET A N 1
ATOM 2709 C CA . MET A 1 369 ? -11.128 -15.430 -9.353 1.00 96.94 369 MET A CA 1
ATOM 2710 C C . MET A 1 369 ? -11.994 -15.875 -10.538 1.00 96.94 369 MET A C 1
ATOM 2712 O O . MET A 1 369 ? -11.698 -16.906 -11.135 1.00 96.94 369 MET A O 1
ATOM 2716 N N . LYS A 1 370 ? -13.037 -15.109 -10.884 1.00 97.94 370 LYS A N 1
ATOM 2717 C CA . LYS A 1 370 ? -13.885 -15.383 -12.055 1.00 97.94 370 LYS A CA 1
ATOM 2718 C C . LYS A 1 370 ? -13.094 -15.250 -13.357 1.00 97.94 370 LYS A C 1
ATOM 2720 O O . LYS A 1 370 ? -13.124 -16.172 -14.154 1.00 97.94 370 LYS A O 1
ATOM 2725 N N . LEU A 1 371 ? -12.340 -14.163 -13.526 1.00 97.06 371 LEU A N 1
ATOM 2726 C CA . LEU A 1 371 ? -11.510 -13.941 -14.720 1.00 97.06 371 LEU A CA 1
ATOM 2727 C C . LEU A 1 371 ? -10.390 -14.985 -14.850 1.00 97.06 371 LEU A C 1
ATOM 2729 O O . LEU A 1 371 ? -10.126 -15.504 -15.927 1.00 97.06 371 LEU A O 1
ATOM 2733 N N . ALA A 1 372 ? -9.761 -15.352 -13.732 1.00 96.50 372 ALA A N 1
ATOM 2734 C CA . ALA A 1 372 ? -8.718 -16.373 -13.707 1.00 96.50 372 ALA A CA 1
ATOM 2735 C C . ALA A 1 372 ? -9.230 -17.767 -14.114 1.00 96.50 372 ALA A C 1
ATOM 2737 O O . ALA A 1 372 ? -8.430 -18.603 -14.538 1.00 96.50 372 ALA A O 1
ATOM 2738 N N . ALA A 1 373 ? -10.534 -18.035 -13.976 1.00 97.38 373 ALA A N 1
ATOM 2739 C CA . ALA A 1 373 ? -11.123 -19.327 -14.309 1.00 97.38 373 ALA A CA 1
ATOM 2740 C C . ALA A 1 373 ? -11.050 -19.634 -15.812 1.00 97.38 373 ALA A C 1
ATOM 2742 O O . ALA A 1 373 ? -10.831 -20.793 -16.162 1.00 97.38 373 ALA A O 1
ATOM 2743 N N . ASP A 1 374 ? -11.127 -18.615 -16.675 1.00 95.94 374 ASP A N 1
ATOM 2744 C CA . ASP A 1 374 ? -11.083 -18.773 -18.137 1.00 95.94 374 ASP A CA 1
ATOM 2745 C C . ASP A 1 374 ? -9.765 -19.407 -18.617 1.00 95.94 374 ASP A C 1
ATOM 2747 O O . ASP A 1 374 ? -9.748 -20.192 -19.563 1.00 95.94 374 ASP A O 1
ATOM 2751 N N . ASN A 1 375 ? -8.662 -19.126 -17.913 1.00 95.44 375 ASN A N 1
ATOM 2752 C CA . ASN A 1 375 ? -7.334 -19.688 -18.183 1.00 95.44 375 ASN A CA 1
ATOM 2753 C C . ASN A 1 375 ? -6.919 -20.777 -17.174 1.00 95.44 375 ASN A C 1
ATOM 2755 O O . ASN A 1 375 ? -5.799 -21.289 -17.237 1.00 95.44 375 ASN A O 1
ATOM 2759 N N . VAL A 1 376 ? -7.786 -21.115 -16.211 1.00 96.88 376 VAL A N 1
ATOM 2760 C CA . VAL A 1 376 ? -7.473 -21.992 -15.064 1.00 96.88 376 VAL A CA 1
ATOM 2761 C C . VAL A 1 376 ? -6.220 -21.512 -14.302 1.00 96.88 376 VAL A C 1
ATOM 2763 O O . VAL A 1 376 ? -5.406 -22.292 -13.796 1.00 96.88 376 VAL A O 1
ATOM 2766 N N . THR A 1 377 ? -6.041 -20.193 -14.219 1.00 97.88 377 THR A N 1
ATOM 2767 C CA . THR A 1 377 ? -4.877 -19.564 -13.594 1.00 97.88 377 THR A CA 1
ATOM 2768 C C . THR A 1 377 ? -4.939 -19.726 -12.077 1.00 97.88 377 THR A C 1
ATOM 2770 O O . THR A 1 377 ? -5.957 -19.469 -11.430 1.00 97.88 377 THR A O 1
ATOM 2773 N N . ARG A 1 378 ? -3.823 -20.125 -11.455 1.00 97.12 378 ARG A N 1
ATOM 2774 C CA . ARG A 1 378 ? -3.765 -20.314 -9.998 1.00 97.12 378 ARG A CA 1
ATOM 2775 C C . ARG A 1 378 ? -3.891 -18.973 -9.274 1.00 97.12 378 ARG A C 1
ATOM 2777 O O . ARG A 1 378 ? -3.046 -18.104 -9.459 1.00 97.12 378 ARG A O 1
ATOM 2784 N N . VAL A 1 379 ? -4.837 -18.842 -8.348 1.00 96.44 379 VAL A N 1
ATOM 2785 C CA . VAL A 1 379 ? -5.006 -17.621 -7.540 1.00 96.44 379 VAL A CA 1
ATOM 2786 C C . VAL A 1 379 ? -4.548 -17.805 -6.089 1.00 96.44 379 VAL A C 1
ATOM 2788 O O . VAL A 1 379 ? -4.734 -18.859 -5.484 1.00 96.44 379 VAL A O 1
ATOM 2791 N N . THR A 1 380 ? -3.943 -16.766 -5.518 1.00 97.12 380 THR A N 1
ATOM 2792 C CA . THR A 1 380 ? -3.805 -16.562 -4.068 1.00 97.12 380 THR A CA 1
ATOM 2793 C C . THR A 1 380 ? -4.460 -15.234 -3.737 1.00 97.12 380 THR A C 1
ATOM 2795 O O . THR A 1 380 ? -4.055 -14.205 -4.281 1.00 97.12 380 THR A O 1
ATOM 2798 N N . LEU A 1 381 ? -5.474 -15.274 -2.876 1.00 95.44 381 LEU A N 1
ATOM 2799 C CA . LEU A 1 381 ? -6.295 -14.126 -2.517 1.00 95.44 381 LEU A CA 1
ATOM 2800 C C . LEU A 1 381 ? -6.162 -13.875 -1.016 1.00 95.44 381 LEU A C 1
ATOM 2802 O O . LEU A 1 381 ? -6.587 -14.701 -0.215 1.00 95.44 381 LEU A O 1
ATOM 2806 N N . GLU A 1 382 ? -5.582 -12.736 -0.658 1.00 93.81 382 GLU A N 1
ATOM 2807 C CA . GLU A 1 382 ? -5.571 -12.222 0.714 1.00 93.81 382 GLU A CA 1
ATOM 2808 C C . GLU A 1 382 ? -6.590 -11.080 0.777 1.00 93.81 382 GLU A C 1
ATOM 2810 O O . GLU A 1 382 ? -6.382 -10.025 0.171 1.00 93.81 382 GLU A O 1
ATOM 2815 N N . LEU A 1 383 ? -7.728 -11.315 1.423 1.00 92.44 383 LEU A N 1
ATOM 2816 C CA . LEU A 1 383 ? -8.886 -10.419 1.366 1.00 92.44 383 LEU A CA 1
ATOM 2817 C C . LEU A 1 383 ? -9.144 -9.751 2.723 1.00 92.44 383 LEU A C 1
ATOM 2819 O O . LEU A 1 383 ? -8.367 -9.924 3.662 1.00 92.44 383 LEU A O 1
ATOM 2823 N N . GLY A 1 384 ? -10.212 -8.956 2.802 1.00 82.38 384 GLY A N 1
ATOM 2824 C CA . GLY A 1 384 ? -10.636 -8.299 4.039 1.00 82.38 384 GLY A CA 1
ATOM 2825 C C . GLY A 1 384 ? -10.854 -9.277 5.198 1.00 82.38 384 GLY A C 1
ATOM 2826 O O . GLY A 1 384 ? -11.076 -10.476 4.999 1.00 82.38 384 GLY A O 1
ATOM 2827 N N . GLY A 1 385 ? -10.793 -8.754 6.418 1.00 85.19 385 GLY A N 1
ATOM 2828 C CA . GLY A 1 385 ? -10.907 -9.521 7.658 1.00 85.19 385 GLY A CA 1
ATOM 2829 C C . GLY A 1 385 ? -11.708 -8.775 8.722 1.00 85.19 385 GLY A C 1
ATOM 2830 O O . GLY A 1 385 ? -11.793 -7.555 8.685 1.00 85.19 385 GLY A O 1
ATOM 2831 N N . SER A 1 386 ? -12.254 -9.493 9.705 1.00 88.38 386 SER A N 1
ATOM 2832 C CA . SER A 1 386 ? -12.846 -8.913 10.920 1.00 88.38 386 SER A CA 1
ATOM 2833 C C . SER A 1 386 ? -12.257 -9.613 12.145 1.00 88.38 386 SER A C 1
ATOM 2835 O O . SER A 1 386 ? -12.921 -10.422 12.799 1.00 88.38 386 SER A O 1
ATOM 2837 N N . ASP A 1 387 ? -10.961 -9.380 12.380 1.00 91.69 387 ASP A N 1
ATOM 2838 C CA . ASP A 1 387 ? -10.179 -10.107 13.381 1.00 91.69 387 ASP A CA 1
ATOM 2839 C C . ASP A 1 387 ? -10.685 -9.862 14.809 1.00 91.69 387 ASP A C 1
ATOM 2841 O O . ASP A 1 387 ? -10.719 -8.709 15.262 1.00 91.69 387 ASP A O 1
ATOM 2845 N N . PRO A 1 388 ? -11.059 -10.935 15.530 1.00 94.62 388 PRO A N 1
ATOM 2846 C CA . PRO A 1 388 ? -11.462 -10.853 16.919 1.00 94.62 388 PRO A CA 1
ATOM 2847 C C . PRO A 1 388 ? -10.247 -10.910 17.856 1.00 94.62 388 PRO A C 1
ATOM 2849 O O . PRO A 1 388 ? -9.313 -11.685 17.648 1.00 94.62 388 PRO A O 1
ATOM 2852 N N . MET A 1 389 ? -10.296 -10.146 18.942 1.00 96.12 389 MET A N 1
ATOM 2853 C CA . MET A 1 389 ? -9.415 -10.288 20.098 1.00 96.12 389 MET A CA 1
ATOM 2854 C C . MET A 1 389 ? -10.258 -10.669 21.311 1.00 96.12 389 MET A C 1
ATOM 2856 O O . MET A 1 389 ? -11.165 -9.934 21.683 1.00 96.12 389 MET A O 1
ATOM 2860 N N . ILE A 1 390 ? -9.963 -11.817 21.918 1.00 97.75 390 ILE A N 1
ATOM 2861 C CA . ILE A 1 390 ? -10.628 -12.288 23.138 1.00 97.75 390 ILE A CA 1
ATOM 2862 C C . ILE A 1 390 ? -9.699 -11.996 24.316 1.00 97.75 390 ILE A C 1
ATOM 2864 O O . ILE A 1 390 ? -8.528 -12.384 24.279 1.00 97.75 390 ILE A O 1
ATOM 2868 N N . VAL A 1 391 ? -10.210 -11.313 25.337 1.00 97.00 391 VAL A N 1
ATOM 2869 C CA . VAL A 1 391 ? -9.484 -11.004 26.572 1.00 97.00 391 VAL A CA 1
ATOM 2870 C C . VAL A 1 391 ? -10.209 -11.684 27.730 1.00 97.00 391 VAL A C 1
ATOM 2872 O O . VAL A 1 391 ? -11.325 -11.303 28.080 1.00 97.00 391 VAL A O 1
ATOM 2875 N N . CYS A 1 392 ? -9.573 -12.721 28.274 1.00 97.06 392 CYS A N 1
ATOM 2876 C CA . CYS A 1 392 ? -10.068 -13.467 29.427 1.00 97.06 392 CYS A CA 1
ATOM 2877 C C . CYS A 1 392 ? -9.844 -12.688 30.732 1.00 97.06 392 CYS A C 1
ATOM 2879 O O . CYS A 1 392 ? -9.055 -11.743 30.776 1.00 97.06 392 CYS A O 1
ATOM 2881 N N . ASP A 1 393 ? -10.507 -13.126 31.794 1.00 94.62 393 ASP A N 1
ATOM 2882 C CA . ASP A 1 393 ? -10.422 -12.575 33.150 1.00 94.62 393 ASP A CA 1
ATOM 2883 C C . ASP A 1 393 ? -9.016 -12.651 33.777 1.00 94.62 393 ASP A C 1
ATOM 2885 O O . ASP A 1 393 ? -8.635 -11.776 34.552 1.00 94.62 393 ASP A O 1
ATOM 2889 N N . ASP A 1 394 ? -8.212 -13.644 33.399 1.00 94.62 394 ASP A N 1
ATOM 2890 C CA . ASP A 1 394 ? -6.824 -13.819 33.849 1.00 94.62 394 ASP A CA 1
ATOM 2891 C C . ASP A 1 394 ? -5.787 -12.980 33.070 1.00 94.62 394 ASP A C 1
ATOM 2893 O O . ASP A 1 394 ? -4.578 -13.067 33.324 1.00 94.62 394 ASP A O 1
ATOM 2897 N N . ALA A 1 395 ? -6.228 -12.160 32.111 1.00 95.19 395 ALA A N 1
ATOM 2898 C CA . ALA A 1 395 ? -5.334 -11.374 31.273 1.00 95.19 395 ALA A CA 1
ATOM 2899 C C . ALA A 1 395 ? -4.699 -10.193 32.030 1.00 95.19 395 ALA A C 1
ATOM 2901 O O . ALA A 1 395 ? -5.354 -9.435 32.739 1.00 95.19 395 ALA A O 1
ATOM 2902 N N . ASP A 1 396 ? -3.412 -9.936 31.771 1.00 96.88 396 ASP A N 1
ATOM 2903 C CA . ASP A 1 396 ? -2.769 -8.681 32.179 1.00 96.88 396 ASP A CA 1
ATOM 2904 C C . ASP A 1 396 ? -3.389 -7.514 31.394 1.00 96.88 396 ASP A C 1
ATOM 2906 O O . ASP A 1 396 ? -3.029 -7.262 30.237 1.00 96.88 396 ASP A O 1
ATOM 2910 N N . ILE A 1 397 ? -4.310 -6.788 32.032 1.00 96.06 397 ILE A N 1
ATOM 2911 C CA . ILE A 1 397 ? -5.085 -5.700 31.420 1.00 96.06 397 ILE A CA 1
ATOM 2912 C C . ILE A 1 397 ? -4.168 -4.611 30.849 1.00 96.06 397 ILE A C 1
ATOM 2914 O O . ILE A 1 397 ? -4.447 -4.049 29.783 1.00 96.06 397 ILE A O 1
ATOM 2918 N N . ARG A 1 398 ? -3.023 -4.322 31.485 1.00 95.44 398 ARG A N 1
ATOM 2919 C CA . ARG A 1 398 ? -2.094 -3.301 30.967 1.00 95.44 398 ARG A CA 1
ATOM 2920 C C . ARG A 1 398 ? -1.505 -3.727 29.630 1.00 95.44 398 ARG A C 1
ATOM 2922 O O . ARG A 1 398 ? -1.431 -2.903 28.715 1.00 95.44 398 ARG A O 1
ATOM 2929 N N . ARG A 1 399 ? -1.099 -4.994 29.511 1.00 96.38 399 ARG A N 1
ATOM 2930 C CA . ARG A 1 399 ? -0.571 -5.563 28.261 1.00 96.38 399 ARG A CA 1
ATOM 2931 C C . ARG A 1 399 ? -1.663 -5.743 27.212 1.00 96.38 399 ARG A C 1
ATOM 2933 O O . ARG A 1 399 ? -1.435 -5.397 26.056 1.00 96.38 399 ARG A O 1
ATOM 2940 N N . ALA A 1 400 ? -2.838 -6.226 27.608 1.00 96.81 400 ALA A N 1
ATOM 2941 C CA . ALA A 1 400 ? -3.963 -6.451 26.708 1.00 96.81 400 ALA A CA 1
ATOM 2942 C C . ALA A 1 400 ? -4.454 -5.139 26.073 1.00 96.81 400 ALA A C 1
ATOM 2944 O O . ALA A 1 400 ? -4.602 -5.070 24.854 1.00 96.81 400 ALA A O 1
ATOM 2945 N N . THR A 1 401 ? -4.610 -4.067 26.855 1.00 97.81 401 THR A N 1
ATOM 2946 C CA . THR A 1 401 ? -4.991 -2.740 26.332 1.00 97.81 401 THR A CA 1
ATOM 2947 C C . THR A 1 401 ? -3.905 -2.124 25.450 1.00 97.81 401 THR A C 1
ATOM 2949 O O . THR A 1 401 ? -4.226 -1.555 24.411 1.00 97.81 401 THR A O 1
ATOM 2952 N N . ALA A 1 402 ? -2.618 -2.286 25.785 1.00 96.69 402 ALA A N 1
ATOM 2953 C CA . ALA A 1 402 ? -1.522 -1.826 24.926 1.00 96.69 402 ALA A CA 1
ATOM 2954 C C . ALA A 1 402 ? -1.516 -2.552 23.569 1.00 96.69 402 ALA A C 1
ATOM 2956 O O . ALA A 1 402 ? -1.428 -1.916 22.518 1.00 96.69 402 ALA A O 1
ATOM 2957 N N . ALA A 1 403 ? -1.657 -3.881 23.583 1.00 96.44 403 ALA A N 1
ATOM 2958 C CA . ALA A 1 403 ? -1.722 -4.692 22.371 1.00 96.44 403 ALA A CA 1
ATOM 2959 C C . ALA A 1 403 ? -2.968 -4.374 21.532 1.00 96.44 403 ALA A C 1
ATOM 2961 O O . ALA A 1 403 ? -2.866 -4.287 20.311 1.00 96.44 403 ALA A O 1
ATOM 2962 N N . THR A 1 404 ? -4.112 -4.141 22.179 1.00 97.75 404 THR A N 1
ATOM 2963 C CA . THR A 1 404 ? -5.364 -3.743 21.517 1.00 97.75 404 THR A CA 1
ATOM 2964 C C . THR A 1 404 ? -5.217 -2.387 20.839 1.00 97.75 404 THR A C 1
ATOM 2966 O O . THR A 1 404 ? -5.564 -2.247 19.669 1.00 97.75 404 THR A O 1
ATOM 2969 N N . ALA A 1 405 ? -4.645 -1.402 21.539 1.00 97.69 405 ALA A N 1
ATOM 2970 C CA . ALA A 1 405 ? -4.435 -0.065 21.000 1.00 97.69 405 ALA A CA 1
ATOM 2971 C C . ALA A 1 405 ? -3.524 -0.101 19.762 1.00 97.69 405 ALA A C 1
ATOM 2973 O O . ALA A 1 405 ? -3.879 0.444 18.722 1.00 97.69 405 ALA A O 1
ATOM 2974 N N . ILE A 1 406 ? -2.396 -0.821 19.831 1.00 96.19 406 ILE A N 1
ATOM 2975 C CA . ILE A 1 406 ? -1.514 -1.033 18.671 1.00 96.19 406 ILE A CA 1
ATOM 2976 C C . ILE A 1 406 ? -2.262 -1.766 17.555 1.00 96.19 406 ILE A C 1
ATOM 2978 O O . ILE A 1 406 ? -2.248 -1.324 16.411 1.00 96.19 406 ILE A O 1
ATOM 2982 N N . GLY A 1 407 ? -2.937 -2.868 17.881 1.00 94.75 407 GLY A N 1
ATOM 2983 C CA . GLY A 1 407 ? -3.650 -3.699 16.916 1.00 94.75 407 GLY A CA 1
ATOM 2984 C C . GLY A 1 407 ? -4.783 -2.974 16.190 1.00 94.75 407 GLY A C 1
ATOM 2985 O O . GLY A 1 407 ? -5.110 -3.351 15.067 1.00 94.75 407 GLY A O 1
ATOM 2986 N N . ARG A 1 408 ? -5.367 -1.935 16.794 1.00 96.81 408 ARG A N 1
ATOM 2987 C CA . ARG A 1 408 ? -6.456 -1.152 16.204 1.00 96.81 408 ARG A CA 1
ATOM 2988 C C . ARG A 1 408 ? -6.005 0.145 15.553 1.00 96.81 408 ARG A C 1
ATOM 2990 O O . ARG A 1 408 ? -6.530 0.472 14.496 1.00 96.81 408 ARG A O 1
ATOM 2997 N N . PHE A 1 409 ? -5.138 0.924 16.193 1.00 97.75 409 PHE A N 1
ATOM 2998 C CA . PHE A 1 409 ? -4.870 2.310 15.788 1.00 97.75 409 PHE A CA 1
ATOM 2999 C C . PHE A 1 409 ? -3.608 2.451 14.932 1.00 97.75 409 PHE A C 1
ATOM 3001 O O . PHE A 1 409 ? -3.435 3.456 14.241 1.00 97.75 409 PHE A O 1
ATOM 3008 N N . PHE A 1 410 ? -2.756 1.421 14.876 1.00 95.44 410 PHE A N 1
ATOM 3009 C CA . PHE A 1 410 ? -1.633 1.389 13.942 1.00 95.44 410 PHE A CA 1
ATOM 3010 C C . PHE A 1 410 ? -2.122 1.543 12.493 1.00 95.44 410 PHE A C 1
ATOM 3012 O O . PHE A 1 410 ? -3.057 0.867 12.060 1.00 95.44 410 PHE A O 1
ATOM 3019 N N . ASN A 1 411 ? -1.494 2.458 11.745 1.00 96.44 411 ASN A N 1
ATOM 3020 C CA . ASN A 1 411 ? -1.926 2.869 10.402 1.00 96.44 411 ASN A CA 1
ATOM 3021 C C . ASN A 1 411 ? -3.405 3.319 10.338 1.00 96.44 411 ASN A C 1
ATOM 3023 O O . ASN A 1 411 ? -4.109 3.015 9.374 1.00 96.44 411 ASN A O 1
ATOM 3027 N N . ALA A 1 412 ? -3.902 3.969 11.398 1.00 97.31 412 ALA A N 1
ATOM 3028 C CA . ALA A 1 412 ? -5.310 4.337 11.567 1.00 97.31 412 ALA A CA 1
ATOM 3029 C C . ALA A 1 412 ? -6.271 3.142 11.411 1.00 97.31 412 ALA A C 1
ATOM 3031 O O . ALA A 1 412 ? -7.369 3.269 10.879 1.00 97.31 412 ALA A O 1
ATOM 3032 N N . GLY A 1 413 ? -5.842 1.939 11.805 1.00 95.81 413 GLY A N 1
ATOM 3033 C CA . GLY A 1 413 ? -6.642 0.720 11.673 1.00 95.81 413 GLY A CA 1
ATOM 3034 C C . GLY A 1 413 ? -6.856 0.237 10.245 1.00 95.81 413 GLY A C 1
ATOM 3035 O O . GLY A 1 413 ? -7.658 -0.668 10.017 1.00 95.81 413 GLY A O 1
ATOM 3036 N N . GLN A 1 414 ? -6.121 0.790 9.282 1.00 96.38 414 GLN A N 1
ATOM 3037 C CA . GLN A 1 414 ? -6.168 0.405 7.874 1.00 96.38 414 GLN A CA 1
ATOM 3038 C C . GLN A 1 414 ? -5.298 -0.835 7.632 1.00 96.38 414 GLN A C 1
ATOM 3040 O O . GLN A 1 414 ? -4.379 -0.849 6.810 1.00 96.38 414 GLN A O 1
ATOM 3045 N N . ALA A 1 415 ? -5.547 -1.904 8.386 1.00 93.25 415 ALA A N 1
ATOM 3046 C CA . ALA A 1 415 ? -4.833 -3.166 8.256 1.00 93.25 415 ALA A CA 1
ATOM 3047 C C . ALA A 1 415 ? -5.809 -4.335 8.122 1.00 93.25 415 ALA A C 1
ATOM 3049 O O . ALA A 1 415 ? -6.825 -4.422 8.814 1.00 93.25 415 ALA A O 1
ATOM 3050 N N . CYS A 1 416 ? -5.474 -5.280 7.242 1.00 90.81 416 CYS A N 1
ATOM 3051 C CA . CYS A 1 416 ? -6.230 -6.523 7.091 1.00 90.81 416 CYS A CA 1
ATOM 3052 C C . CYS A 1 416 ? -6.260 -7.316 8.405 1.00 90.81 416 CYS A C 1
ATOM 3054 O O . CYS A 1 416 ? -7.323 -7.799 8.761 1.00 90.81 416 CYS A O 1
ATOM 3056 N N . LEU A 1 417 ? -5.141 -7.316 9.144 1.00 89.25 417 LEU A N 1
ATOM 3057 C CA . LEU A 1 417 ? -4.951 -7.965 10.449 1.00 89.25 417 LEU A CA 1
ATOM 3058 C C . LEU A 1 417 ? -5.290 -7.070 11.661 1.00 89.25 417 LEU A C 1
ATOM 3060 O O . LEU A 1 417 ? -4.874 -7.383 12.778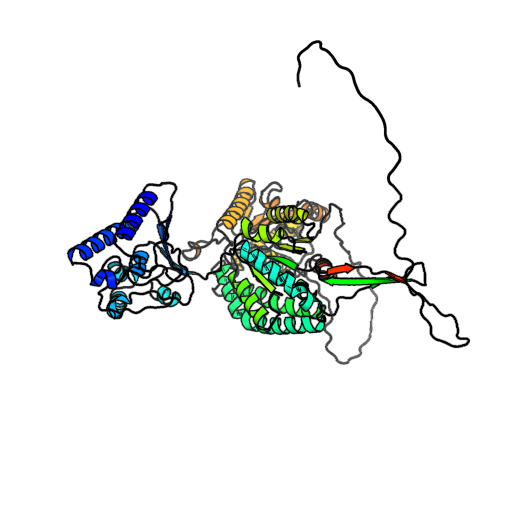 1.00 89.25 417 LEU A O 1
ATOM 3064 N N . ALA A 1 418 ? -5.922 -5.906 11.456 1.00 93.25 418 ALA A N 1
ATOM 3065 C CA . ALA A 1 418 ? -6.257 -5.013 12.567 1.00 93.25 418 ALA A CA 1
ATOM 3066 C C . ALA A 1 418 ? -7.276 -5.673 13.500 1.00 93.25 418 ALA A C 1
ATOM 3068 O O . ALA A 1 418 ? -8.225 -6.297 13.027 1.00 93.25 418 ALA A O 1
ATOM 3069 N N . VAL A 1 419 ? -7.129 -5.453 14.808 1.00 95.12 419 VAL A N 1
ATOM 3070 C CA . VAL A 1 419 ? -8.126 -5.869 15.802 1.00 95.12 419 VAL A CA 1
ATOM 3071 C C . VAL A 1 419 ? -9.421 -5.117 15.518 1.00 95.12 419 VAL A C 1
ATOM 3073 O O . VAL A 1 419 ? -9.477 -3.897 15.661 1.00 95.12 419 VAL A O 1
ATOM 3076 N N . LYS A 1 420 ? -10.455 -5.833 15.077 1.00 94.19 420 LYS A N 1
ATOM 3077 C CA . LYS A 1 420 ? -11.721 -5.244 14.616 1.00 94.19 420 LYS A CA 1
ATOM 3078 C C . LYS A 1 420 ? -12.884 -5.496 15.544 1.00 94.19 420 LYS A C 1
ATOM 3080 O O . LYS A 1 420 ? -13.832 -4.729 15.492 1.00 94.19 420 LYS A O 1
ATOM 3085 N N . ARG A 1 421 ? -12.806 -6.522 16.387 1.00 94.81 421 ARG A N 1
ATOM 3086 C CA . ARG A 1 421 ? -13.803 -6.828 17.416 1.00 94.81 421 ARG A CA 1
ATOM 3087 C C . ARG A 1 421 ? -13.075 -7.258 18.677 1.00 94.81 421 ARG A C 1
ATOM 3089 O O . ARG A 1 421 ? -12.188 -8.106 18.596 1.00 94.81 421 ARG A O 1
ATOM 3096 N N . VAL A 1 422 ? -13.424 -6.689 19.822 1.00 97.31 422 VAL A N 1
ATOM 3097 C CA . VAL A 1 422 ? -12.861 -7.107 21.113 1.00 97.31 422 VAL A CA 1
ATOM 3098 C C . VAL A 1 422 ? -13.959 -7.754 21.938 1.00 97.31 422 VAL A C 1
ATOM 3100 O O . VAL A 1 422 ? -15.005 -7.149 22.129 1.00 97.31 422 VAL A O 1
ATOM 3103 N N . TYR A 1 423 ? -13.712 -8.965 22.424 1.00 97.56 423 TYR A N 1
ATOM 3104 C CA . TYR A 1 423 ? -14.592 -9.695 23.329 1.00 97.56 423 TYR A CA 1
ATOM 3105 C C . TYR A 1 423 ? -13.943 -9.742 24.712 1.00 97.56 423 TYR A C 1
ATOM 3107 O O . TYR A 1 423 ? -12.834 -10.265 24.849 1.00 97.56 423 TYR A O 1
ATOM 3115 N N . LEU A 1 424 ? -14.608 -9.171 25.713 1.00 98.00 424 LEU A N 1
ATOM 3116 C CA . LEU A 1 424 ? -14.119 -9.056 27.088 1.00 98.00 424 LEU A CA 1
ATOM 3117 C C . LEU A 1 424 ? -14.969 -9.895 28.030 1.00 98.00 424 LEU A C 1
ATOM 3119 O O . LEU A 1 424 ? -16.194 -9.876 27.929 1.00 98.00 424 LEU A O 1
ATOM 3123 N N . PHE A 1 425 ? -14.325 -10.564 28.980 1.00 97.62 425 PHE A N 1
ATOM 3124 C CA . PHE A 1 425 ? -15.046 -11.191 30.082 1.00 97.62 425 PHE A CA 1
ATOM 3125 C C . PHE A 1 425 ? -15.581 -10.122 31.036 1.00 97.62 425 PHE A C 1
ATOM 3127 O O . PHE A 1 425 ? -14.921 -9.103 31.267 1.00 97.62 425 PHE A O 1
ATOM 3134 N N . GLU A 1 426 ? -16.768 -10.363 31.590 1.00 96.19 426 GLU A N 1
ATOM 3135 C CA . GLU A 1 426 ? -17.492 -9.415 32.448 1.00 96.19 426 GLU A CA 1
ATOM 3136 C C . GLU A 1 426 ? -16.623 -8.848 33.581 1.00 96.19 426 GLU A C 1
ATOM 3138 O O . GLU A 1 426 ? -16.631 -7.640 33.812 1.00 96.19 426 GLU A O 1
ATOM 3143 N N . GLN A 1 427 ? -15.803 -9.685 34.227 1.00 95.44 427 GLN A N 1
ATOM 3144 C CA . GLN A 1 427 ? -15.023 -9.312 35.415 1.00 95.44 427 GLN A CA 1
ATOM 3145 C C . GLN A 1 427 ? -13.957 -8.240 35.142 1.00 95.44 427 GLN A C 1
ATOM 3147 O O . GLN A 1 427 ? -13.574 -7.517 36.056 1.00 95.44 427 GLN A O 1
ATOM 3152 N N . ILE A 1 428 ? -13.467 -8.135 33.902 1.00 96.38 428 ILE A N 1
ATOM 3153 C CA . ILE A 1 428 ? -12.402 -7.190 33.521 1.00 96.38 428 ILE A CA 1
ATOM 3154 C C . ILE A 1 428 ? -12.898 -6.059 32.618 1.00 96.38 428 ILE A C 1
ATOM 3156 O O . ILE A 1 428 ? -12.117 -5.172 32.259 1.00 96.38 428 ILE A O 1
ATOM 3160 N N . ALA A 1 429 ? -14.168 -6.099 32.204 1.00 96.81 429 ALA A N 1
ATOM 3161 C CA . ALA A 1 429 ? -14.688 -5.250 31.142 1.00 96.81 429 ALA A CA 1
ATOM 3162 C C . ALA A 1 429 ? -14.551 -3.758 31.479 1.00 96.81 429 ALA A C 1
ATOM 3164 O O . ALA A 1 429 ? -14.022 -2.996 30.671 1.00 96.81 429 ALA A O 1
ATOM 3165 N N . GLU A 1 430 ? -14.964 -3.342 32.677 1.00 97.25 430 GLU A N 1
ATOM 3166 C CA . GLU A 1 430 ? -14.941 -1.935 33.097 1.00 97.25 430 GLU A CA 1
ATOM 3167 C C . GLU A 1 430 ? -13.514 -1.366 33.169 1.00 97.25 430 GLU A C 1
ATOM 3169 O O . GLU A 1 430 ? -13.220 -0.317 32.579 1.00 97.25 430 GLU A O 1
ATOM 3174 N N . GLU A 1 431 ? -12.598 -2.082 33.830 1.00 97.75 431 GLU A N 1
ATOM 3175 C CA . GLU A 1 431 ? -11.201 -1.657 33.948 1.00 97.75 431 GLU A CA 1
ATOM 3176 C C . GLU A 1 431 ? -10.527 -1.594 32.569 1.00 97.75 431 GLU A C 1
ATOM 3178 O O . GLU A 1 431 ? -9.825 -0.623 32.252 1.00 97.75 431 GLU A O 1
ATOM 3183 N N . PHE A 1 432 ? -10.754 -2.604 31.725 1.00 98.50 432 PHE A N 1
ATOM 3184 C CA . PHE A 1 432 ? -10.207 -2.639 30.374 1.00 98.50 432 PHE A CA 1
ATOM 3185 C C . PHE A 1 432 ? -10.726 -1.469 29.535 1.00 98.50 432 PHE A C 1
ATOM 3187 O O . PHE A 1 432 ? -9.916 -0.765 28.926 1.00 98.50 432 PHE A O 1
ATOM 3194 N N . MET A 1 433 ? -12.046 -1.248 29.514 1.00 98.50 433 MET A N 1
ATOM 3195 C CA . MET A 1 433 ? -12.707 -0.189 28.741 1.00 98.50 433 MET A CA 1
ATOM 3196 C C . MET A 1 433 ? -12.214 1.203 29.144 1.00 98.50 433 MET A C 1
ATOM 3198 O O . MET A 1 433 ? -11.888 2.018 28.278 1.00 98.50 433 MET A O 1
ATOM 3202 N N . THR A 1 434 ? -12.060 1.446 30.446 1.00 98.25 434 THR A N 1
ATOM 3203 C CA . THR A 1 434 ? -11.505 2.701 30.967 1.00 98.25 434 THR A CA 1
ATOM 3204 C C . THR A 1 434 ? -10.075 2.915 30.472 1.00 98.25 434 THR A C 1
ATOM 3206 O O . THR A 1 434 ? -9.748 3.962 29.909 1.00 98.25 434 THR A O 1
ATOM 3209 N N . LYS A 1 435 ? -9.210 1.903 30.610 1.00 98.19 435 LYS A N 1
ATOM 3210 C CA . LYS A 1 435 ? -7.801 2.011 30.209 1.00 98.19 435 LYS A CA 1
ATOM 3211 C C . LYS A 1 435 ? -7.616 2.135 28.697 1.00 98.19 435 LYS A C 1
ATOM 3213 O O . LYS A 1 435 ? -6.762 2.907 28.269 1.00 98.19 435 LYS A O 1
ATOM 3218 N N . ILE A 1 436 ? -8.366 1.398 27.874 1.00 98.44 436 ILE A N 1
ATOM 3219 C CA . ILE A 1 436 ? -8.239 1.498 26.409 1.00 98.44 436 ILE A CA 1
ATOM 3220 C C . ILE A 1 436 ? -8.752 2.844 25.887 1.00 98.44 436 ILE A C 1
ATOM 3222 O O . ILE A 1 436 ? -8.124 3.410 24.993 1.00 98.44 436 ILE A O 1
ATOM 3226 N N . ALA A 1 437 ? -9.822 3.393 26.474 1.00 98.44 437 ALA A N 1
ATOM 3227 C CA . ALA A 1 437 ? -10.299 4.738 26.161 1.00 98.44 437 ALA A CA 1
ATOM 3228 C C . ALA A 1 437 ? -9.246 5.798 26.522 1.00 98.44 437 ALA A C 1
ATOM 3230 O O . ALA A 1 437 ? -8.943 6.676 25.714 1.00 98.44 437 ALA A O 1
ATOM 3231 N N . ASP A 1 438 ? -8.613 5.674 27.690 1.00 98.06 438 ASP A N 1
ATOM 3232 C CA . ASP A 1 438 ? -7.523 6.559 28.101 1.00 98.06 438 ASP A CA 1
ATOM 3233 C C . ASP A 1 438 ? -6.310 6.483 27.170 1.00 98.06 438 ASP A C 1
ATOM 3235 O O . ASP A 1 438 ? -5.766 7.522 26.787 1.00 98.06 438 ASP A O 1
ATOM 3239 N N . ARG A 1 439 ? -5.915 5.275 26.747 1.00 97.81 439 ARG A N 1
ATOM 3240 C CA . ARG A 1 439 ? -4.859 5.096 25.740 1.00 97.81 439 ARG A CA 1
ATOM 3241 C C . ARG A 1 439 ? -5.234 5.751 24.417 1.00 97.81 439 ARG A C 1
ATOM 3243 O O . ARG A 1 439 ? -4.399 6.436 23.838 1.00 97.81 439 ARG A O 1
ATOM 3250 N N . ALA A 1 440 ? -6.467 5.565 23.945 1.00 97.69 440 ALA A N 1
ATOM 3251 C CA . ALA A 1 440 ? -6.935 6.166 22.698 1.00 97.69 440 ALA A CA 1
ATOM 3252 C C . ALA A 1 440 ? -6.827 7.702 22.733 1.00 97.69 440 ALA A C 1
ATOM 3254 O O . ALA A 1 440 ? -6.311 8.289 21.787 1.00 97.69 440 ALA A O 1
ATOM 3255 N N . ARG A 1 441 ? -7.214 8.342 23.848 1.00 96.19 441 ARG A N 1
ATOM 3256 C CA . ARG A 1 441 ? -7.124 9.806 24.019 1.00 96.19 441 ARG A CA 1
ATOM 3257 C C . ARG A 1 441 ? -5.687 10.318 24.155 1.00 96.19 441 ARG A C 1
ATOM 3259 O O . ARG A 1 441 ? -5.353 11.352 23.591 1.00 96.19 441 ARG A O 1
ATOM 3266 N N . LYS A 1 442 ? -4.855 9.639 24.953 1.00 95.88 442 LYS A N 1
ATOM 3267 C CA . LYS A 1 442 ? -3.558 10.173 25.420 1.00 95.88 442 LYS A CA 1
ATOM 3268 C C . LYS A 1 442 ? -2.360 9.690 24.603 1.00 95.88 442 LYS A C 1
ATOM 3270 O O . LYS A 1 442 ? -1.344 10.372 24.547 1.00 95.88 442 LYS A O 1
ATOM 3275 N N . GLU A 1 443 ? -2.436 8.499 24.009 1.00 96.12 443 GLU A N 1
ATOM 3276 C CA . GLU A 1 443 ? -1.271 7.821 23.424 1.00 96.12 443 GLU A CA 1
ATOM 3277 C C . GLU A 1 443 ? -1.281 7.762 21.894 1.00 96.12 443 GLU A C 1
ATOM 3279 O O . GLU A 1 443 ? -0.290 7.296 21.329 1.00 96.12 443 GLU A O 1
ATOM 3284 N N . TRP A 1 444 ? -2.348 8.221 21.230 1.00 96.31 444 TRP A N 1
ATOM 3285 C CA . TRP A 1 444 ? -2.510 8.176 19.768 1.00 96.31 444 TRP A CA 1
ATOM 3286 C C . TRP A 1 444 ? -2.782 9.560 19.160 1.00 96.31 444 TRP A C 1
ATOM 3288 O O . TRP A 1 444 ? -3.833 9.762 18.552 1.00 96.31 444 TRP A O 1
ATOM 3298 N N . PRO A 1 445 ? -1.841 10.517 19.294 1.00 95.38 445 PRO A N 1
ATOM 3299 C CA . PRO A 1 445 ? -1.969 11.821 18.657 1.00 95.38 445 PRO A CA 1
ATOM 3300 C C . PRO A 1 445 ? -2.092 11.673 17.137 1.00 95.38 445 PRO A C 1
ATOM 3302 O O . PRO A 1 445 ? -1.289 10.981 16.490 1.00 95.38 445 PRO A O 1
ATOM 3305 N N . VAL A 1 446 ? -3.120 12.330 16.602 1.00 97.12 446 VAL A N 1
ATOM 3306 C CA . VAL A 1 446 ? -3.445 12.382 15.177 1.00 97.12 446 VAL A CA 1
ATOM 3307 C C . VAL A 1 446 ? -2.734 13.566 14.540 1.00 97.12 446 VAL A C 1
ATOM 3309 O O . VAL A 1 446 ? -2.687 14.641 15.130 1.00 97.12 446 VAL A O 1
ATOM 3312 N N . GLY A 1 447 ? -2.193 13.393 13.338 1.00 96.00 447 GLY A N 1
ATOM 3313 C CA . GLY A 1 447 ? -1.571 14.499 12.619 1.00 96.00 447 GLY A CA 1
ATOM 3314 C C . GLY A 1 447 ? -0.896 14.088 11.323 1.00 96.00 447 GLY A C 1
ATOM 3315 O O . GLY A 1 447 ? -0.984 12.941 10.885 1.00 96.00 447 GLY A O 1
ATOM 3316 N N . ASP A 1 448 ? -0.205 15.056 10.730 1.00 94.62 448 ASP A N 1
ATOM 3317 C CA . ASP A 1 448 ? 0.681 14.843 9.591 1.00 94.62 448 ASP A CA 1
ATOM 3318 C C . ASP A 1 448 ? 1.762 13.812 9.949 1.00 94.62 448 ASP A C 1
ATOM 3320 O O . ASP A 1 448 ? 2.507 13.978 10.918 1.00 94.62 448 ASP A O 1
ATOM 3324 N N . GLY A 1 449 ? 1.852 12.744 9.155 1.00 94.88 449 GLY A N 1
ATOM 3325 C CA . GLY A 1 449 ? 2.782 11.647 9.388 1.00 94.88 449 GLY A CA 1
ATOM 3326 C C . GLY A 1 449 ? 4.262 12.044 9.330 1.00 94.88 449 GLY A C 1
ATOM 3327 O O . GLY A 1 449 ? 5.101 11.279 9.815 1.00 94.88 449 GLY A O 1
ATOM 3328 N N . MET A 1 450 ? 4.591 13.213 8.770 1.00 95.25 450 MET A N 1
ATOM 3329 C CA . MET A 1 450 ? 5.950 13.763 8.749 1.00 95.25 450 MET A CA 1
ATOM 3330 C C . MET A 1 450 ? 6.352 14.461 10.055 1.00 95.25 450 MET A C 1
ATOM 3332 O O . MET A 1 450 ? 7.543 14.689 10.272 1.00 95.25 450 MET A O 1
ATOM 3336 N N . LYS A 1 451 ? 5.398 14.800 10.931 1.00 95.38 451 LYS A N 1
ATOM 3337 C CA . LYS A 1 451 ? 5.681 15.480 12.202 1.00 95.38 451 LYS A CA 1
ATOM 3338 C C . LYS A 1 451 ? 6.120 14.493 13.283 1.00 95.38 451 LYS A C 1
ATOM 3340 O O . LYS A 1 451 ? 5.565 13.404 13.432 1.00 95.38 451 LYS A O 1
ATOM 3345 N N . GLU A 1 452 ? 7.103 14.902 14.080 1.00 93.75 452 GLU A N 1
ATOM 3346 C CA . GLU A 1 452 ? 7.564 14.124 15.229 1.00 93.75 452 GLU A CA 1
ATOM 3347 C C . GLU A 1 452 ? 6.453 13.974 16.283 1.00 93.75 452 GLU A C 1
ATOM 3349 O O . GLU A 1 452 ? 5.625 14.862 16.479 1.00 93.75 452 GLU A O 1
ATOM 3354 N N . GLY A 1 453 ? 6.408 12.819 16.951 1.00 93.00 453 GLY A N 1
ATOM 3355 C CA . GLY A 1 453 ? 5.427 12.527 18.000 1.00 93.00 453 GLY A CA 1
ATOM 3356 C C . GLY A 1 453 ? 4.051 12.068 17.502 1.00 93.00 453 GLY A C 1
ATOM 3357 O O . GLY A 1 453 ? 3.314 11.459 18.280 1.00 93.00 453 GLY A O 1
ATOM 3358 N N . VAL A 1 454 ? 3.718 12.262 16.221 1.00 95.94 454 VAL A N 1
ATOM 3359 C CA . VAL A 1 454 ? 2.476 11.750 15.621 1.00 95.94 454 VAL A CA 1
ATOM 3360 C C . VAL A 1 454 ? 2.502 10.222 15.562 1.00 95.94 454 VAL A C 1
ATOM 3362 O O . VAL A 1 454 ? 3.466 9.608 15.101 1.00 95.94 454 VAL A O 1
ATOM 3365 N N . LYS A 1 455 ? 1.414 9.586 16.008 1.00 96.31 455 LYS A N 1
ATOM 3366 C CA . LYS A 1 455 ? 1.265 8.118 16.006 1.00 96.31 455 LYS A CA 1
ATOM 3367 C C . LYS A 1 455 ? 0.135 7.619 15.121 1.00 96.31 455 LYS A C 1
ATOM 3369 O O . LYS A 1 455 ? 0.097 6.428 14.804 1.00 96.31 455 LYS A O 1
ATOM 3374 N N . MET A 1 456 ? -0.757 8.500 14.682 1.00 97.62 456 MET A N 1
ATOM 3375 C CA . MET A 1 456 ? -1.832 8.148 13.766 1.00 97.62 456 MET A CA 1
ATOM 3376 C C . MET A 1 456 ? -1.965 9.200 12.663 1.00 97.62 456 MET A C 1
ATOM 3378 O O . MET A 1 456 ? -2.153 10.378 12.939 1.00 97.62 456 MET A O 1
ATOM 3382 N N . GLY A 1 457 ? -1.838 8.758 11.412 1.00 96.88 457 GLY A N 1
ATOM 3383 C CA . GLY A 1 457 ? -2.052 9.595 10.231 1.00 96.88 457 GLY A CA 1
ATOM 3384 C C . GLY A 1 457 ? -3.524 9.638 9.803 1.00 96.88 457 GLY A C 1
ATOM 3385 O O . GLY A 1 457 ? -4.387 9.107 10.512 1.00 96.88 457 GLY A O 1
ATOM 3386 N N . PRO A 1 458 ? -3.831 10.226 8.635 1.00 97.06 458 PRO A N 1
ATOM 3387 C CA . PRO A 1 458 ? -5.178 10.233 8.085 1.00 97.06 458 PRO A CA 1
ATOM 3388 C C . PRO A 1 458 ? -5.601 8.845 7.575 1.00 97.06 458 PRO A C 1
ATOM 3390 O O . PRO A 1 458 ? -4.795 7.931 7.369 1.00 97.06 458 PRO A O 1
ATOM 3393 N N . LEU A 1 459 ? -6.901 8.693 7.334 1.00 97.38 459 LEU A N 1
ATOM 3394 C CA . LEU A 1 459 ? -7.426 7.635 6.472 1.00 97.38 459 LEU A CA 1
ATOM 3395 C C . LEU A 1 459 ? -7.014 7.904 5.022 1.00 97.38 459 LEU A C 1
ATOM 3397 O O . LEU A 1 459 ? -6.742 9.036 4.655 1.00 97.38 459 LEU A O 1
ATOM 3401 N N . HIS A 1 460 ? -6.969 6.867 4.190 1.00 94.12 460 HIS A N 1
ATOM 3402 C CA . HIS A 1 460 ? -6.383 6.927 2.846 1.00 94.12 460 HIS A CA 1
ATOM 3403 C C . HIS A 1 460 ? -7.276 7.553 1.775 1.00 94.12 460 HIS A C 1
ATOM 3405 O O . HIS A 1 460 ? -6.796 7.853 0.696 1.00 94.12 460 HIS A O 1
ATOM 3411 N N . THR A 1 461 ? -8.584 7.689 2.007 1.00 90.38 461 THR A N 1
ATOM 3412 C CA . THR A 1 461 ? -9.493 8.437 1.115 1.00 90.38 461 THR A CA 1
ATOM 3413 C C . THR A 1 461 ? -10.607 9.091 1.914 1.00 90.38 461 THR A C 1
ATOM 3415 O O . THR A 1 461 ? -11.015 8.565 2.953 1.00 90.38 461 THR A O 1
ATOM 3418 N N . GLU A 1 462 ? -11.175 10.177 1.385 1.00 93.19 462 GLU A N 1
ATOM 3419 C CA . GLU A 1 462 ? -12.393 10.779 1.935 1.00 93.19 462 GLU A CA 1
ATOM 3420 C C . GLU A 1 462 ? -13.513 9.740 2.027 1.00 93.19 462 GLU A C 1
ATOM 3422 O O . GLU A 1 462 ? -14.157 9.602 3.065 1.00 93.19 462 GLU A O 1
ATOM 3427 N N . LYS A 1 463 ? -13.685 8.950 0.959 1.00 91.94 463 LYS A N 1
ATOM 3428 C CA . LYS A 1 463 ? -14.658 7.857 0.904 1.00 91.94 463 LYS A CA 1
ATOM 3429 C C . LYS A 1 463 ? -14.447 6.860 2.042 1.00 91.94 463 LYS A C 1
ATOM 3431 O O . LYS A 1 463 ? -15.417 6.456 2.676 1.00 91.94 463 LYS A O 1
ATOM 3436 N N . GLN A 1 464 ? -13.203 6.462 2.312 1.00 94.19 464 GLN A N 1
ATOM 3437 C CA . GLN A 1 464 ? -12.903 5.535 3.401 1.00 94.19 464 GLN A CA 1
ATOM 3438 C C . GLN A 1 464 ? -13.221 6.153 4.767 1.00 94.19 464 GLN A C 1
ATOM 3440 O O . GLN A 1 464 ? -13.809 5.470 5.605 1.00 94.19 464 GLN A O 1
ATOM 3445 N N . ARG A 1 465 ? -12.908 7.439 4.981 1.00 96.56 465 ARG A N 1
ATOM 3446 C CA . ARG A 1 465 ? -13.319 8.154 6.198 1.00 96.56 465 ARG A CA 1
ATOM 3447 C C . ARG A 1 465 ? -14.834 8.174 6.357 1.00 96.56 465 ARG A C 1
ATOM 3449 O O . ARG A 1 465 ? -15.324 7.753 7.400 1.00 96.56 465 ARG A O 1
ATOM 3456 N N . ALA A 1 466 ? -15.567 8.562 5.318 1.00 96.69 466 ALA A N 1
ATOM 3457 C CA . ALA A 1 466 ? -17.027 8.611 5.340 1.00 96.69 466 ALA A CA 1
ATOM 3458 C C . ALA A 1 466 ? -17.659 7.240 5.647 1.00 96.69 466 ALA A C 1
ATOM 3460 O O . ALA A 1 466 ? -18.632 7.158 6.396 1.00 96.69 466 ALA A O 1
ATOM 3461 N N . VAL A 1 467 ? -17.090 6.143 5.125 1.00 97.00 467 VAL A N 1
ATOM 3462 C CA . VAL A 1 467 ? -17.544 4.781 5.456 1.00 97.00 467 VAL A CA 1
ATOM 3463 C C . VAL A 1 467 ? -17.390 4.504 6.950 1.00 97.00 467 VAL A C 1
ATOM 3465 O O . VAL A 1 467 ? -18.360 4.085 7.578 1.00 97.00 467 VAL A O 1
ATOM 3468 N N . VAL A 1 468 ? -16.221 4.775 7.533 1.00 98.00 468 VAL A N 1
ATOM 3469 C CA . VAL A 1 468 ? -15.959 4.510 8.959 1.00 98.00 468 VAL A CA 1
ATOM 3470 C C . VAL A 1 468 ? -16.828 5.402 9.851 1.00 98.00 468 VAL A C 1
ATOM 3472 O O . VAL A 1 468 ? -17.440 4.906 10.795 1.00 98.00 468 VAL A O 1
ATOM 3475 N N . GLU A 1 469 ? -16.970 6.686 9.513 1.00 98.19 469 GLU A N 1
ATOM 3476 C CA . GLU A 1 469 ? -17.882 7.617 10.196 1.00 98.19 469 GLU A CA 1
ATOM 3477 C C . GLU A 1 469 ? -19.330 7.106 10.161 1.00 98.19 469 GLU A C 1
ATOM 3479 O O . GLU A 1 469 ? -20.010 7.100 11.185 1.00 98.19 469 GLU A O 1
ATOM 3484 N N . SER A 1 470 ? -19.791 6.595 9.014 1.00 98.19 470 SER A N 1
ATOM 3485 C CA . SER A 1 470 ? -21.146 6.045 8.881 1.00 98.19 470 SER A CA 1
ATOM 3486 C C . SER A 1 470 ? -21.364 4.751 9.675 1.00 98.19 470 SER A C 1
ATOM 3488 O O . SER A 1 470 ? -22.473 4.512 10.148 1.00 98.19 470 SER A O 1
ATOM 3490 N N . GLN A 1 471 ? -20.328 3.920 9.838 1.00 98.25 471 GLN A N 1
ATOM 3491 C CA . GLN A 1 471 ? -20.387 2.710 10.665 1.00 98.25 471 GLN A CA 1
ATOM 3492 C C . GLN A 1 471 ? -20.496 3.077 12.151 1.00 98.25 471 GLN A C 1
ATOM 3494 O O . GLN A 1 471 ? -21.338 2.527 12.858 1.00 98.25 471 GLN A O 1
ATOM 3499 N N . VAL A 1 472 ? -19.698 4.050 12.606 1.00 98.38 472 VAL A N 1
ATOM 3500 C CA . VAL A 1 472 ? -19.775 4.590 13.973 1.00 98.38 472 VAL A CA 1
ATOM 3501 C C . VAL A 1 472 ? -21.144 5.222 14.232 1.00 98.38 472 VAL A C 1
ATOM 3503 O O . VAL A 1 472 ? -21.773 4.918 15.243 1.00 98.38 472 VAL A O 1
ATOM 3506 N N . ALA A 1 473 ? -21.644 6.046 13.308 1.00 98.12 473 ALA A N 1
ATOM 3507 C CA . ALA A 1 473 ? -22.949 6.690 13.437 1.00 98.12 473 ALA A CA 1
ATOM 3508 C C . ALA A 1 473 ? -24.108 5.679 13.496 1.00 98.12 473 ALA A C 1
ATOM 3510 O O . ALA A 1 473 ? -25.023 5.852 14.300 1.00 98.12 473 ALA A O 1
ATOM 3511 N N . ASP A 1 474 ? -24.067 4.612 12.687 1.00 98.44 474 ASP A N 1
ATOM 3512 C CA . ASP A 1 474 ? -25.050 3.521 12.745 1.00 98.44 474 ASP A CA 1
ATOM 3513 C C . ASP A 1 474 ? -25.036 2.817 14.110 1.00 98.44 474 ASP A C 1
ATOM 3515 O O . ASP A 1 474 ? -26.092 2.654 14.721 1.00 98.44 474 ASP A O 1
ATOM 3519 N N . ALA A 1 475 ? -23.854 2.471 14.630 1.00 97.94 475 ALA A N 1
ATOM 3520 C CA . ALA A 1 475 ? -23.732 1.840 15.942 1.00 97.94 475 ALA A CA 1
ATOM 3521 C C . ALA A 1 475 ? -24.288 2.738 17.063 1.00 97.94 475 ALA A C 1
ATOM 3523 O O . ALA A 1 475 ? -25.074 2.271 17.889 1.00 97.94 475 ALA A O 1
ATOM 3524 N N . VAL A 1 476 ? -23.945 4.031 17.063 1.00 98.12 476 VAL A N 1
ATOM 3525 C CA . VAL A 1 476 ? -24.435 5.001 18.061 1.00 98.12 476 VAL A CA 1
ATOM 3526 C C . VAL A 1 476 ? -25.950 5.180 17.971 1.00 98.12 476 VAL A C 1
ATOM 3528 O O . VAL A 1 476 ? -26.633 5.131 18.992 1.00 98.12 476 VAL A O 1
ATOM 3531 N N . LYS A 1 477 ? -26.507 5.306 16.759 1.00 97.88 477 LYS A N 1
ATOM 3532 C CA . LYS A 1 477 ? -27.962 5.399 16.544 1.00 97.88 477 LYS A CA 1
ATOM 3533 C C . LYS A 1 477 ? -28.714 4.191 17.115 1.00 97.88 477 LYS A C 1
ATOM 3535 O O . LYS A 1 477 ? -29.865 4.325 17.519 1.00 97.88 477 LYS A O 1
ATOM 3540 N N . ARG A 1 478 ? -28.071 3.023 17.143 1.00 97.38 478 ARG A N 1
ATOM 3541 C CA . ARG A 1 478 ? -28.629 1.766 17.660 1.00 97.38 478 ARG A CA 1
ATOM 3542 C C . ARG A 1 478 ? -28.348 1.527 19.150 1.00 97.38 478 ARG A C 1
ATOM 3544 O O . ARG A 1 478 ? -28.747 0.489 19.664 1.00 97.38 478 ARG A O 1
ATOM 3551 N N . GLY A 1 479 ? -27.698 2.464 19.843 1.00 96.81 479 GLY A N 1
ATOM 3552 C CA . GLY A 1 479 ? -27.488 2.413 21.294 1.00 96.81 479 GLY A CA 1
ATOM 3553 C C . GLY A 1 479 ? -26.047 2.177 21.754 1.00 96.81 479 GLY A C 1
ATOM 3554 O O . GLY A 1 479 ? -25.820 2.111 22.961 1.00 96.81 479 GLY A O 1
ATOM 3555 N N . ALA A 1 480 ? -25.071 2.091 20.841 1.00 97.81 480 ALA A N 1
ATOM 3556 C CA . ALA A 1 480 ? -23.663 2.010 21.229 1.00 97.81 480 ALA A CA 1
ATOM 3557 C C . ALA A 1 480 ? -23.201 3.291 21.938 1.00 97.81 480 ALA A C 1
ATOM 3559 O O . ALA A 1 480 ? -23.583 4.404 21.562 1.00 97.81 480 ALA A O 1
ATOM 3560 N N . LYS A 1 481 ? -22.310 3.147 22.920 1.00 98.12 481 LYS A N 1
ATOM 3561 C CA . LYS A 1 481 ? -21.726 4.273 23.660 1.00 98.12 481 LYS A CA 1
ATOM 3562 C C . LYS A 1 481 ? -20.310 4.553 23.180 1.00 98.12 481 LYS A C 1
ATOM 3564 O O . LYS A 1 481 ? -19.482 3.648 23.113 1.00 98.12 481 LYS A O 1
ATOM 3569 N N . VAL A 1 482 ? -20.010 5.817 22.888 1.00 98.38 482 VAL A N 1
ATOM 3570 C CA . VAL A 1 482 ? -18.650 6.259 22.546 1.00 98.38 482 VAL A CA 1
ATOM 3571 C C . VAL A 1 482 ? -17.873 6.515 23.834 1.00 98.38 482 VAL A C 1
ATOM 3573 O O . VAL A 1 482 ? -18.193 7.431 24.588 1.00 98.38 482 VAL A O 1
ATOM 3576 N N . LEU A 1 483 ? -16.839 5.713 24.083 1.00 98.31 483 LEU A N 1
ATOM 3577 C CA . LEU A 1 483 ? -15.962 5.856 25.247 1.00 98.31 483 LEU A CA 1
ATOM 3578 C C . LEU A 1 483 ? -14.822 6.846 24.985 1.00 98.31 483 LEU A C 1
ATOM 3580 O O . LEU A 1 483 ? -14.385 7.556 25.889 1.00 98.31 483 LEU A O 1
ATOM 3584 N N . ALA A 1 484 ? -14.325 6.907 23.752 1.00 98.19 484 ALA A N 1
ATOM 3585 C CA . ALA A 1 484 ? -13.308 7.858 23.309 1.00 98.19 484 ALA A CA 1
ATOM 3586 C C . ALA A 1 484 ? -13.447 8.118 21.805 1.00 98.19 484 ALA A C 1
ATOM 3588 O O . ALA A 1 484 ? -13.883 7.228 21.073 1.00 98.19 484 ALA A O 1
ATOM 3589 N N . GLY A 1 485 ? -13.040 9.307 21.358 1.00 97.31 485 GLY A N 1
ATOM 3590 C CA . GLY A 1 485 ? -13.036 9.692 19.949 1.00 97.31 485 GLY A CA 1
ATOM 3591 C C . GLY A 1 485 ? -14.439 9.880 19.367 1.00 97.31 485 GLY A C 1
ATOM 3592 O O . GLY A 1 485 ? -15.319 10.477 19.987 1.00 97.31 485 GLY A O 1
ATOM 3593 N N . GLY A 1 486 ? -14.658 9.322 18.175 1.00 93.75 486 GLY A N 1
ATOM 3594 C CA . GLY A 1 486 ? -15.940 9.340 17.466 1.00 93.75 486 GLY A CA 1
ATOM 3595 C C . GLY A 1 486 ? -16.140 10.556 16.566 1.00 93.75 486 GLY A C 1
ATOM 3596 O O . GLY A 1 486 ? -17.216 10.710 15.990 1.00 93.75 486 GLY A O 1
ATOM 3597 N N . LYS A 1 487 ? -15.125 11.416 16.438 1.00 95.06 487 LYS A N 1
ATOM 3598 C CA . LYS A 1 487 ? -15.184 12.663 15.673 1.00 95.06 487 LYS A CA 1
ATOM 3599 C C . LYS A 1 487 ? -13.938 12.850 14.805 1.00 95.06 487 LYS A C 1
ATOM 3601 O O . LYS A 1 487 ? -12.979 12.073 14.853 1.00 95.06 487 LYS A O 1
ATOM 3606 N N . ARG A 1 488 ? -13.977 13.893 13.979 1.00 96.06 488 ARG A N 1
ATOM 3607 C CA . ARG A 1 488 ? -12.786 14.444 13.325 1.00 96.06 488 ARG A CA 1
ATOM 3608 C C . ARG A 1 488 ? -12.034 15.300 14.352 1.00 96.06 488 ARG A C 1
ATOM 3610 O O . ARG A 1 488 ? -12.709 15.996 15.107 1.00 96.06 488 ARG A O 1
ATOM 3617 N N . PRO A 1 489 ? -10.692 15.261 14.386 1.00 94.62 489 PRO A N 1
ATOM 3618 C CA . PRO A 1 489 ? -9.926 16.143 15.260 1.00 94.62 489 PRO A CA 1
ATOM 3619 C C . PRO A 1 489 ? -10.158 17.618 14.892 1.00 94.62 489 PRO A C 1
ATOM 3621 O O . PRO A 1 489 ? -10.341 17.950 13.719 1.00 94.62 489 PRO A O 1
ATOM 3624 N N . GLU A 1 490 ? -10.166 18.486 15.902 1.00 92.50 490 GLU A N 1
ATOM 3625 C CA . GLU A 1 490 ? -10.373 19.932 15.764 1.00 92.50 490 GLU A CA 1
ATOM 3626 C C . GLU A 1 490 ? -9.039 20.666 15.570 1.00 92.50 490 GLU A C 1
ATOM 3628 O O . GLU A 1 490 ? -8.033 20.292 16.169 1.00 92.50 490 GLU A O 1
ATOM 3633 N N . GLY A 1 491 ? -9.025 21.724 14.754 1.00 90.88 491 GLY A N 1
ATOM 3634 C CA . GLY A 1 491 ? -7.829 22.533 14.487 1.00 90.88 491 GLY A CA 1
ATOM 3635 C C . GLY A 1 491 ? -7.632 22.827 13.000 1.00 90.88 491 GLY A C 1
ATOM 3636 O O . GLY A 1 491 ? -8.064 22.058 12.137 1.00 90.88 491 GLY A O 1
ATOM 3637 N N . LYS A 1 492 ? -6.967 23.948 12.693 1.00 87.81 492 LYS A N 1
ATOM 3638 C CA . LYS A 1 492 ? -6.728 24.394 11.306 1.00 87.81 492 LYS A CA 1
ATOM 3639 C C . LYS A 1 492 ? -5.899 23.382 10.511 1.00 87.81 492 LYS A C 1
ATOM 3641 O O . LYS A 1 492 ? -6.065 23.240 9.305 1.00 87.81 492 LYS A O 1
ATOM 3646 N N . GLU A 1 493 ? -5.019 22.646 11.180 1.00 86.62 493 GLU A N 1
ATOM 3647 C CA . GLU A 1 493 ? -4.182 21.605 10.586 1.00 86.62 493 GLU A CA 1
ATOM 3648 C C . GLU A 1 493 ? -4.965 20.368 10.117 1.00 86.62 493 GLU A C 1
ATOM 3650 O O . GLU A 1 493 ? -4.444 19.594 9.314 1.00 86.62 493 GLU A O 1
ATOM 3655 N N . PHE A 1 494 ? -6.205 20.184 10.580 1.00 92.12 494 PHE A N 1
ATOM 3656 C CA . PHE A 1 494 ? -7.053 19.045 10.222 1.00 92.12 494 PHE A CA 1
ATOM 3657 C C . PHE A 1 494 ? -8.116 19.385 9.168 1.00 92.12 494 PHE A C 1
ATOM 3659 O O . PHE A 1 494 ? -8.811 18.482 8.700 1.00 92.12 494 PHE A O 1
ATOM 3666 N N . GLU A 1 495 ? -8.219 20.655 8.752 1.00 83.75 495 GLU A N 1
ATOM 3667 C CA . GLU A 1 495 ? -9.115 21.096 7.669 1.00 83.75 495 GLU A CA 1
ATOM 3668 C C . GLU A 1 495 ? -8.759 20.425 6.334 1.00 83.75 495 GLU A C 1
ATOM 3670 O O . GLU A 1 495 ? -9.638 20.088 5.538 1.00 83.75 495 GLU A O 1
ATOM 3675 N N . LYS A 1 496 ? -7.461 20.186 6.107 1.00 80.75 496 LYS A N 1
ATOM 3676 C CA . LYS A 1 496 ? -6.928 19.526 4.913 1.00 80.75 496 LYS A CA 1
ATOM 3677 C C . LYS A 1 496 ? -6.494 18.104 5.251 1.00 80.75 496 LYS A C 1
ATOM 3679 O O . LYS A 1 496 ? -5.461 17.896 5.876 1.00 80.75 496 LYS A O 1
ATOM 3684 N N . GLY A 1 497 ? -7.281 17.122 4.820 1.00 86.88 497 GLY A N 1
ATOM 3685 C CA . GLY A 1 497 ? -6.978 15.701 4.982 1.00 86.88 497 GLY A CA 1
ATOM 3686 C C . GLY A 1 497 ? -8.142 14.891 5.543 1.00 86.88 497 GLY A C 1
ATOM 3687 O O . GLY A 1 497 ? -9.230 15.394 5.839 1.00 86.88 497 GLY A O 1
ATOM 3688 N N . TRP A 1 498 ? -7.923 13.585 5.671 1.00 95.38 498 TRP A N 1
ATOM 3689 C CA . TRP A 1 498 ? -8.971 12.621 6.012 1.00 95.38 498 TRP A CA 1
ATOM 3690 C C . TRP A 1 498 ? -8.771 12.041 7.412 1.00 95.38 498 TRP A C 1
ATOM 3692 O O . TRP A 1 498 ? -8.773 10.830 7.617 1.00 95.38 498 TRP A O 1
ATOM 3702 N N . TYR A 1 499 ? -8.578 12.926 8.386 1.00 97.50 499 TYR A N 1
ATOM 3703 C CA . TYR A 1 499 ? -8.323 12.558 9.776 1.00 97.50 499 TYR A CA 1
ATOM 3704 C C . TYR A 1 499 ? -9.584 12.103 10.517 1.00 97.50 499 TYR A C 1
ATOM 3706 O O . TYR A 1 499 ? -10.693 12.549 10.218 1.00 97.50 499 TYR A O 1
ATOM 3714 N N . MET A 1 500 ? -9.383 11.228 11.503 1.00 97.25 500 MET A N 1
ATOM 3715 C CA . MET A 1 500 ? -10.393 10.747 12.445 1.00 97.25 500 MET A CA 1
ATOM 3716 C C . MET A 1 500 ? -9.709 10.394 13.770 1.00 97.25 500 MET A C 1
ATOM 3718 O O . MET A 1 500 ? -8.591 9.874 13.766 1.00 97.25 500 MET A O 1
ATOM 3722 N N . GLU A 1 501 ? -10.367 10.665 14.894 1.00 97.88 501 GLU A N 1
ATOM 3723 C CA . GLU A 1 501 ? -9.853 10.334 16.224 1.00 97.88 501 GLU A CA 1
ATOM 3724 C C . GLU A 1 501 ? -9.836 8.821 16.492 1.00 97.88 501 GLU A C 1
ATOM 3726 O O . GLU A 1 501 ? -10.650 8.054 15.964 1.00 97.88 501 GLU A O 1
ATOM 3731 N N . ALA A 1 502 ? -8.930 8.386 17.373 1.00 98.19 502 ALA A N 1
ATOM 3732 C CA . ALA A 1 502 ? -8.898 7.014 17.864 1.00 98.19 502 ALA A CA 1
ATOM 3733 C C . ALA A 1 502 ? -10.183 6.732 18.657 1.00 98.19 502 ALA A C 1
ATOM 3735 O O . ALA A 1 502 ? -10.395 7.268 19.744 1.00 98.19 502 ALA A O 1
ATOM 3736 N N . THR A 1 503 ? -11.057 5.909 18.084 1.00 98.62 503 THR A N 1
ATOM 3737 C CA . THR A 1 503 ? -12.437 5.749 18.536 1.00 98.62 503 THR A CA 1
ATOM 3738 C C . THR A 1 503 ? -12.641 4.402 19.220 1.00 98.62 503 THR A C 1
ATOM 3740 O O . THR A 1 503 ? -12.276 3.356 18.679 1.00 98.62 503 THR A O 1
ATOM 3743 N N . VAL A 1 504 ? -13.259 4.415 20.400 1.00 98.69 504 VAL A N 1
ATOM 3744 C CA . VAL A 1 504 ? -13.605 3.215 21.177 1.00 98.69 504 VAL A CA 1
ATOM 3745 C C . VAL A 1 504 ? -15.092 3.249 21.496 1.00 98.69 504 VAL A C 1
ATOM 3747 O O . VAL A 1 504 ? -15.578 4.255 22.014 1.00 98.69 504 VAL A O 1
ATOM 3750 N N . LEU A 1 505 ? -15.797 2.154 21.215 1.00 98.50 505 LEU A N 1
ATOM 3751 C CA . LEU A 1 505 ? -17.218 2.002 21.504 1.00 98.50 505 LEU A CA 1
ATOM 3752 C C . LEU A 1 505 ? -17.482 0.771 22.370 1.00 98.50 505 LEU A C 1
ATOM 3754 O O . LEU A 1 505 ? -16.896 -0.288 22.141 1.00 98.50 505 LEU A O 1
ATOM 3758 N N . SER A 1 506 ? -18.407 0.911 23.314 1.00 97.56 506 SER A N 1
ATOM 3759 C CA . SER A 1 506 ? -19.012 -0.189 24.068 1.00 97.56 506 SER A CA 1
ATOM 3760 C C . SER A 1 506 ? -20.490 -0.330 23.720 1.00 97.56 506 SER A C 1
ATOM 3762 O O . SER A 1 506 ? -21.051 0.506 23.007 1.00 97.56 506 SER A O 1
ATOM 3764 N N . ASP A 1 507 ? -21.119 -1.386 24.237 1.00 94.56 507 ASP A N 1
ATOM 3765 C CA . ASP A 1 507 ? -22.542 -1.674 24.032 1.00 94.56 507 ASP A CA 1
ATOM 3766 C C . ASP A 1 507 ? -22.917 -1.713 22.538 1.00 94.56 507 ASP A C 1
ATOM 3768 O O . ASP A 1 507 ? -23.999 -1.288 22.141 1.00 94.56 507 ASP A O 1
ATOM 3772 N N . VAL A 1 508 ? -21.992 -2.177 21.684 1.00 95.62 508 VAL A N 1
ATOM 3773 C CA . VAL A 1 508 ? -22.184 -2.192 20.229 1.00 95.62 508 VAL A CA 1
ATOM 3774 C C . VAL A 1 508 ? -23.199 -3.277 19.858 1.00 95.62 508 VAL A C 1
ATOM 3776 O O . VAL A 1 508 ? -22.945 -4.453 20.128 1.00 95.62 508 VAL A O 1
ATOM 3779 N N . PRO A 1 509 ? -24.322 -2.929 19.202 1.00 93.50 509 PRO A N 1
ATOM 3780 C CA . PRO A 1 509 ? -25.323 -3.915 18.805 1.00 93.50 509 PRO A CA 1
ATOM 3781 C C . PRO A 1 509 ? -24.771 -4.927 17.796 1.00 93.50 509 PRO A C 1
ATOM 3783 O O . PRO A 1 509 ? -24.040 -4.567 16.864 1.00 93.50 509 PRO A O 1
ATOM 3786 N N . GLU A 1 510 ? -25.133 -6.202 17.954 1.00 89.25 510 GLU A N 1
ATOM 3787 C CA . GLU A 1 510 ? -24.628 -7.300 17.113 1.00 89.25 510 GLU A CA 1
ATOM 3788 C C . GLU A 1 510 ? -25.080 -7.199 15.646 1.00 89.25 510 GLU A C 1
ATOM 3790 O O . GLU A 1 510 ? -24.392 -7.693 14.756 1.00 89.25 510 GLU A O 1
ATOM 3795 N N . ASP A 1 511 ? -26.190 -6.508 15.379 1.00 90.75 511 ASP A N 1
ATOM 3796 C CA . ASP A 1 511 ? -26.731 -6.267 14.038 1.00 90.75 511 ASP A CA 1
ATOM 3797 C C . ASP A 1 511 ? -26.262 -4.939 13.410 1.00 90.75 511 ASP A C 1
ATOM 3799 O O . ASP A 1 511 ? -26.641 -4.614 12.283 1.00 90.75 511 ASP A O 1
ATOM 3803 N N . SER A 1 512 ? -25.431 -4.165 14.117 1.00 94.81 512 SER A N 1
ATOM 3804 C CA . SER A 1 512 ? -24.871 -2.921 13.587 1.00 94.81 512 SER A CA 1
ATOM 3805 C C . SER A 1 512 ? -23.884 -3.184 12.449 1.00 94.81 512 SER A C 1
ATOM 3807 O O . SER A 1 512 ? -23.279 -4.259 12.320 1.00 94.81 512 SER A O 1
ATOM 3809 N N . ARG A 1 513 ? -23.649 -2.159 11.632 1.00 95.44 513 ARG A N 1
ATOM 3810 C CA . ARG A 1 513 ? -22.662 -2.223 10.548 1.00 95.44 513 ARG A CA 1
ATOM 3811 C C . ARG A 1 513 ? -21.247 -2.470 11.070 1.00 95.44 513 ARG A C 1
ATOM 3813 O O . ARG A 1 513 ? -20.491 -3.183 10.426 1.00 95.44 513 ARG A O 1
ATOM 3820 N N . MET A 1 514 ? -20.894 -1.964 12.256 1.00 93.62 514 MET A N 1
ATOM 3821 C CA . MET A 1 514 ? -19.588 -2.245 12.877 1.00 93.62 514 MET A CA 1
ATOM 3822 C C . MET A 1 514 ? -19.392 -3.720 13.255 1.00 93.62 514 MET A C 1
ATOM 3824 O O . MET A 1 514 ? -18.255 -4.191 13.292 1.00 93.62 514 MET A O 1
ATOM 3828 N N . SER A 1 515 ? -20.477 -4.442 13.539 1.00 91.69 515 SER A N 1
ATOM 3829 C CA . SER A 1 515 ? -20.445 -5.867 13.891 1.00 91.69 515 SER A CA 1
ATOM 3830 C C . SER A 1 515 ? -20.408 -6.774 12.659 1.00 91.69 515 SER A C 1
ATOM 3832 O O . SER A 1 515 ? -19.784 -7.838 12.685 1.00 91.69 515 SER A O 1
ATOM 3834 N N . THR A 1 516 ? -21.061 -6.355 11.573 1.00 90.81 516 THR A N 1
ATOM 3835 C CA . THR A 1 516 ? -21.309 -7.186 10.382 1.00 90.81 516 THR A CA 1
ATOM 3836 C C . THR A 1 516 ? -20.377 -6.884 9.206 1.00 90.81 516 THR A C 1
ATOM 3838 O O . THR A 1 516 ? -20.061 -7.786 8.425 1.00 90.81 516 THR A O 1
ATOM 3841 N N . GLU A 1 517 ? -19.889 -5.650 9.087 1.00 93.19 517 GLU A N 1
ATOM 3842 C CA . GLU A 1 517 ? -18.965 -5.208 8.041 1.00 93.19 517 GLU A CA 1
ATOM 3843 C C . GLU A 1 517 ? -17.515 -5.140 8.553 1.00 93.19 517 GLU A C 1
ATOM 3845 O O . GLU A 1 517 ? -17.229 -5.118 9.750 1.00 93.19 517 GLU A O 1
ATOM 3850 N N . GLU A 1 518 ? -16.554 -5.077 7.630 1.00 93.31 518 GLU A N 1
ATOM 3851 C CA . GLU A 1 518 ? -15.165 -4.784 7.983 1.00 93.31 518 GLU A CA 1
ATOM 3852 C C . GLU A 1 518 ? -14.998 -3.301 8.363 1.00 93.31 518 GLU A C 1
ATOM 3854 O O . GLU A 1 518 ? -15.152 -2.404 7.530 1.00 93.31 518 GLU A O 1
ATOM 3859 N N . VAL A 1 519 ? -14.604 -3.042 9.615 1.00 95.44 519 VAL A N 1
ATOM 3860 C CA . VAL A 1 519 ? -14.208 -1.703 10.079 1.00 95.44 519 VAL A CA 1
ATOM 3861 C C . VAL A 1 519 ? -12.741 -1.448 9.726 1.00 95.44 519 VAL A C 1
ATOM 3863 O O . VAL A 1 519 ? -11.815 -1.832 10.455 1.00 95.44 519 VAL A O 1
ATOM 3866 N N . PHE A 1 520 ? -12.519 -0.791 8.590 1.00 96.44 520 PHE A N 1
ATOM 3867 C CA . PHE A 1 520 ? -11.191 -0.458 8.062 1.00 96.44 520 PHE A CA 1
ATOM 3868 C C . PHE A 1 520 ? -10.798 0.998 8.375 1.00 96.44 520 PHE A C 1
ATOM 3870 O O . PHE A 1 520 ? -10.542 1.804 7.482 1.00 96.44 520 PHE A O 1
ATOM 3877 N N . GLY A 1 521 ? -10.804 1.344 9.663 1.00 97.25 521 GLY A N 1
ATOM 3878 C CA . GLY A 1 521 ? -10.424 2.663 10.181 1.00 97.25 521 GLY A CA 1
ATOM 3879 C C . GLY A 1 521 ? -10.223 2.661 11.698 1.00 97.25 521 GLY A C 1
ATOM 3880 O O . GLY A 1 521 ? -10.296 1.596 12.304 1.00 97.25 521 GLY A O 1
ATOM 3881 N N . PRO A 1 522 ? -9.965 3.797 12.359 1.00 97.62 522 PRO A N 1
ATOM 3882 C CA . PRO A 1 522 ? -9.532 3.815 13.756 1.00 97.62 522 PRO A CA 1
ATOM 3883 C C . PRO A 1 522 ? -10.706 3.708 14.748 1.00 97.62 522 PRO A C 1
ATOM 3885 O O . PRO A 1 522 ? -10.768 4.468 15.705 1.00 97.62 522 PRO A O 1
ATOM 3888 N N . ALA A 1 523 ? -11.636 2.768 14.542 1.00 98.19 523 ALA A N 1
ATOM 3889 C CA . ALA A 1 523 ? -12.811 2.562 15.393 1.00 98.19 523 ALA A CA 1
ATOM 3890 C C . ALA A 1 523 ? -12.881 1.129 15.947 1.00 98.19 523 ALA A C 1
ATOM 3892 O O . ALA A 1 523 ? -12.807 0.154 15.195 1.00 98.19 523 ALA A O 1
ATOM 3893 N N . LEU A 1 524 ? -12.994 1.009 17.273 1.00 97.81 524 LEU A N 1
ATOM 3894 C CA . LEU A 1 524 ? -12.929 -0.245 18.024 1.00 97.81 524 LEU A CA 1
ATOM 3895 C C . LEU A 1 524 ? -14.269 -0.570 18.697 1.00 97.81 524 LEU A C 1
ATOM 3897 O O . LEU A 1 524 ? -14.576 0.042 19.720 1.00 97.81 524 LEU A O 1
ATOM 3901 N N . PRO A 1 525 ? -15.041 -1.540 18.186 1.00 97.31 525 PRO A N 1
ATOM 3902 C CA . PRO A 1 525 ? -16.196 -2.066 18.894 1.00 97.31 525 PRO A CA 1
ATOM 3903 C C . PRO A 1 525 ? -15.769 -3.099 19.951 1.00 97.31 525 PRO A C 1
ATOM 3905 O O . PRO A 1 525 ? -14.978 -4.013 19.675 1.00 97.31 525 PRO A O 1
ATOM 3908 N N . ILE A 1 526 ? -16.308 -2.947 21.159 1.00 97.50 526 ILE A N 1
ATOM 3909 C CA . ILE A 1 526 ? -16.107 -3.838 22.304 1.00 97.50 526 ILE A CA 1
ATOM 3910 C C . ILE A 1 526 ? -17.430 -4.527 22.649 1.00 97.50 526 ILE A C 1
ATOM 3912 O O . ILE A 1 526 ? -18.476 -3.885 22.740 1.00 97.50 526 ILE A O 1
ATOM 3916 N N . PHE A 1 527 ? -17.349 -5.833 22.882 1.00 96.25 527 PHE A N 1
ATOM 3917 C CA . PHE A 1 527 ? -18.446 -6.708 23.268 1.00 96.25 527 PHE A CA 1
ATOM 3918 C C . PHE A 1 527 ? -18.095 -7.401 24.584 1.00 96.25 527 PHE A C 1
ATOM 3920 O O . PHE A 1 527 ? -16.961 -7.846 24.774 1.00 96.25 527 PHE A O 1
ATOM 3927 N N . ILE A 1 528 ? -19.074 -7.523 25.473 1.00 97.19 528 ILE A N 1
ATOM 3928 C CA . ILE A 1 528 ? -18.936 -8.261 26.729 1.00 97.19 528 ILE A CA 1
ATOM 3929 C C . ILE A 1 528 ? -19.504 -9.669 26.523 1.00 97.19 528 ILE A C 1
ATOM 3931 O O . ILE A 1 528 ? -20.511 -9.841 25.831 1.00 97.19 528 ILE A O 1
ATOM 3935 N N . VAL A 1 529 ? -18.816 -10.672 27.058 1.00 96.25 529 VAL A N 1
ATOM 3936 C CA . VAL A 1 529 ? -19.176 -12.093 26.967 1.00 96.25 529 VAL A CA 1
ATOM 3937 C C . VAL A 1 529 ? -19.011 -12.755 28.327 1.00 96.25 529 VAL A C 1
ATOM 3939 O O . VAL A 1 529 ? -18.132 -12.375 29.104 1.00 96.25 529 VAL A O 1
ATOM 3942 N N . LYS A 1 530 ? -19.833 -13.766 28.603 1.00 95.94 530 LYS A N 1
ATOM 3943 C CA . LYS A 1 530 ? -19.848 -14.447 29.904 1.00 95.94 530 LYS A CA 1
ATOM 3944 C C . LYS A 1 530 ? -18.631 -15.353 30.105 1.00 95.94 530 LYS A C 1
ATOM 3946 O O . LYS A 1 530 ? -18.121 -15.495 31.210 1.00 95.94 530 LYS A O 1
ATOM 3951 N N . ASP A 1 531 ? -18.201 -16.009 29.028 1.00 94.75 531 ASP A N 1
ATOM 3952 C CA . ASP A 1 531 ? -17.185 -17.048 29.051 1.00 94.75 531 ASP A CA 1
ATOM 3953 C C . ASP A 1 531 ? -16.510 -17.218 27.684 1.00 94.75 531 ASP A C 1
ATOM 3955 O O . ASP A 1 531 ? -16.806 -16.562 26.679 1.00 94.75 531 ASP A O 1
ATOM 3959 N N . LEU A 1 532 ? -15.551 -18.134 27.670 1.00 95.75 532 LEU A N 1
ATOM 3960 C CA . LEU A 1 532 ? -14.720 -18.425 26.518 1.00 95.75 532 LEU A CA 1
ATOM 3961 C C . LEU A 1 532 ? -15.486 -19.081 25.369 1.00 95.75 532 LEU A C 1
ATOM 3963 O O . LEU A 1 532 ? -15.156 -18.843 24.206 1.00 95.75 532 LEU A O 1
ATOM 3967 N N . ASP A 1 533 ? -16.480 -19.909 25.682 1.00 97.31 533 ASP A N 1
ATOM 3968 C CA . ASP A 1 533 ? -17.256 -20.624 24.673 1.00 97.31 533 ASP A CA 1
ATOM 3969 C C . ASP A 1 533 ? -18.150 -19.641 23.909 1.00 97.31 533 ASP A C 1
ATOM 3971 O O . ASP A 1 533 ? -18.189 -19.673 22.674 1.00 97.31 533 ASP A O 1
ATOM 3975 N N . GLU A 1 534 ? -18.781 -18.696 24.613 1.00 95.56 534 GLU A N 1
ATOM 3976 C CA . GLU A 1 534 ? -19.504 -17.585 23.993 1.00 95.56 534 GLU A CA 1
ATOM 3977 C C . GLU A 1 534 ? -18.566 -16.709 23.151 1.00 95.56 534 GLU A C 1
ATOM 3979 O O . GLU A 1 534 ? -18.875 -16.405 21.994 1.00 95.56 534 GLU A O 1
ATOM 3984 N N . ALA A 1 535 ? -17.394 -16.352 23.689 1.00 94.38 535 ALA A N 1
ATOM 3985 C CA . ALA A 1 535 ? -16.402 -15.551 22.976 1.00 94.38 535 ALA A CA 1
ATOM 3986 C C . ALA A 1 535 ? -15.984 -16.203 21.648 1.00 94.38 535 ALA A C 1
ATOM 3988 O O . ALA A 1 535 ? -15.926 -15.539 20.611 1.00 94.38 535 ALA A O 1
ATOM 3989 N N . ILE A 1 536 ? -15.722 -17.515 21.656 1.00 94.88 536 ILE A N 1
ATOM 3990 C CA . ILE A 1 536 ? -15.355 -18.287 20.461 1.00 94.88 536 ILE A CA 1
ATOM 3991 C C . ILE A 1 536 ? -16.526 -18.358 19.476 1.00 94.88 536 ILE A C 1
ATOM 3993 O O . ILE A 1 536 ? -16.311 -18.220 18.267 1.00 94.88 536 ILE A O 1
ATOM 3997 N N . ALA A 1 537 ? -17.753 -18.569 19.957 1.00 94.19 537 ALA A N 1
ATOM 3998 C CA . ALA A 1 537 ? -18.937 -18.606 19.103 1.00 94.19 537 ALA A CA 1
ATOM 3999 C C . ALA A 1 537 ? -19.131 -17.269 18.368 1.00 94.19 537 ALA A C 1
ATOM 4001 O O . ALA A 1 537 ? -19.215 -17.254 17.137 1.00 94.19 537 ALA A O 1
ATOM 4002 N N . LYS A 1 538 ? -19.091 -16.144 19.093 1.00 91.62 538 LYS A N 1
ATOM 4003 C CA . LYS A 1 538 ? -19.233 -14.791 18.526 1.00 91.62 538 LYS A CA 1
ATOM 4004 C C . LYS A 1 538 ? -18.065 -14.398 17.622 1.00 91.62 538 LYS A C 1
ATOM 4006 O O . LYS A 1 538 ? -18.265 -13.847 16.539 1.00 91.62 538 LYS A O 1
ATOM 4011 N N . ALA A 1 539 ? -16.836 -14.747 17.999 1.00 91.25 539 ALA A N 1
ATOM 4012 C CA . ALA A 1 539 ? -15.658 -14.539 17.162 1.00 91.25 539 ALA A CA 1
ATOM 4013 C C . ALA A 1 539 ? -15.808 -15.204 15.780 1.00 91.25 539 ALA A C 1
ATOM 4015 O O . ALA A 1 539 ? -15.481 -14.581 14.765 1.00 91.25 539 ALA A O 1
ATOM 4016 N N . ASN A 1 540 ? -16.357 -16.423 15.740 1.00 90.94 540 ASN A N 1
ATOM 4017 C CA . ASN A 1 540 ? -16.583 -17.197 14.515 1.00 90.94 540 ASN A CA 1
ATOM 4018 C C . ASN A 1 540 ? -17.875 -16.835 13.761 1.00 90.94 540 ASN A C 1
ATOM 4020 O O . ASN A 1 540 ? -18.035 -17.254 12.615 1.00 90.94 540 ASN A O 1
ATOM 4024 N N . ALA A 1 541 ? -18.781 -16.059 14.361 1.00 88.12 541 ALA A N 1
ATOM 4025 C CA . ALA A 1 541 ? -20.014 -15.578 13.737 1.00 88.12 541 ALA A CA 1
ATOM 4026 C C . ALA A 1 541 ? -19.746 -14.410 12.765 1.00 88.12 541 ALA A C 1
ATOM 4028 O O . ALA A 1 541 ? -20.328 -13.335 12.862 1.00 88.12 541 ALA A O 1
ATOM 4029 N N . SER A 1 542 ? -18.821 -14.606 11.825 1.00 82.75 542 SER A N 1
ATOM 4030 C CA . SER A 1 542 ? -18.464 -13.631 10.798 1.00 82.75 542 SER A CA 1
ATOM 4031 C C . SER A 1 542 ? -18.264 -14.328 9.457 1.00 82.75 542 SER A C 1
ATOM 4033 O O . SER A 1 542 ? -17.784 -15.459 9.389 1.00 82.75 542 SER A O 1
ATOM 4035 N N . VAL A 1 543 ? -18.596 -13.639 8.363 1.00 81.31 543 VAL A N 1
ATOM 4036 C CA . VAL A 1 543 ? -18.244 -14.092 7.005 1.00 81.31 543 VAL A CA 1
ATOM 4037 C C . VAL A 1 543 ? -16.741 -13.977 6.730 1.00 81.31 543 VAL A C 1
ATOM 4039 O O . VAL A 1 543 ? -16.243 -14.538 5.753 1.00 81.31 543 VAL A O 1
ATOM 4042 N N . TYR A 1 544 ? -16.022 -13.242 7.582 1.00 71.56 544 TYR A N 1
ATOM 4043 C CA . TYR A 1 544 ? -14.591 -13.010 7.488 1.00 71.56 544 TYR A CA 1
ATOM 4044 C C . TYR A 1 544 ? -13.790 -14.024 8.310 1.00 71.56 544 TYR A C 1
ATOM 4046 O O . TYR A 1 544 ? -14.189 -14.450 9.389 1.00 71.56 544 TYR A O 1
ATOM 4054 N N . GLY A 1 545 ? -12.593 -14.338 7.823 1.00 57.31 545 GLY A N 1
ATOM 4055 C CA . GLY A 1 545 ? -11.584 -15.096 8.551 1.00 57.31 545 GLY A CA 1
ATOM 4056 C C . GLY A 1 545 ? -10.266 -15.037 7.784 1.00 57.31 545 GLY A C 1
ATOM 4057 O O . GLY A 1 545 ? -10.132 -15.759 6.796 1.00 57.31 545 GLY A O 1
ATOM 4058 N N . PRO A 1 546 ? -9.269 -14.230 8.193 1.00 39.50 546 PRO A N 1
ATOM 4059 C CA . PRO A 1 546 ? -8.013 -14.076 7.443 1.00 39.50 546 PRO A CA 1
ATOM 4060 C C . PRO A 1 546 ? -7.094 -15.308 7.523 1.00 39.50 546 PRO A C 1
ATOM 4062 O O . PRO A 1 546 ? -5.908 -15.248 7.218 1.00 39.50 546 PRO A O 1
ATOM 4065 N N . THR A 1 547 ? -7.638 -16.458 7.931 1.00 30.27 547 THR A N 1
ATOM 4066 C CA . THR A 1 547 ? -6.887 -17.691 8.159 1.00 30.27 547 THR A CA 1
ATOM 4067 C C . THR A 1 547 ? -7.623 -18.933 7.653 1.00 30.27 547 THR A C 1
ATOM 4069 O O . THR A 1 547 ? -7.550 -19.965 8.302 1.00 30.27 547 THR A O 1
ATOM 4072 N N . VAL A 1 548 ? -8.325 -18.899 6.513 1.00 23.75 548 VAL A N 1
ATOM 4073 C CA . VAL A 1 548 ? -8.724 -20.148 5.829 1.00 23.75 548 VAL A CA 1
ATOM 4074 C C . VAL A 1 548 ? -8.715 -19.982 4.311 1.00 23.75 548 VAL A C 1
ATOM 4076 O O . VAL A 1 548 ? -9.564 -19.318 3.721 1.00 23.75 548 VAL A O 1
ATOM 4079 N N . SER A 1 549 ? -7.799 -20.700 3.661 1.00 22.73 549 SER A N 1
ATOM 4080 C CA . SER A 1 549 ? -7.952 -21.095 2.264 1.00 22.73 549 SER A CA 1
ATOM 4081 C C . SER A 1 549 ? -9.153 -22.040 2.153 1.00 22.73 549 SER A C 1
ATOM 4083 O O . SER A 1 549 ? -9.054 -23.204 2.529 1.00 22.73 549 SER A O 1
ATOM 4085 N N . GLY A 1 550 ? -10.288 -21.516 1.688 1.00 23.56 550 GLY A N 1
ATOM 4086 C CA . GLY A 1 550 ? -11.419 -22.255 1.119 1.00 23.56 550 GLY A CA 1
ATOM 4087 C C . GLY A 1 550 ? -11.830 -23.574 1.791 1.00 23.56 550 GLY A C 1
ATOM 4088 O O . GLY A 1 550 ? -11.443 -24.639 1.326 1.00 23.56 550 GLY A O 1
ATOM 4089 N N . ARG A 1 551 ? -12.709 -23.506 2.799 1.00 22.09 551 ARG A N 1
ATOM 4090 C CA . ARG A 1 551 ? -13.929 -24.336 2.960 1.00 22.09 551 ARG A CA 1
ATOM 4091 C C . ARG A 1 551 ? -14.555 -24.099 4.337 1.00 22.09 551 ARG A C 1
ATOM 4093 O O . ARG A 1 551 ? -13.849 -24.003 5.335 1.00 22.09 551 ARG A O 1
ATOM 4100 N N . ARG A 1 552 ? -15.896 -24.119 4.382 1.00 26.69 552 ARG A N 1
ATOM 4101 C CA . ARG A 1 552 ? -16.682 -24.488 5.571 1.00 26.69 552 ARG A CA 1
ATOM 4102 C C . ARG A 1 552 ? -16.166 -25.843 6.073 1.00 26.69 552 ARG A C 1
ATOM 4104 O O . ARG A 1 552 ? -16.513 -26.881 5.521 1.00 26.69 552 ARG A O 1
ATOM 4111 N N . SER A 1 553 ? -15.331 -25.839 7.099 1.00 24.25 553 SER A N 1
ATOM 4112 C CA . SER A 1 553 ? -15.157 -26.992 7.977 1.00 24.25 553 SER A CA 1
ATOM 4113 C C . SER A 1 553 ? -14.843 -26.457 9.361 1.00 24.25 553 SER A C 1
ATOM 4115 O O . SER A 1 553 ? -13.808 -25.815 9.545 1.00 24.25 553 SER A O 1
ATOM 4117 N N . GLY A 1 554 ? -15.745 -26.702 10.310 1.00 31.83 554 GLY A N 1
ATOM 4118 C CA . GLY A 1 554 ? -15.496 -26.435 11.716 1.00 31.83 554 GLY A CA 1
ATOM 4119 C C . GLY A 1 554 ? -14.196 -27.111 12.135 1.00 31.83 554 GLY A C 1
ATOM 4120 O O . GLY A 1 554 ? -14.093 -28.336 12.158 1.00 31.83 554 GLY A O 1
ATOM 4121 N N . ARG A 1 555 ? -13.182 -26.307 12.441 1.00 23.75 555 ARG A N 1
ATOM 4122 C CA . ARG A 1 555 ? -12.018 -26.748 13.199 1.00 23.75 555 ARG A CA 1
ATOM 4123 C C . ARG A 1 555 ? -12.055 -26.003 14.519 1.00 23.75 555 ARG A C 1
ATOM 4125 O O . ARG A 1 555 ? -11.916 -24.786 14.542 1.00 23.75 555 ARG A O 1
ATOM 4132 N N . ARG A 1 556 ? -12.257 -26.776 15.593 1.00 26.06 556 ARG A N 1
ATOM 4133 C CA . ARG A 1 556 ? -11.998 -26.385 16.980 1.00 26.06 556 ARG A CA 1
ATOM 4134 C C . ARG A 1 556 ? -10.720 -25.551 17.026 1.00 26.06 556 ARG A C 1
ATOM 4136 O O . ARG A 1 556 ? -9.656 -26.030 16.628 1.00 26.06 556 ARG A O 1
ATOM 4143 N N . THR A 1 557 ? -10.842 -24.325 17.515 1.00 29.05 557 THR A N 1
ATOM 4144 C CA . THR A 1 557 ? -9.727 -23.528 18.014 1.00 29.05 557 THR A CA 1
ATOM 4145 C C . THR A 1 557 ? -8.904 -24.411 18.949 1.00 29.05 557 THR A C 1
ATOM 4147 O O . THR A 1 557 ? -9.391 -24.933 19.948 1.00 29.05 557 THR A O 1
ATOM 4150 N N . SER A 1 558 ? -7.651 -24.668 18.584 1.00 24.28 558 SER A N 1
ATOM 4151 C CA . SER A 1 558 ? -6.737 -25.458 19.398 1.00 24.28 558 SER A CA 1
ATOM 4152 C C . SER A 1 558 ? -6.325 -24.651 20.629 1.00 24.28 558 SER A C 1
ATOM 4154 O O . SER A 1 558 ? -5.301 -23.970 20.612 1.00 24.28 558 SER A O 1
ATOM 4156 N N . GLN A 1 559 ? -7.103 -24.728 21.705 1.00 28.39 559 GLN A N 1
ATOM 4157 C CA . GLN A 1 559 ? -6.636 -24.378 23.041 1.00 28.39 559 GLN A CA 1
ATOM 4158 C C . GLN A 1 559 ? -5.973 -25.600 23.670 1.00 28.39 559 GLN A C 1
ATOM 4160 O O . GLN A 1 559 ? -6.628 -26.553 24.087 1.00 28.39 559 GLN A O 1
ATOM 4165 N N . LYS A 1 560 ? -4.642 -25.580 23.756 1.00 25.81 560 LYS A N 1
ATOM 4166 C CA . LYS A 1 560 ? -3.924 -26.441 24.696 1.00 25.81 560 LYS A CA 1
ATOM 4167 C C . LYS A 1 560 ? -3.979 -25.780 26.075 1.00 25.81 560 LYS A C 1
ATOM 4169 O O . LYS A 1 560 ? -3.194 -24.878 26.344 1.00 25.81 560 LYS A O 1
ATOM 4174 N N . ARG A 1 561 ? -4.863 -26.267 26.954 1.00 25.52 561 ARG A N 1
ATOM 4175 C CA . ARG A 1 561 ? -4.652 -26.208 28.410 1.00 25.52 561 ARG A CA 1
ATOM 4176 C C . ARG A 1 561 ? -3.344 -26.948 28.713 1.00 25.52 561 ARG A C 1
ATOM 4178 O O . ARG A 1 561 ? -3.257 -28.150 28.470 1.00 25.52 561 ARG A O 1
ATOM 4185 N N . ALA A 1 562 ? -2.324 -26.255 29.210 1.00 25.14 562 ALA A N 1
ATOM 4186 C CA . ALA A 1 562 ? -1.162 -26.912 29.802 1.00 25.14 562 ALA A CA 1
ATOM 4187 C C . ALA A 1 562 ? -1.512 -27.293 31.251 1.00 25.14 562 ALA A C 1
ATOM 4189 O O . ALA A 1 562 ? -1.879 -26.429 32.043 1.00 25.14 562 ALA A O 1
ATOM 4190 N N . ARG A 1 563 ? -1.450 -28.589 31.582 1.00 21.75 563 ARG A N 1
ATOM 4191 C CA . ARG A 1 563 ? -1.550 -29.085 32.967 1.00 21.75 563 ARG A CA 1
ATOM 4192 C C . ARG A 1 563 ? -0.342 -28.586 33.782 1.00 21.75 563 ARG A C 1
ATOM 4194 O O . ARG A 1 563 ? 0.765 -28.614 33.241 1.00 21.75 563 ARG A O 1
ATOM 4201 N N . PRO A 1 564 ? -0.508 -28.181 35.054 1.00 23.98 564 PRO A N 1
ATOM 4202 C CA . PRO A 1 564 ? 0.621 -27.824 35.908 1.00 23.98 564 PRO A CA 1
ATOM 4203 C C . PRO A 1 564 ? 1.377 -29.093 36.347 1.00 23.98 564 PRO A C 1
ATOM 4205 O O . PRO A 1 564 ? 0.730 -30.112 36.608 1.00 23.98 564 PRO A O 1
ATOM 4208 N N . PRO A 1 565 ? 2.721 -29.079 36.436 1.00 28.25 565 PRO A N 1
ATOM 4209 C CA . PRO A 1 565 ? 3.460 -30.185 37.023 1.00 28.25 565 PRO A CA 1
ATOM 4210 C C . PRO A 1 565 ? 3.398 -30.116 38.554 1.00 28.25 565 PRO A C 1
ATOM 4212 O O . PRO A 1 565 ? 3.602 -29.066 39.163 1.00 28.25 565 PRO A O 1
ATOM 4215 N N . SER A 1 566 ? 3.119 -31.268 39.157 1.00 23.44 566 SER A N 1
ATOM 4216 C CA . SER A 1 566 ? 3.207 -31.535 40.588 1.00 23.44 566 SER A CA 1
ATOM 4217 C C . SER A 1 566 ? 4.650 -31.452 41.101 1.00 23.44 566 SER A C 1
ATOM 4219 O O . SER A 1 566 ? 5.611 -31.763 40.402 1.00 23.44 566 SER A O 1
ATOM 4221 N N . SER A 1 567 ? 4.764 -31.039 42.357 1.00 25.73 567 SER A N 1
ATOM 4222 C CA . SER A 1 567 ? 5.961 -30.802 43.164 1.00 25.73 567 SER A CA 1
ATOM 4223 C C . SER A 1 567 ? 6.854 -32.023 43.443 1.00 25.73 567 SER A C 1
ATOM 4225 O O . SER A 1 567 ? 6.343 -33.041 43.900 1.00 25.73 567 SER A O 1
ATOM 4227 N N . SER A 1 568 ? 8.182 -31.836 43.373 1.00 23.06 568 SER A N 1
ATOM 4228 C CA . SER A 1 568 ? 9.177 -32.387 44.324 1.00 23.06 568 SER A CA 1
ATOM 4229 C C . SER A 1 568 ? 10.567 -31.723 44.145 1.00 23.06 568 SER A C 1
ATOM 4231 O O . SER A 1 568 ? 11.082 -31.641 43.036 1.00 23.06 568 SER A O 1
ATOM 4233 N N . ARG A 1 569 ? 11.130 -31.214 45.255 1.00 20.59 569 ARG A N 1
ATOM 4234 C CA . ARG A 1 569 ? 12.443 -30.534 45.497 1.00 20.59 569 ARG A CA 1
ATOM 4235 C C . ARG A 1 569 ? 13.672 -31.507 45.429 1.00 20.59 569 ARG A C 1
ATOM 4237 O O . ARG A 1 569 ? 13.411 -32.698 45.312 1.00 20.59 569 ARG A O 1
ATOM 4244 N N . PRO A 1 570 ? 14.939 -31.132 45.788 1.00 32.34 570 PRO A N 1
ATOM 4245 C CA . PRO A 1 570 ? 15.838 -30.013 45.384 1.00 32.34 570 PRO A CA 1
ATOM 4246 C C . PRO A 1 570 ? 17.343 -30.428 45.146 1.00 32.34 570 PRO A C 1
ATOM 4248 O O . PRO A 1 570 ? 17.736 -31.542 45.465 1.00 32.34 570 PRO A O 1
ATOM 4251 N N . GLY A 1 571 ? 18.214 -29.481 44.724 1.00 21.14 571 GLY A N 1
ATOM 4252 C CA . GLY A 1 571 ? 19.710 -29.552 44.758 1.00 21.14 571 GLY A CA 1
ATOM 4253 C C . GLY A 1 571 ? 20.360 -29.944 43.413 1.00 21.14 571 GLY A C 1
ATOM 4254 O O . GLY A 1 571 ? 19.792 -30.754 42.704 1.00 21.14 571 GLY A O 1
ATOM 4255 N N . THR A 1 572 ? 21.485 -29.417 42.905 1.00 22.08 572 THR A N 1
ATOM 4256 C CA . THR A 1 572 ? 22.685 -28.750 43.455 1.00 22.08 572 THR A CA 1
ATOM 4257 C C . THR A 1 572 ? 23.411 -27.930 42.360 1.00 22.08 572 THR A C 1
ATOM 4259 O O . THR A 1 572 ? 23.156 -28.086 41.170 1.00 22.08 572 THR A O 1
ATOM 4262 N N . ARG A 1 573 ? 24.319 -27.041 42.792 1.00 21.41 573 ARG A N 1
ATOM 4263 C CA . ARG A 1 573 ? 25.146 -26.082 42.023 1.00 21.41 573 ARG A CA 1
ATOM 4264 C C . ARG A 1 573 ? 26.107 -26.722 40.999 1.00 21.41 573 ARG A C 1
ATOM 4266 O O . ARG A 1 573 ? 26.652 -27.784 41.262 1.00 21.41 573 ARG A O 1
ATOM 4273 N N . GLY A 1 574 ? 26.431 -25.975 39.934 1.00 22.41 574 GLY A N 1
ATOM 4274 C CA . GLY A 1 574 ? 27.601 -26.204 39.069 1.00 22.41 574 GLY A CA 1
ATOM 4275 C C . GLY A 1 574 ? 27.668 -25.241 37.872 1.00 22.41 574 GLY A C 1
ATOM 4276 O O . GLY A 1 574 ? 26.858 -25.320 36.959 1.00 22.41 574 GLY A O 1
ATOM 4277 N N . SER A 1 575 ? 28.608 -24.299 37.911 1.00 20.14 575 SER A N 1
ATOM 4278 C CA . SER A 1 575 ? 28.892 -23.223 36.947 1.00 20.14 575 SER A CA 1
ATOM 4279 C C . SER A 1 575 ? 29.758 -23.667 35.758 1.00 20.14 575 SER A C 1
ATOM 4281 O O . SER A 1 575 ? 30.750 -24.327 36.035 1.00 20.14 575 SER A O 1
ATOM 4283 N N . THR A 1 576 ? 29.480 -23.202 34.521 1.00 20.53 576 THR A N 1
ATOM 4284 C CA . THR A 1 576 ? 30.371 -22.351 33.671 1.00 20.53 576 THR A CA 1
ATOM 4285 C C . THR A 1 576 ? 29.840 -22.115 32.233 1.00 20.53 576 THR A C 1
ATOM 4287 O O . THR A 1 576 ? 29.541 -23.029 31.478 1.00 20.53 576 THR A O 1
ATOM 4290 N N . THR A 1 577 ? 29.734 -20.824 31.882 1.00 21.61 577 THR A N 1
ATOM 4291 C CA . THR A 1 577 ? 29.990 -20.160 30.577 1.00 21.61 577 THR A CA 1
ATOM 4292 C C . THR A 1 577 ? 29.568 -20.796 29.236 1.00 21.61 577 THR A C 1
ATOM 4294 O O . THR A 1 577 ? 30.333 -21.501 28.594 1.00 21.61 577 THR A O 1
ATOM 4297 N N . SER A 1 578 ? 28.441 -20.333 28.681 1.00 21.08 578 SER A N 1
ATOM 4298 C CA . SER A 1 578 ? 28.374 -19.550 27.424 1.00 21.08 578 SER A CA 1
ATOM 4299 C C . SER A 1 578 ? 26.932 -19.052 27.231 1.00 21.08 578 SER A C 1
ATOM 4301 O O . SER A 1 578 ? 25.969 -19.774 27.484 1.00 21.08 578 SER A O 1
ATOM 4303 N N . ARG A 1 579 ? 26.757 -17.765 26.900 1.00 21.73 579 ARG A N 1
ATOM 4304 C CA . ARG A 1 579 ? 25.453 -17.075 26.878 1.00 21.73 579 ARG A CA 1
ATOM 4305 C C . ARG A 1 579 ? 24.555 -17.600 25.750 1.00 21.73 579 ARG A C 1
ATOM 4307 O O . ARG A 1 579 ? 24.456 -16.992 24.691 1.00 21.73 579 ARG A O 1
ATOM 4314 N N . SER A 1 580 ? 23.832 -18.676 26.027 1.00 20.69 580 SER A N 1
ATOM 4315 C CA . SER A 1 580 ? 22.560 -19.004 25.388 1.00 20.69 580 SER A CA 1
ATOM 4316 C C . SER A 1 580 ? 21.438 -18.407 26.247 1.00 20.69 580 SER A C 1
ATOM 4318 O O . SER A 1 580 ? 21.271 -18.753 27.415 1.00 20.69 580 SER A O 1
ATOM 4320 N N . ARG A 1 581 ? 20.682 -17.436 25.720 1.00 20.47 581 ARG A N 1
ATOM 4321 C CA . ARG A 1 581 ? 19.450 -16.979 26.382 1.00 20.47 581 ARG A CA 1
ATOM 4322 C C . ARG A 1 581 ? 18.284 -17.819 25.877 1.00 20.47 581 ARG A C 1
ATOM 4324 O O . ARG A 1 581 ? 17.769 -17.598 24.786 1.00 20.47 581 ARG A O 1
ATOM 4331 N N . MET A 1 582 ? 17.902 -18.783 26.709 1.00 19.14 582 MET A N 1
ATOM 4332 C CA . MET A 1 582 ? 16.641 -19.512 26.646 1.00 19.14 582 MET A CA 1
ATOM 4333 C C . MET A 1 582 ? 15.433 -18.572 26.775 1.00 19.14 582 MET A C 1
ATOM 4335 O O . MET A 1 582 ? 15.341 -17.732 27.666 1.00 19.14 582 MET A O 1
ATOM 4339 N N . THR A 1 583 ? 14.488 -18.788 25.868 1.00 21.52 583 THR A N 1
ATOM 4340 C CA . THR A 1 583 ? 13.053 -18.980 26.119 1.00 21.52 583 THR A CA 1
ATOM 4341 C C . THR A 1 583 ? 12.614 -19.127 27.586 1.00 21.52 583 THR A C 1
ATOM 4343 O O . THR A 1 583 ? 12.917 -20.142 28.195 1.00 21.52 583 THR A O 1
ATOM 4346 N N . SER A 1 584 ? 11.777 -18.204 28.080 1.00 21.39 584 SER A N 1
ATOM 4347 C CA . SER A 1 584 ? 10.402 -18.473 28.565 1.00 21.39 584 SER A CA 1
ATOM 4348 C C . SER A 1 584 ? 9.831 -17.264 29.323 1.00 21.39 584 SER A C 1
ATOM 4350 O O . SER A 1 584 ? 10.171 -17.022 30.474 1.00 21.39 584 SER A O 1
ATOM 4352 N N . CYS A 1 585 ? 8.943 -16.520 28.664 1.00 18.22 585 CYS A N 1
ATOM 4353 C CA . CYS A 1 585 ? 7.907 -15.668 29.261 1.00 18.22 585 CYS A CA 1
ATOM 4354 C C . CYS A 1 585 ? 6.976 -15.286 28.102 1.00 18.22 585 CYS A C 1
ATOM 4356 O O . CYS A 1 585 ? 7.263 -14.357 27.349 1.00 18.22 585 CYS A O 1
ATOM 4358 N N . ARG A 1 586 ? 5.935 -16.088 27.841 1.00 21.27 586 ARG A N 1
ATOM 4359 C CA . ARG A 1 586 ? 4.995 -15.836 26.734 1.00 21.27 586 ARG A CA 1
ATOM 4360 C C . ARG A 1 586 ? 3.860 -14.950 27.233 1.00 21.27 586 ARG A C 1
ATOM 4362 O O . ARG A 1 586 ? 2.785 -15.428 27.564 1.00 21.27 586 ARG A O 1
ATOM 4369 N N . SER A 1 587 ? 4.128 -13.652 27.280 1.00 22.66 587 SER A N 1
ATOM 4370 C CA . SER A 1 587 ? 3.103 -12.623 27.154 1.00 22.66 587 SER A CA 1
ATOM 4371 C C . SER A 1 587 ? 2.661 -12.543 25.690 1.00 22.66 587 SER A C 1
ATOM 4373 O O . SER A 1 587 ? 3.481 -12.652 24.774 1.00 22.66 587 SER A O 1
ATOM 4375 N N . ALA A 1 588 ? 1.360 -12.369 25.464 1.00 23.11 588 ALA A N 1
ATOM 4376 C CA . ALA A 1 588 ? 0.779 -12.144 24.147 1.00 23.11 588 ALA A CA 1
ATOM 4377 C C . ALA A 1 588 ? 1.213 -10.771 23.596 1.00 23.11 588 ALA A C 1
ATOM 4379 O O . ALA A 1 588 ? 0.523 -9.767 23.719 1.00 23.11 588 ALA A O 1
ATOM 4380 N N . VAL A 1 589 ? 2.400 -10.735 23.001 1.00 20.70 589 VAL A N 1
ATOM 4381 C CA . VAL A 1 589 ? 2.732 -9.832 21.893 1.00 20.70 589 VAL A CA 1
ATOM 4382 C C . VAL A 1 589 ? 2.077 -10.443 20.648 1.00 20.70 589 VAL A C 1
ATOM 4384 O O . VAL A 1 589 ? 2.101 -11.677 20.549 1.00 20.70 589 VAL A O 1
ATOM 4387 N N . PRO A 1 590 ? 1.504 -9.671 19.698 1.00 22.56 590 PRO A N 1
ATOM 4388 C CA . PRO A 1 590 ? 0.961 -10.222 18.458 1.00 22.56 590 PRO A CA 1
ATOM 4389 C C . PRO A 1 590 ? 2.098 -10.813 17.618 1.00 22.56 590 PRO A C 1
ATOM 4391 O O . PRO A 1 590 ? 2.665 -10.210 16.711 1.00 22.56 590 PRO A O 1
ATOM 4394 N N . SER A 1 591 ? 2.458 -12.040 17.964 1.00 21.84 591 SER A N 1
ATOM 4395 C CA . SER A 1 591 ? 3.293 -12.915 17.180 1.00 21.84 591 SER A CA 1
ATOM 4396 C C . SER A 1 591 ? 2.375 -13.568 16.159 1.00 21.84 591 SER A C 1
ATOM 4398 O O . SER A 1 591 ? 1.620 -14.482 16.452 1.00 21.84 591 SER A O 1
ATOM 4400 N N . SER A 1 592 ? 2.469 -13.060 14.933 1.00 22.22 592 SER A N 1
ATOM 4401 C CA . SER A 1 592 ? 2.380 -13.865 13.721 1.00 22.22 592 SER A CA 1
ATOM 4402 C C . SER A 1 592 ? 1.172 -14.814 13.576 1.00 22.22 592 SER A C 1
ATOM 4404 O O . SER A 1 592 ? 1.314 -15.992 13.900 1.00 22.22 592 SER A O 1
ATOM 4406 N N . PRO A 1 593 ? 0.038 -14.399 12.970 1.00 23.03 593 PRO A N 1
ATOM 4407 C CA . PRO A 1 593 ? -1.027 -15.343 12.646 1.00 23.03 593 PRO A CA 1
ATOM 4408 C C . PRO A 1 593 ? -0.575 -16.323 11.553 1.00 23.03 593 PRO A C 1
ATOM 4410 O O . PRO A 1 593 ? -0.090 -15.953 10.476 1.00 23.03 593 PRO A O 1
ATOM 4413 N N . GLY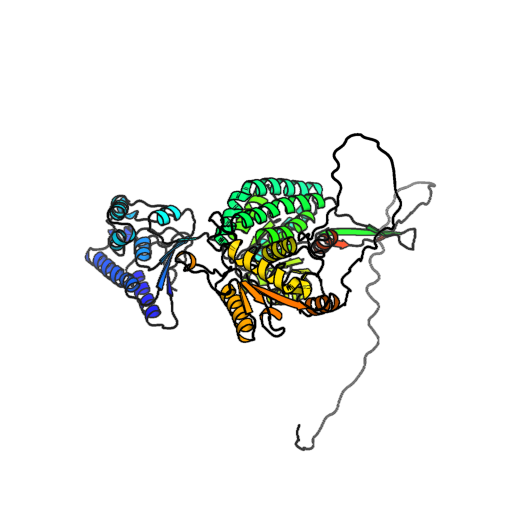 A 1 594 ? -0.670 -17.605 11.901 1.00 25.41 594 GLY A N 1
ATOM 4414 C CA . GLY A 1 594 ? -0.253 -18.756 11.120 1.00 25.41 594 GLY A CA 1
ATOM 4415 C C . GLY A 1 594 ? -1.362 -19.268 10.210 1.00 25.41 594 GLY A C 1
ATOM 4416 O O . GLY A 1 594 ? -2.179 -20.082 10.606 1.00 25.41 594 GLY A O 1
ATOM 4417 N N . SER A 1 595 ? -1.327 -18.857 8.951 1.00 24.50 595 SER A N 1
ATOM 4418 C CA . SER A 1 595 ? -1.548 -19.770 7.816 1.00 24.50 595 SER A CA 1
ATOM 4419 C C . SER A 1 595 ? -0.814 -19.234 6.594 1.00 24.50 595 SER A C 1
ATOM 4421 O O . SER A 1 595 ? -0.036 -19.970 6.000 1.00 24.50 595 SER A O 1
ATOM 4423 N N . ALA A 1 596 ? -0.856 -17.915 6.380 1.00 25.69 596 ALA A N 1
ATOM 4424 C CA . ALA A 1 596 ? 0.023 -17.201 5.458 1.00 25.69 596 ALA A CA 1
ATOM 4425 C C . ALA A 1 596 ? 1.491 -17.123 5.930 1.00 25.69 596 ALA A C 1
ATOM 4427 O O . ALA A 1 596 ? 2.336 -16.671 5.170 1.00 25.69 596 ALA A O 1
ATOM 4428 N N . ARG A 1 597 ? 1.824 -17.526 7.167 1.00 28.55 597 ARG A N 1
ATOM 4429 C CA . ARG A 1 597 ? 3.202 -17.515 7.711 1.00 28.55 597 ARG A CA 1
ATOM 4430 C C . ARG A 1 597 ? 3.882 -18.878 7.764 1.00 28.55 597 ARG A C 1
ATOM 4432 O O . ARG A 1 597 ? 5.070 -18.930 8.067 1.00 28.55 597 ARG A O 1
ATOM 4439 N N . SER A 1 598 ? 3.177 -19.978 7.489 1.00 26.95 598 SER A N 1
ATOM 4440 C CA . SER A 1 598 ? 3.876 -21.262 7.395 1.00 26.95 598 SER A CA 1
ATOM 4441 C C . SER A 1 598 ? 4.710 -21.250 6.113 1.00 26.95 598 SER A C 1
ATOM 4443 O O . SER A 1 598 ? 4.153 -21.112 5.022 1.00 26.95 598 SER A O 1
ATOM 4445 N N . THR A 1 599 ? 6.033 -21.335 6.249 1.00 34.62 599 THR A N 1
ATOM 4446 C CA . THR A 1 599 ? 7.014 -21.379 5.147 1.00 34.62 599 THR A CA 1
ATOM 4447 C C . THR A 1 599 ? 6.540 -22.300 4.025 1.00 34.62 599 THR A C 1
ATOM 4449 O O . THR A 1 599 ? 6.310 -21.849 2.907 1.00 34.62 599 THR A O 1
ATOM 4452 N N . ALA A 1 600 ? 6.166 -23.528 4.393 1.00 28.00 600 ALA A N 1
ATOM 4453 C CA . ALA A 1 600 ? 5.663 -24.547 3.478 1.00 28.00 600 ALA A CA 1
ATOM 4454 C C . ALA A 1 600 ? 4.451 -24.118 2.620 1.00 28.00 600 ALA A C 1
ATOM 4456 O O . ALA A 1 600 ? 4.316 -24.576 1.483 1.00 28.00 600 ALA A O 1
ATOM 4457 N N . SER A 1 601 ? 3.561 -23.248 3.121 1.00 31.61 601 SER A N 1
ATOM 4458 C CA . SER A 1 601 ? 2.369 -22.819 2.373 1.00 31.61 601 SER A CA 1
ATOM 4459 C C . SER A 1 601 ? 2.705 -21.840 1.247 1.00 31.61 601 SER A C 1
ATOM 4461 O O . SER A 1 601 ? 2.272 -22.063 0.117 1.00 31.61 601 SER A O 1
ATOM 4463 N N . ARG A 1 602 ? 3.530 -20.810 1.492 1.00 34.50 602 ARG A N 1
ATOM 4464 C CA . ARG A 1 602 ? 3.894 -19.821 0.459 1.00 34.50 602 ARG A CA 1
ATOM 4465 C C . ARG A 1 602 ? 4.699 -20.471 -0.661 1.00 34.50 602 ARG A C 1
ATOM 4467 O O . ARG A 1 602 ? 4.367 -20.268 -1.832 1.00 34.50 602 ARG A O 1
ATOM 4474 N N . ASP A 1 603 ? 5.632 -21.351 -0.312 1.00 36.59 603 ASP A N 1
ATOM 4475 C CA . ASP A 1 603 ? 6.434 -22.110 -1.279 1.00 36.59 603 ASP A CA 1
ATOM 4476 C C . ASP A 1 603 ? 5.562 -23.007 -2.156 1.00 36.59 603 ASP A C 1
ATOM 4478 O O . ASP A 1 603 ? 5.743 -23.080 -3.375 1.00 36.59 603 ASP A O 1
ATOM 4482 N N . SER A 1 604 ? 4.562 -23.662 -1.554 1.00 41.44 604 SER A N 1
ATOM 4483 C CA . SER A 1 604 ? 3.620 -24.501 -2.295 1.00 41.44 604 SER A CA 1
ATOM 4484 C C . SER A 1 604 ? 2.796 -23.699 -3.304 1.00 41.44 604 SER A C 1
ATOM 4486 O O . SER A 1 604 ? 2.465 -24.213 -4.372 1.00 41.44 604 SER A O 1
ATOM 4488 N N . THR A 1 605 ? 2.504 -22.425 -3.015 1.00 44.03 605 THR A N 1
ATOM 4489 C CA . THR A 1 605 ? 1.743 -21.586 -3.945 1.00 44.03 605 THR A CA 1
ATOM 4490 C C . THR A 1 605 ? 2.582 -21.112 -5.130 1.00 44.03 605 THR A C 1
ATOM 4492 O O . THR A 1 605 ? 2.020 -21.001 -6.222 1.00 44.03 605 THR A O 1
ATOM 4495 N N . ALA A 1 606 ? 3.886 -20.869 -4.931 1.00 38.59 606 ALA A N 1
ATOM 4496 C CA . ALA A 1 606 ? 4.843 -20.384 -5.937 1.00 38.59 606 ALA A CA 1
ATOM 4497 C C . ALA A 1 606 ? 5.599 -21.501 -6.685 1.00 38.59 606 ALA A C 1
ATOM 4499 O O . ALA A 1 606 ? 6.347 -21.224 -7.622 1.00 38.59 606 ALA A O 1
ATOM 4500 N N . THR A 1 607 ? 5.355 -22.768 -6.340 1.00 49.31 607 THR A N 1
ATOM 4501 C CA . THR A 1 607 ? 5.892 -23.931 -7.058 1.00 49.31 607 THR A CA 1
ATOM 4502 C C . THR A 1 607 ? 4.789 -24.852 -7.578 1.00 49.31 607 THR A C 1
ATOM 4504 O O . THR A 1 607 ? 3.678 -24.916 -7.050 1.00 49.31 607 THR A O 1
ATOM 4507 N N . SER A 1 608 ? 5.076 -25.597 -8.640 1.00 43.50 608 SER A N 1
ATOM 4508 C CA . SER A 1 608 ? 4.287 -26.751 -9.071 1.00 43.50 608 SER A CA 1
ATOM 4509 C C . SER A 1 608 ? 5.030 -28.038 -8.706 1.00 43.50 608 SER A C 1
ATOM 4511 O O . SER A 1 608 ? 6.260 -28.097 -8.785 1.00 43.50 608 SER A O 1
ATOM 4513 N N . ARG A 1 609 ? 4.292 -29.062 -8.256 1.00 45.62 609 ARG A N 1
ATOM 4514 C CA . ARG A 1 609 ? 4.842 -30.402 -8.008 1.00 45.62 609 ARG A CA 1
ATOM 4515 C C . ARG A 1 609 ? 4.663 -31.223 -9.281 1.00 45.62 609 ARG A C 1
ATOM 4517 O O . ARG A 1 609 ? 3.546 -31.333 -9.777 1.00 45.62 609 ARG A O 1
ATOM 4524 N N . ARG A 1 610 ? 5.749 -31.785 -9.804 1.00 46.06 610 ARG A N 1
ATOM 4525 C CA . ARG A 1 610 ? 5.717 -32.779 -10.888 1.00 46.06 610 ARG A CA 1
ATOM 4526 C C . ARG A 1 610 ? 6.241 -34.103 -10.361 1.00 46.06 610 ARG A C 1
ATOM 4528 O O . ARG A 1 610 ? 7.244 -34.096 -9.655 1.00 46.06 610 ARG A O 1
ATOM 4535 N N . SER A 1 611 ? 5.600 -35.202 -10.741 1.00 37.19 611 SER A N 1
ATOM 4536 C CA . SER A 1 611 ? 6.009 -36.556 -10.357 1.00 37.19 611 SER A CA 1
ATOM 4537 C C . SER A 1 611 ? 6.447 -37.341 -11.596 1.00 37.19 611 SER A C 1
ATOM 4539 O O . SER A 1 611 ? 5.604 -37.981 -12.225 1.00 37.19 611 SER A O 1
ATOM 4541 N N . PRO A 1 612 ? 7.713 -37.232 -12.037 1.00 38.88 612 PRO A N 1
ATOM 4542 C CA . PRO A 1 612 ? 8.247 -38.129 -13.056 1.00 38.88 612 PRO A CA 1
ATOM 4543 C C . PRO A 1 612 ? 8.386 -39.560 -12.510 1.00 38.88 612 PRO A C 1
ATOM 4545 O O . PRO A 1 612 ? 8.863 -39.767 -11.395 1.00 38.88 612 PRO A O 1
ATOM 4548 N N . TRP A 1 613 ? 7.990 -40.539 -13.322 1.00 30.39 613 TRP A N 1
ATOM 4549 C CA . TRP A 1 613 ? 8.167 -41.967 -13.056 1.00 30.39 613 TRP A CA 1
ATOM 4550 C C . TRP A 1 613 ? 9.352 -42.459 -13.881 1.00 30.39 613 TRP A C 1
ATOM 4552 O O . TRP A 1 613 ? 9.386 -42.222 -15.087 1.00 30.39 613 TRP A O 1
ATOM 4562 N N . CYS A 1 614 ? 10.322 -43.110 -13.242 1.00 33.06 614 CYS A N 1
ATOM 4563 C CA . CYS A 1 614 ? 11.500 -43.644 -13.919 1.00 33.06 614 CYS A CA 1
ATOM 4564 C C . CYS A 1 614 ? 11.585 -45.152 -13.658 1.00 33.06 614 CYS A C 1
ATOM 4566 O O . CYS A 1 614 ? 11.591 -45.582 -12.504 1.00 33.06 614 CYS A O 1
ATOM 4568 N N . SER A 1 615 ? 11.620 -45.956 -14.719 1.00 29.50 615 SER A N 1
ATOM 4569 C CA . SER A 1 615 ? 11.855 -47.401 -14.645 1.00 29.50 615 SER A CA 1
ATOM 4570 C C . SER A 1 615 ? 13.343 -47.686 -14.820 1.00 29.50 615 SER A C 1
ATOM 4572 O O . SER A 1 615 ? 13.934 -47.223 -15.796 1.00 29.50 615 SER A O 1
ATOM 4574 N N . ARG A 1 616 ? 13.949 -48.471 -13.923 1.00 35.41 616 ARG A N 1
ATOM 4575 C CA . ARG A 1 616 ? 15.255 -49.079 -14.203 1.00 35.41 616 ARG A CA 1
ATOM 4576 C C . ARG A 1 616 ? 15.033 -50.267 -15.134 1.00 35.41 616 ARG A C 1
ATOM 4578 O O . ARG A 1 616 ? 14.439 -51.257 -14.727 1.00 35.41 616 ARG A O 1
ATOM 4585 N N . THR A 1 617 ? 15.481 -50.170 -16.379 1.00 33.50 617 THR A N 1
ATOM 4586 C CA . THR A 1 617 ? 15.704 -51.354 -17.215 1.00 33.50 617 THR A CA 1
ATOM 4587 C C . THR A 1 617 ? 17.119 -51.847 -16.933 1.00 33.50 617 THR A C 1
ATOM 4589 O O . THR A 1 617 ? 18.080 -51.288 -17.457 1.00 33.50 617 THR A O 1
ATOM 4592 N N . ASP A 1 618 ? 17.252 -52.842 -16.056 1.00 35.09 618 ASP A N 1
ATOM 4593 C CA . ASP A 1 618 ? 18.496 -53.599 -15.893 1.00 35.09 618 ASP A CA 1
ATOM 4594 C C . ASP A 1 618 ? 18.581 -54.643 -17.019 1.00 35.09 618 ASP A C 1
ATOM 4596 O O . ASP A 1 618 ? 18.168 -55.788 -16.849 1.00 35.09 618 ASP A O 1
ATOM 4600 N N . ASP A 1 619 ? 19.121 -54.263 -18.179 1.00 35.34 619 ASP A N 1
ATOM 4601 C CA . ASP A 1 619 ? 19.620 -55.250 -19.144 1.00 35.34 619 ASP A CA 1
ATOM 4602 C C . ASP A 1 619 ? 21.029 -55.673 -18.717 1.00 35.34 619 ASP A C 1
ATOM 4604 O O . ASP A 1 619 ? 22.046 -55.119 -19.134 1.00 35.34 619 ASP A O 1
ATOM 4608 N N . ARG A 1 620 ? 21.086 -56.672 -17.833 1.00 30.66 620 ARG A N 1
ATOM 4609 C CA . ARG A 1 620 ? 22.286 -57.486 -17.616 1.00 30.66 620 ARG A CA 1
ATOM 4610 C C . ARG A 1 620 ? 22.074 -58.849 -18.266 1.00 30.66 620 ARG A C 1
ATOM 4612 O O . ARG A 1 620 ? 21.547 -59.767 -17.640 1.00 30.66 620 ARG A O 1
ATOM 4619 N N . ARG A 1 621 ? 22.533 -59.004 -19.509 1.00 29.39 621 ARG A N 1
ATOM 4620 C CA . ARG A 1 621 ? 22.938 -60.308 -20.056 1.00 29.39 621 ARG A CA 1
ATOM 4621 C C . ARG A 1 621 ? 24.401 -60.240 -20.484 1.00 29.39 621 ARG A C 1
ATOM 4623 O O . ARG A 1 621 ? 24.840 -59.262 -21.072 1.00 29.39 621 ARG A O 1
ATOM 4630 N N . ALA A 1 622 ? 25.123 -61.271 -20.067 1.00 29.64 622 ALA A N 1
ATOM 4631 C CA . ALA A 1 622 ? 26.567 -61.430 -20.093 1.00 29.64 622 ALA A CA 1
ATOM 4632 C C . ALA A 1 622 ? 27.163 -61.592 -21.505 1.00 29.64 622 ALA A C 1
ATOM 4634 O O . ALA A 1 622 ? 26.489 -62.053 -22.424 1.00 29.64 622 ALA A O 1
ATOM 4635 N N . ASP A 1 623 ? 28.450 -61.255 -21.621 1.00 32.47 623 ASP A N 1
ATOM 4636 C CA . ASP A 1 623 ? 29.332 -61.488 -22.771 1.00 32.47 623 ASP A CA 1
ATOM 4637 C C . ASP A 1 623 ? 29.393 -62.961 -23.219 1.00 32.47 623 ASP A C 1
ATOM 4639 O O . ASP A 1 623 ? 29.619 -63.840 -22.388 1.00 32.47 623 ASP A O 1
ATOM 4643 N N . ALA A 1 624 ? 29.328 -63.206 -24.540 1.00 28.16 624 ALA A N 1
ATOM 4644 C CA . ALA A 1 624 ? 30.152 -64.202 -25.246 1.00 28.16 624 ALA A CA 1
ATOM 4645 C C . ALA A 1 624 ? 30.031 -64.105 -26.792 1.00 28.16 624 ALA A C 1
ATOM 4647 O O . ALA A 1 624 ? 29.001 -64.420 -27.376 1.00 28.16 624 ALA A O 1
ATOM 4648 N N . HIS A 1 625 ? 31.166 -63.795 -27.432 1.00 30.23 625 HIS A N 1
ATOM 4649 C CA . HIS A 1 625 ? 31.618 -64.196 -28.779 1.00 30.23 625 HIS A CA 1
ATOM 4650 C C . HIS A 1 625 ? 31.050 -63.601 -30.101 1.00 30.23 625 HIS A C 1
ATOM 4652 O O . HIS A 1 625 ? 29.980 -63.948 -30.576 1.00 30.23 625 HIS A O 1
ATOM 4658 N N . ARG A 1 626 ? 32.006 -62.960 -30.811 1.00 28.06 626 ARG A N 1
ATOM 4659 C CA . ARG A 1 626 ? 32.385 -63.064 -32.249 1.00 28.06 626 ARG A CA 1
ATOM 4660 C C . ARG A 1 626 ? 31.647 -62.240 -33.336 1.00 28.06 626 ARG A C 1
ATOM 4662 O O . ARG A 1 626 ? 30.573 -62.596 -33.782 1.00 28.06 626 ARG A O 1
ATOM 4669 N N . ARG A 1 627 ? 32.459 -61.335 -33.921 1.00 28.22 627 ARG A N 1
ATOM 4670 C CA . ARG A 1 627 ? 32.706 -61.026 -35.358 1.00 28.22 627 ARG A CA 1
ATOM 4671 C C . ARG A 1 627 ? 31.600 -60.378 -36.222 1.00 28.22 627 ARG A C 1
ATOM 4673 O O . ARG A 1 627 ? 30.618 -61.019 -36.550 1.00 28.22 627 ARG A O 1
ATOM 4680 N N . GLY A 1 628 ? 31.961 -59.226 -36.812 1.00 26.86 628 GLY A N 1
ATOM 4681 C CA . GLY A 1 628 ? 31.666 -58.875 -38.217 1.00 26.86 628 GLY A CA 1
ATOM 4682 C C . GLY A 1 628 ? 30.566 -57.821 -38.461 1.00 26.86 628 GLY A C 1
ATOM 4683 O O . GLY A 1 628 ? 29.493 -57.968 -37.890 1.00 26.86 628 GLY A O 1
ATOM 4684 N N . PRO A 1 629 ? 30.800 -56.783 -39.298 1.00 46.06 629 PRO A N 1
ATOM 4685 C CA . PRO A 1 629 ? 29.863 -55.678 -39.535 1.00 46.06 629 PRO A CA 1
ATOM 4686 C C . PRO A 1 629 ? 28.939 -55.938 -40.741 1.00 46.06 629 PRO A C 1
ATOM 4688 O O . PRO A 1 629 ? 29.345 -56.599 -41.695 1.00 46.06 629 PRO A O 1
ATOM 4691 N N . GLY A 1 630 ? 27.726 -55.375 -40.741 1.00 25.42 630 GLY A N 1
ATOM 4692 C CA . GLY A 1 630 ? 26.849 -55.398 -41.916 1.00 25.42 630 GLY A CA 1
ATOM 4693 C C . GLY A 1 630 ? 25.442 -54.856 -41.658 1.00 25.42 630 GLY A C 1
ATOM 4694 O O . GLY A 1 630 ? 24.858 -55.105 -40.609 1.00 25.42 630 GLY A O 1
ATOM 4695 N N . ASP A 1 631 ? 24.943 -54.098 -42.629 1.00 29.75 631 ASP A N 1
ATOM 4696 C CA . ASP A 1 631 ? 23.682 -53.355 -42.673 1.00 29.75 631 ASP A CA 1
ATOM 4697 C C . ASP A 1 631 ? 22.400 -54.149 -42.354 1.00 29.75 631 ASP A C 1
ATOM 4699 O O . ASP A 1 631 ? 22.282 -55.337 -42.645 1.00 29.75 631 ASP A O 1
ATOM 4703 N N . GLY A 1 632 ? 21.380 -53.444 -41.837 1.00 27.56 632 GLY A N 1
ATOM 4704 C CA . GLY A 1 632 ? 20.059 -54.016 -41.549 1.00 27.56 632 GLY A CA 1
ATOM 4705 C C . GLY A 1 632 ? 18.977 -53.002 -41.151 1.00 27.56 632 GLY A C 1
ATOM 4706 O O . GLY A 1 632 ? 18.570 -52.941 -40.000 1.00 27.56 632 GLY A O 1
ATOM 4707 N N . ALA A 1 633 ? 18.555 -52.197 -42.127 1.00 26.66 633 ALA A N 1
ATOM 4708 C CA . ALA A 1 633 ? 17.265 -51.518 -42.326 1.00 26.66 633 ALA A CA 1
ATOM 4709 C C . ALA A 1 633 ? 16.192 -51.429 -41.201 1.00 26.66 633 ALA A C 1
ATOM 4711 O O . ALA A 1 633 ? 15.687 -52.416 -40.677 1.00 26.66 633 ALA A O 1
ATOM 4712 N N . LEU A 1 634 ? 15.687 -50.196 -41.023 1.00 29.86 634 LEU A N 1
ATOM 4713 C CA . LEU A 1 634 ? 14.275 -49.816 -41.244 1.00 29.86 634 LEU A CA 1
ATOM 4714 C C . LEU A 1 634 ? 13.241 -50.963 -41.225 1.00 29.86 634 LEU A C 1
ATOM 4716 O O . LEU A 1 634 ? 13.026 -51.602 -42.248 1.00 29.86 634 LEU A O 1
ATOM 4720 N N . SER A 1 635 ? 12.495 -51.119 -40.125 1.00 27.09 635 SER A N 1
ATOM 4721 C CA . SER A 1 635 ? 11.110 -51.632 -40.130 1.00 27.09 635 SER A CA 1
ATOM 4722 C C . SER A 1 635 ? 10.567 -51.765 -38.701 1.00 27.09 635 SER A C 1
ATOM 4724 O O . SER A 1 635 ? 10.861 -52.752 -38.040 1.00 27.09 635 SER A O 1
ATOM 4726 N N . ALA A 1 636 ? 9.753 -50.801 -38.245 1.00 28.38 636 ALA A N 1
ATOM 4727 C CA . ALA A 1 636 ? 8.580 -51.015 -37.365 1.00 28.38 636 ALA A CA 1
ATOM 4728 C C . ALA A 1 636 ? 8.029 -49.684 -36.800 1.00 28.38 636 ALA A C 1
ATOM 4730 O O . ALA A 1 636 ? 7.793 -49.536 -35.607 1.00 28.38 636 ALA A O 1
ATOM 4731 N N . ALA A 1 637 ? 7.792 -48.691 -37.659 1.00 29.84 637 ALA A N 1
ATOM 4732 C CA . ALA A 1 637 ? 7.059 -47.474 -37.294 1.00 29.84 637 ALA A CA 1
ATOM 4733 C C . ALA A 1 637 ? 5.968 -47.187 -38.334 1.00 29.84 637 ALA A C 1
ATOM 4735 O O . ALA A 1 637 ? 5.936 -46.138 -38.966 1.00 29.84 637 ALA A O 1
ATOM 4736 N N . ARG A 1 638 ? 5.099 -48.175 -38.571 1.00 33.28 638 ARG A N 1
ATOM 4737 C CA . ARG A 1 638 ? 3.850 -48.031 -39.338 1.00 33.28 638 ARG A CA 1
ATOM 4738 C C . ARG A 1 638 ? 2.994 -49.278 -39.130 1.00 33.28 638 ARG A C 1
ATOM 4740 O O . ARG A 1 638 ? 3.017 -50.187 -39.947 1.00 33.28 638 ARG A O 1
ATOM 4747 N N . ARG A 1 639 ? 2.280 -49.331 -38.006 1.00 28.70 639 ARG A N 1
ATOM 4748 C CA . ARG A 1 639 ? 1.069 -50.142 -37.775 1.00 28.70 639 ARG A CA 1
ATOM 4749 C C . ARG A 1 639 ? 0.556 -49.805 -36.375 1.00 28.70 639 ARG A C 1
ATOM 4751 O O . ARG A 1 639 ? 1.238 -50.097 -35.408 1.00 28.70 639 ARG A O 1
ATOM 4758 N N . LEU A 1 640 ?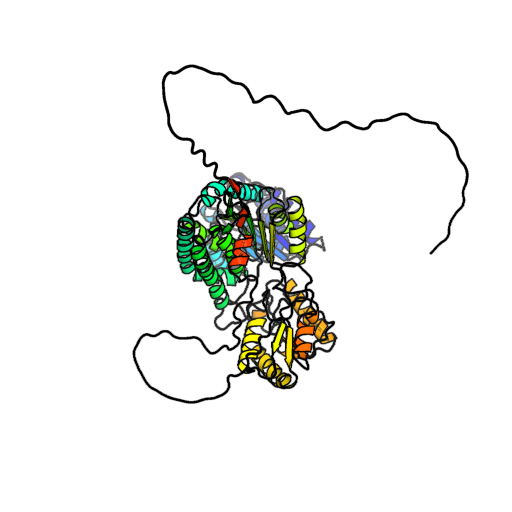 -0.609 -49.148 -36.342 1.00 28.39 640 LEU A N 1
ATOM 4759 C CA . LEU A 1 640 ? -1.532 -48.861 -35.220 1.00 28.39 640 LEU A CA 1
ATOM 4760 C C . LEU A 1 640 ? -2.039 -47.404 -35.244 1.00 28.39 640 LEU A C 1
ATOM 4762 O O . LEU A 1 640 ? -2.015 -46.672 -34.261 1.00 28.39 640 LEU A O 1
ATOM 4766 N N . ARG A 1 641 ? -2.559 -46.989 -36.406 1.00 30.45 641 ARG A N 1
ATOM 4767 C CA . ARG A 1 641 ? -3.724 -46.099 -36.490 1.00 30.45 641 ARG A CA 1
ATOM 4768 C C . ARG A 1 641 ? -4.835 -46.927 -37.122 1.00 30.45 641 ARG A C 1
ATOM 4770 O O . ARG A 1 641 ? -4.717 -47.283 -38.289 1.00 30.45 641 ARG A O 1
ATOM 4777 N N . GLY A 1 642 ? -5.864 -47.253 -36.347 1.00 26.80 642 GLY A N 1
ATOM 4778 C CA . GLY A 1 642 ? -7.048 -47.960 -36.834 1.00 26.80 642 GLY A CA 1
ATOM 4779 C C . GLY A 1 642 ? -7.492 -49.081 -35.905 1.00 26.80 642 GLY A C 1
ATOM 4780 O O . GLY A 1 642 ? -7.108 -50.219 -36.126 1.00 26.80 642 GLY A O 1
ATOM 4781 N N . ALA A 1 643 ? -8.277 -48.735 -34.878 1.00 25.55 643 ALA A N 1
ATOM 4782 C CA . ALA A 1 643 ? -9.354 -49.553 -34.303 1.00 25.55 643 ALA A CA 1
ATOM 4783 C C . ALA A 1 643 ? -9.884 -48.878 -33.024 1.00 25.55 643 ALA A C 1
ATOM 4785 O O . ALA A 1 643 ? -9.255 -48.974 -31.979 1.00 25.55 643 ALA A O 1
ATOM 4786 N N . LEU A 1 644 ? -10.997 -48.143 -33.132 1.00 25.41 644 LEU A N 1
ATOM 4787 C CA . LEU A 1 644 ? -12.221 -48.296 -32.320 1.00 25.41 644 LEU A CA 1
ATOM 4788 C C . LEU A 1 644 ? -13.134 -47.074 -32.527 1.00 25.41 644 LEU A C 1
ATOM 4790 O O . LEU A 1 644 ? -13.076 -46.085 -31.802 1.00 25.41 644 LEU A O 1
ATOM 4794 N N . LEU A 1 645 ? -13.980 -47.158 -33.552 1.00 24.36 645 LEU A N 1
ATOM 4795 C CA . LEU A 1 645 ? -15.224 -46.394 -33.683 1.00 24.36 645 LEU A CA 1
ATOM 4796 C C . LEU A 1 645 ? -16.068 -47.081 -34.764 1.00 24.36 645 LEU A C 1
ATOM 4798 O O . LEU A 1 645 ? -15.989 -46.724 -35.933 1.00 24.36 645 LEU A O 1
ATOM 4802 N N . ALA A 1 646 ? -16.820 -48.116 -34.381 1.00 26.22 646 ALA A N 1
ATOM 4803 C CA . ALA A 1 646 ? -17.996 -48.594 -35.113 1.00 26.22 646 ALA A CA 1
ATOM 4804 C C . ALA A 1 646 ? -18.747 -49.652 -34.292 1.00 26.22 646 ALA A C 1
ATOM 4806 O O . ALA A 1 646 ? -18.233 -50.744 -34.085 1.00 26.22 646 ALA A O 1
ATOM 4807 N N . LEU A 1 647 ? -19.944 -49.276 -33.836 1.00 25.80 647 LEU A N 1
ATOM 4808 C CA . LEU A 1 647 ? -21.198 -50.038 -33.687 1.00 25.80 647 LEU A CA 1
ATOM 4809 C C . LEU A 1 647 ? -22.105 -49.080 -32.887 1.00 25.80 647 LEU A C 1
ATOM 4811 O O . LEU A 1 647 ? -21.959 -48.933 -31.683 1.00 25.80 647 LEU A O 1
ATOM 4815 N N . SER A 1 648 ? -22.936 -48.242 -33.504 1.00 23.53 648 SER A N 1
ATOM 4816 C CA . SER A 1 648 ? -24.135 -48.650 -34.237 1.00 23.53 648 SER A CA 1
ATOM 4817 C C . SER A 1 648 ? -24.727 -47.477 -35.053 1.00 23.53 648 SER A C 1
ATOM 4819 O O . SER A 1 648 ? -24.683 -46.319 -34.641 1.00 23.53 648 SER A O 1
ATOM 4821 N N . ARG A 1 649 ? -25.298 -47.778 -36.228 1.00 27.16 649 ARG A N 1
ATOM 4822 C CA . ARG A 1 649 ? -26.208 -46.924 -37.027 1.00 27.16 649 ARG A CA 1
ATOM 4823 C C . ARG A 1 649 ? -27.266 -47.856 -37.650 1.00 27.16 649 ARG A C 1
ATOM 4825 O O . ARG A 1 649 ? -26.871 -48.815 -38.295 1.00 27.16 649 ARG A O 1
ATOM 4832 N N . ALA A 1 650 ? -28.564 -47.689 -37.352 1.00 29.70 650 ALA A N 1
ATOM 4833 C CA . ALA A 1 650 ? -29.589 -46.894 -38.085 1.00 29.70 650 ALA A CA 1
ATOM 4834 C C . ALA A 1 650 ? -30.536 -47.836 -38.906 1.00 29.70 650 ALA A C 1
ATOM 4836 O O . ALA A 1 650 ? -30.239 -49.028 -38.885 1.00 29.70 650 ALA A O 1
ATOM 4837 N N . PRO A 1 651 ? -31.603 -47.417 -39.659 1.00 47.41 651 PRO A N 1
ATOM 4838 C CA . PRO A 1 651 ? -32.141 -46.060 -39.935 1.00 47.41 651 PRO A CA 1
ATOM 4839 C C . PRO A 1 651 ? -33.702 -45.902 -40.180 1.00 47.41 651 PRO A C 1
ATOM 4841 O O . PRO A 1 651 ? -34.447 -46.870 -40.190 1.00 47.41 651 PRO A O 1
ATOM 4844 N N . ARG A 1 652 ? -34.121 -44.653 -40.532 1.00 28.38 652 ARG A N 1
ATOM 4845 C CA . ARG A 1 652 ? -35.245 -44.168 -41.424 1.00 28.38 652 ARG A CA 1
ATOM 4846 C C . ARG A 1 652 ? -36.659 -43.757 -40.885 1.00 28.38 652 ARG A C 1
ATOM 4848 O O . ARG A 1 652 ? -37.549 -44.580 -40.806 1.00 28.38 652 ARG A O 1
ATOM 4855 N N . ARG A 1 653 ? -36.851 -42.430 -40.663 1.00 26.14 653 ARG A N 1
ATOM 4856 C CA . ARG A 1 653 ? -37.679 -41.371 -41.367 1.00 26.14 653 ARG A CA 1
ATOM 4857 C C . ARG A 1 653 ? -39.188 -41.593 -41.782 1.00 26.14 653 ARG A C 1
ATOM 4859 O O . ARG A 1 653 ? -39.619 -42.727 -41.871 1.00 26.14 653 ARG A O 1
ATOM 4866 N N . PRO A 1 654 ? -39.996 -40.534 -42.113 1.00 55.47 654 PRO A N 1
ATOM 4867 C CA . PRO A 1 654 ? -41.042 -39.903 -41.266 1.00 55.47 654 PRO A CA 1
ATOM 4868 C C . PRO A 1 654 ? -42.474 -39.830 -41.891 1.00 55.47 654 PRO A C 1
ATOM 4870 O O . PRO A 1 654 ? -42.635 -40.075 -43.085 1.00 55.47 654 PRO A O 1
ATOM 4873 N N . ARG A 1 655 ? -43.506 -39.364 -41.151 1.00 25.91 655 ARG A N 1
ATOM 4874 C CA . ARG A 1 655 ? -44.770 -38.819 -41.722 1.00 25.91 655 ARG A CA 1
ATOM 4875 C C . ARG A 1 655 ? -45.501 -37.828 -40.788 1.00 25.91 655 ARG A C 1
ATOM 4877 O O . ARG A 1 655 ? -45.203 -37.738 -39.608 1.00 25.91 655 ARG A O 1
ATOM 4884 N N . ARG A 1 656 ? -46.377 -37.030 -41.409 1.00 27.23 656 ARG A N 1
ATOM 4885 C CA . ARG A 1 656 ? -46.943 -35.718 -41.033 1.00 27.23 656 ARG A CA 1
ATOM 4886 C C . ARG A 1 656 ? -48.317 -35.778 -40.313 1.00 27.23 656 ARG A C 1
ATOM 4888 O O . ARG A 1 656 ? -49.018 -36.766 -40.470 1.00 27.23 656 ARG A O 1
ATOM 4895 N N . LEU A 1 657 ? -48.717 -34.596 -39.798 1.00 26.16 657 LEU A N 1
ATOM 4896 C CA . LEU A 1 657 ? -50.052 -33.932 -39.793 1.00 26.16 657 LEU A CA 1
ATOM 4897 C C . LEU A 1 657 ? -50.945 -33.945 -38.523 1.00 26.16 657 LEU A C 1
ATOM 4899 O O . LEU A 1 657 ? -51.418 -34.985 -38.093 1.00 26.16 657 LEU A O 1
ATOM 4903 N N . ARG A 1 658 ? -51.300 -32.695 -38.155 1.00 26.42 658 ARG A N 1
ATOM 4904 C CA . ARG A 1 658 ? -52.606 -32.116 -37.746 1.00 26.42 658 ARG A CA 1
ATOM 4905 C C . ARG A 1 658 ? -53.068 -32.121 -36.280 1.00 26.42 658 ARG A C 1
ATOM 4907 O O . ARG A 1 658 ? -53.347 -33.158 -35.705 1.00 26.42 658 ARG A O 1
ATOM 4914 N N . ASP A 1 659 ? -53.206 -30.876 -35.797 1.00 26.94 659 ASP A N 1
ATOM 4915 C CA . ASP A 1 659 ? -54.356 -30.220 -35.147 1.00 26.94 659 ASP A CA 1
ATOM 4916 C C . ASP A 1 659 ? -55.158 -30.968 -34.073 1.00 26.94 659 ASP A C 1
ATOM 4918 O O . ASP A 1 659 ? -55.693 -32.040 -34.321 1.00 26.94 659 ASP A O 1
ATOM 4922 N N . VAL A 1 660 ? -55.397 -30.291 -32.936 1.00 28.02 660 VAL A N 1
ATOM 4923 C CA . VAL A 1 660 ? -56.718 -29.739 -32.537 1.00 28.02 660 VAL A CA 1
ATOM 4924 C C . VAL A 1 660 ? -56.732 -29.352 -31.035 1.00 28.02 660 VAL A C 1
ATOM 4926 O O . VAL A 1 660 ? -56.532 -30.194 -30.172 1.00 28.02 660 VAL A O 1
ATOM 4929 N N . ARG A 1 661 ? -57.054 -28.066 -30.778 1.00 25.91 661 ARG A N 1
ATOM 4930 C CA . ARG A 1 661 ? -57.782 -27.455 -29.623 1.00 25.91 661 ARG A CA 1
ATOM 4931 C C . ARG A 1 661 ? -57.194 -27.576 -28.201 1.00 25.91 661 ARG A C 1
ATOM 4933 O O . ARG A 1 661 ? -57.048 -28.648 -27.649 1.00 25.91 661 ARG A O 1
ATOM 4940 N N . SER A 1 662 ? -56.760 -26.471 -27.584 1.00 27.98 662 SER A N 1
ATOM 4941 C CA . SER A 1 662 ? -57.530 -25.402 -26.899 1.00 27.98 662 SER A CA 1
ATOM 4942 C C . SER A 1 662 ? -58.050 -25.777 -25.502 1.00 27.98 662 SER A C 1
ATOM 4944 O O . SER A 1 662 ? -59.063 -26.457 -25.418 1.00 27.98 662 SER A O 1
ATOM 4946 N N . HIS A 1 663 ? -57.457 -25.219 -24.438 1.00 29.59 663 HIS A N 1
ATOM 4947 C CA . HIS A 1 663 ? -58.144 -24.403 -23.418 1.00 29.59 663 HIS A CA 1
ATOM 4948 C C . HIS A 1 663 ? -57.180 -23.926 -22.306 1.00 29.59 663 HIS A C 1
ATOM 4950 O O . HIS A 1 663 ? -56.503 -24.711 -21.661 1.00 29.59 663 HIS A O 1
ATOM 4956 N N . ARG A 1 664 ? -57.130 -22.592 -22.210 1.00 31.64 664 ARG A N 1
ATOM 4957 C CA . ARG A 1 664 ? -56.934 -21.616 -21.115 1.00 31.64 664 ARG A CA 1
ATOM 4958 C C . ARG A 1 664 ? -56.778 -22.025 -19.613 1.00 31.64 664 ARG A C 1
ATOM 4960 O O . ARG A 1 664 ? -56.987 -23.175 -19.259 1.00 31.64 664 ARG A O 1
ATOM 4967 N N . PRO A 1 665 ? -56.400 -21.046 -18.744 1.00 47.03 665 PRO A N 1
ATOM 4968 C CA . PRO A 1 665 ? -55.488 -21.187 -17.596 1.00 47.03 665 PRO A CA 1
ATOM 4969 C C . PRO A 1 665 ? -56.130 -20.939 -16.214 1.00 47.03 665 PRO A C 1
ATOM 4971 O O . PRO A 1 665 ? -57.223 -20.394 -16.150 1.00 47.03 665 PRO A O 1
ATOM 4974 N N . THR A 1 666 ? -55.368 -21.203 -15.144 1.00 31.88 666 THR A N 1
ATOM 4975 C CA . THR A 1 666 ? -55.337 -20.548 -13.805 1.00 31.88 666 THR A CA 1
ATOM 4976 C C . THR A 1 666 ? -54.139 -21.183 -13.069 1.00 31.88 666 THR A C 1
ATOM 4978 O O . THR A 1 666 ? -53.962 -22.388 -13.188 1.00 31.88 666 THR A O 1
ATOM 4981 N N . GLY A 1 667 ? -53.193 -20.506 -12.417 1.00 30.80 667 GLY A N 1
ATOM 4982 C CA . GLY A 1 667 ? -53.318 -19.439 -11.429 1.00 30.80 667 GLY A CA 1
ATOM 4983 C C . GLY A 1 667 ? -52.865 -19.992 -10.067 1.00 30.80 667 GLY A C 1
ATOM 4984 O O . GLY A 1 667 ? -53.611 -20.770 -9.482 1.00 30.80 667 GLY A O 1
ATOM 4985 N N . ILE A 1 668 ? -51.633 -19.659 -9.654 1.00 34.44 668 ILE A N 1
ATOM 4986 C CA . ILE A 1 668 ? -51.106 -19.225 -8.333 1.00 34.44 668 ILE A CA 1
ATOM 4987 C C . ILE A 1 668 ? -49.587 -19.095 -8.482 1.00 34.44 668 ILE A C 1
ATOM 4989 O O . ILE A 1 668 ? -48.964 -20.051 -8.999 1.00 34.44 668 ILE A O 1
#

pLDDT: mean 79.61, std 25.72, range [18.22, 98.88]

Secondary structure (DSSP, 8-state):
----PPTTB-SHHHHHHHH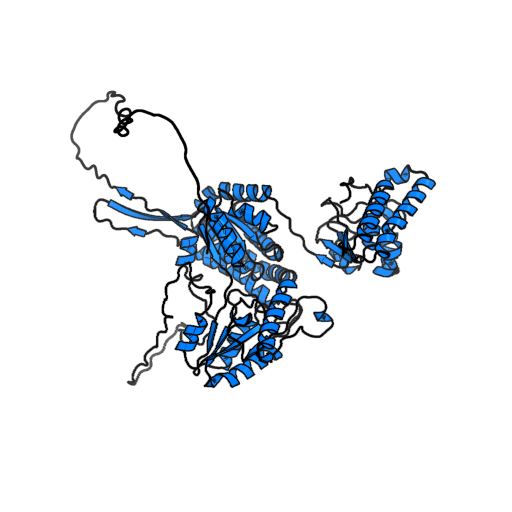HHHHHHHH-TT--EEEEE-S-SSEEE--B-HHHHHHS-HHHHHHHHHHHHHHHHHHHH-SSEEEEEE-SEEETHHHHHHHTSSEEEEEPSS--EE-GGGGGTPPS-SSSGGGHHHHH-HHHHHHHHHH--EE-HHHHHHHTSSSEEE-------HHHHHHHHHHHHHHHHHHHHS-HHHHHHHHHHHHHHHHHHHHHHHHHHHHHH---HHHHHHHHHHHHHHHHHHHTTTT----EEEE-SSTTEEEEEEEEE-SEEEEE--SSSHHHHHHHHHHHHHHHT-EEEEE--TTS-HHHHHHHHHHHTTTPPTTSEEE--S-IIIIIHHHHH-TTEEEEEEES-HHHHHHHHHHHHTTT-EEEEE----EEEEE-TTS-HHHHHHHHHHHHHGGGG--TTSEEEEEEEHHHHHHHHHHHHHHHHHH--BS-TTSTT--B---S-HHHHHHHHHHHHHHHHTT-EEEE--SPPPSGGGSSS-----EEEES--TTSHHHHS---SSEEEEEEESSHHHHHHHHH-SS--TT-SS-----------PPPPPP--------------------------SSTT-HHHHHHHHEEEE--EEE---------------------S-------------------------------

Foldseek 3Di:
DPDQDDAQPLFLVVLVVLLVVLVVLLPDPVRQAAEQAHPDLAFSHPYHDPVVVVVDDPVRLVSSLVSQQNSLVSQQVGPHQYEYEARHAQEQSSLQSRQSGPAYEYEADDHKHAYQVLVVVDQRDRHGLVSLCVQQNDVLSVCRRNVRDIDGPVVCCVSRSHVYYHYDDDADALVVLVVLLVLQQVCQVVLQPDALLVLLVLLLQLLVLLLVCLQVLLVLLCVQQVAASVLSSVLSNLLSVLSNVLSVCLNVQAWDKDDDPPNLWTKIKHWAFLEEEEEEAESLSQRNSVSLRLNLLSSRRYAYEYEYDQRRCVSVVVSVVSSCVSPDDGSRYHYHYHDCVGSVLSNLLDLRHQEYEDEEAPVSLVVSVVSNVVNVHHYDYQHAFAAEAEDEPPAPLVLSLVLLQCLQCQQQQQDSRRHLEYEYEPNCVVVSLLVNQVCLVPVAAEARSHDPSHRHTAHRDLVLLVVLLVLLVQQVVVPKDKSHWSAFDDDPRRVPGHGGGQTEIEPGDCPGCSNADRNNGNYYYYHYDNDDVRSVVSSPPYPGDSADDDDPDDDPDDDDPDDDDDDDDDDDDDDDDDDDDDDDDDDDDPPDDPDSPDPVNSSPSRIDMDMDMDGDPPPDDDDDDDDDDDDDDDDDDDDDDDDDDDDDDDDDDDDDDDDDDDDDDDDD

Sequence (668 aa):
MLDRPPANSYDKAFMQELDAAIDEARRDDAVKAILLRSASEKFFSAGADVSVFARSGLDEQNAFVVCANEATGKFESTPKVVVAAINGHCLGGGLEMALCCDFRIAAEGSYRIGLPEVTLGLLPGTGGTQRLPRLIGRQKALDLMLRGTTMGPQDALAAGIVDEVVDTIPKGSASEVDAAVEAAAKALPAWASLSGTKRAAFMHAAAVKVKAAVPEIAKLLTLEQGKPLAHAVIEATRVAENLEFFAGFADKLRGDYVPLEDQNKFGLTMRRPVGVVVAITPWNFPLTLMANKICPALAAGCTVVLKPASTTPLATQKTIEVINSVGIPAGVLNTVHGPGAEIGDALVSHKKVNKIAFTGQTETGKRIMKLAADNVTRVTLELGGSDPMIVCDDADIRRATAATAIGRFFNAGQACLAVKRVYLFEQIAEEFMTKIADRARKEWPVGDGMKEGVKMGPLHTEKQRAVVESQVADAVKRGAKVLAGGKRPEGKEFEKGWYMEATVLSDVPEDSRMSTEEVFGPALPIFIVKDLDEAIAKANASVYGPTVSGRRSGRRTSQKRARPPSSSRPGTRGSTTSRSRMTSCRSAVPSSPGSARSTASRDSTATSRRSPWCSRTDDRRADAHRRGPGDGALSAARRLRGALLALSRAPRRPRRLRDVRSHRPTGI

Radius of gyration: 34.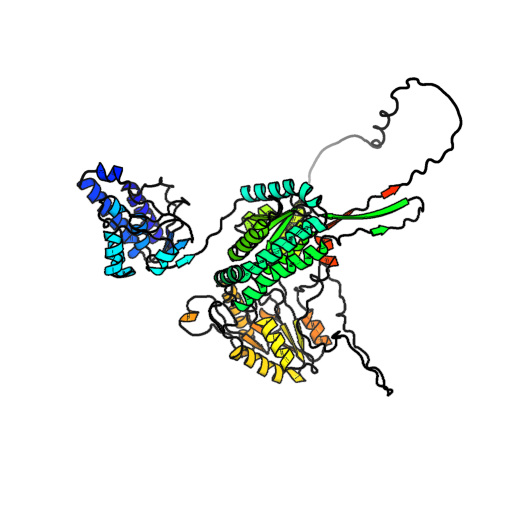34 Å; chains: 1; bounding box: 91×110×88 Å